Protein AF-0000000072410587 (afdb_homodimer)

Foldseek 3Di:
DAPLLLQLLQQEEEEDEDQALVLLQLLQVLLVLLVHQEYEYEPPYPCRLVNLLCCVPPPVSHQYAYEQDDDLVSLVSNVVSRHQAYEHCADDPVNLLVCLVVVRHYAYEDQDLVRCVSCVVSPDQEHEHPQQVVSPHPVSLVVSCVVVPRHAYAHEHPDALVCSLVQLLDPRHSHYYYNRLPPPVCSVVVVSNSSSVRSNSSLCSNWVKDWWAWEAADAAQVRQVVVLVVLCVVPVFDWDDDDQWIDRHRHYIYGRRGDDFQGTAIEIETSAQSSVQSSVVVVPKHWDPVQWDDDPRGTAKTWIPDADPRHIYMYGYD/DAPLLLQLLQQEEEEDEDQALVLLQLLQVLLVLLVHQEYEYEPPYPCRLVNLLCCVPPPVSHQYAYEQDDDLVSLVSNVVSRHQAYEHCADDPVNLLVCLVVVRHYAYEDQDLVRCVSCVVSPDQEHEHPQQVVSPHPVSLVVSCVVVPRHAYAHEHPDALVCSLVQLLDPRHSHYYYNRLPPPVCSVVVVSNSSSVRSNSSLCSNWVKDWWAWEAADAAQVRQVVVLVVLCVVPVFDWDDDDQWIDRHRHYIYGRRGDDFQGTAIEIETSAQSSVQSSVVVVPKHWDPVQWDDDPRGTAKTWIPDADPRHIYMYGYD

Nearest PDB structures (foldseek):
  1eua-assembly1_B  TM=9.732E-01  e=1.644E-24  Escherichia coli
  1fwr-assembly1_C  TM=9.685E-01  e=2.086E-24  Escherichia coli
  2c0a-assembly1_B  TM=9.627E-01  e=7.281E-24  Escherichia coli
  4e38-assembly1_B  TM=9.678E-01  e=4.892E-23  Vibrionales bacterium SWAT-3
  5im5-assembly1_U  TM=9.678E-01  e=2.167E-22  Vibrionales bacterium SWAT-3

InterPro domains:
  IPR000887 KDPG/KHG aldolase [PF01081] (4-198)
  IPR000887 KDPG/KHG aldolase [PTHR30246] (4-206)
  IPR000887 KDPG/KHG aldolase [TIGR01182] (4-204)
  IPR000887 KDPG/KHG aldolase [cd00452] (19-198)
  IPR013785 Aldolase-type TIM barrel [G3DSA:3.20.20.70] (1-206)
  IPR031337 KDPG/KHG aldolase, active site 1 [PS00159] (35-44)
  IPR031338 KDPG/KHG aldolase, active site 2 [PS00160] (123-136)

Sequence (636 aa):
MNVSERLAASAVVPVVVLDDAKDAVATAKALLAGGVDVMEITFRTAAAADSIKAVAESCPDMLVGAGTVITLEQCKKATECGAKFIVSPGFDEEVVRWCVENGVAVTPGCVTPTEIMAAMKLGLNVVKFFPAGVYGGLSAMKALSGPFGGIKFIPTGGVNGQNIGEFIAAPFIHAVGGSWVCSKADIAAGNFEKITKLCKEARAAALGFEVAHVGVNCEDADAASAVCEKLNKAFDLPVKDGNSSMFASSGIEVMKSMFKGKNGHIAIRTNSVELAVAGLAKKGFAYDESSAKYKNGRMTAAYLKDEFGGFAVHLLQKMNVSERLAASAVVPVVVLDDAKDAVATAKALLAGGVDVMEITFRTAAAADSIKAVAESCPDMLVGAGTVITLEQCKKATECGAKFIVSPGFDEEVVRWCVENGVAVTPGCVTPTEIMAAMKLGLNVVKFFPAGVYGGLSAMKALSGPFGGIKFIPTGGVNGQNIGEFIAAPFIHAVGGSWVCSKADIAAGNFEKITKLCKEARAAALGFEVAHVGVNCEDADAASAVCEKLNKAFDLPVKDGNSSMFASSGIEVMKSMFKGKNGHIAIRTNSVELAVAGLAKKGFAYDESSAKYKNGRMTAAYLKDEFGGFAVHLLQK

Structure (mmCIF, N/CA/C/O backbone):
data_AF-0000000072410587-model_v1
#
loop_
_entity.id
_entity.type
_entity.pdbx_description
1 polymer '2-dehydro-3-deoxy-phosphogluconate aldolase'
#
loop_
_atom_site.group_PDB
_atom_site.id
_atom_site.type_symbol
_atom_site.label_atom_id
_atom_site.label_alt_id
_atom_site.label_comp_id
_atom_site.label_asym_id
_atom_site.label_entity_id
_atom_site.label_seq_id
_atom_site.pdbx_PDB_ins_code
_atom_site.Cartn_x
_atom_site.Cartn_y
_atom_site.Cartn_z
_atom_site.occupancy
_atom_site.B_iso_or_equiv
_atom_site.auth_seq_id
_atom_site.auth_comp_id
_atom_site.auth_asym_id
_atom_site.auth_atom_id
_atom_site.pdbx_PDB_model_num
ATOM 1 N N . MET A 1 1 ? -7.338 -31.753 -15.721 1 72.08 1 MET A N 1
ATOM 2 C CA . MET A 1 1 ? -6.333 -30.762 -16.096 1 72.08 1 MET A CA 1
ATOM 3 C C . MET A 1 1 ? -5.263 -31.382 -16.988 1 72.08 1 MET A C 1
ATOM 5 O O . MET A 1 1 ? -4.775 -32.478 -16.708 1 72.08 1 MET A O 1
ATOM 9 N N . ASN A 1 2 ? -5.03 -30.863 -18.119 1 90.59 2 ASN A N 1
ATOM 10 C CA . ASN A 1 2 ? -3.941 -31.363 -18.951 1 90.59 2 ASN A CA 1
ATOM 11 C C . ASN A 1 2 ? -2.589 -30.829 -18.487 1 90.59 2 ASN A C 1
ATOM 13 O O . ASN A 1 2 ? -2.515 -30.08 -17.511 1 90.59 2 ASN A O 1
ATOM 17 N N . VAL A 1 3 ? -1.534 -31.256 -19.06 1 94.38 3 VAL A N 1
ATOM 18 C CA . VAL A 1 3 ? -0.175 -30.955 -18.622 1 94.38 3 VAL A CA 1
ATOM 19 C C . VAL A 1 3 ? 0.048 -29.445 -18.629 1 94.38 3 VAL A C 1
ATOM 21 O O . VAL A 1 3 ? 0.57 -28.883 -17.663 1 94.38 3 VAL A O 1
ATOM 24 N N . SER A 1 4 ? -0.392 -28.828 -19.646 1 94.36 4 SER A N 1
ATOM 25 C CA . SER A 1 4 ? -0.19 -27.388 -19.771 1 94.36 4 SER A CA 1
ATOM 26 C C . SER A 1 4 ? -0.91 -26.63 -18.66 1 94.36 4 SER A C 1
ATOM 28 O O . SER A 1 4 ? -0.345 -25.714 -18.059 1 94.36 4 SER A O 1
ATOM 30 N N . GLU A 1 5 ? -2.111 -26.983 -18.357 1 91.3 5 GLU A N 1
ATOM 31 C CA . GLU A 1 5 ? -2.898 -26.361 -17.297 1 91.3 5 GLU A CA 1
ATOM 32 C C . GLU A 1 5 ? -2.252 -26.577 -15.931 1 91.3 5 GLU A C 1
ATOM 34 O O . GLU A 1 5 ? -2.272 -25.685 -15.081 1 91.3 5 GLU A O 1
ATOM 39 N N . ARG A 1 6 ? -1.674 -27.715 -15.778 1 93.87 6 ARG A N 1
ATOM 40 C CA . ARG A 1 6 ? -1.013 -28.021 -14.514 1 93.87 6 ARG A CA 1
ATOM 41 C C . ARG A 1 6 ? 0.246 -27.18 -14.335 1 93.87 6 ARG A C 1
ATOM 43 O O . ARG A 1 6 ? 0.552 -26.738 -13.226 1 93.87 6 ARG A O 1
ATOM 50 N N . LEU A 1 7 ? 0.97 -27.018 -15.45 1 95.51 7 LEU A N 1
ATOM 51 C CA . LEU A 1 7 ? 2.145 -26.156 -15.384 1 95.51 7 LEU A CA 1
ATOM 52 C C . LEU A 1 7 ? 1.756 -24.738 -14.981 1 95.51 7 LEU A C 1
ATOM 54 O O . LEU A 1 7 ? 2.388 -24.141 -14.106 1 95.51 7 LEU A O 1
ATOM 58 N N . ALA A 1 8 ? 0.714 -24.267 -15.526 1 93.68 8 ALA A N 1
ATOM 59 C CA . ALA A 1 8 ? 0.238 -22.921 -15.219 1 93.68 8 ALA A CA 1
ATOM 60 C C . ALA A 1 8 ? -0.194 -22.811 -13.76 1 93.68 8 ALA A C 1
ATOM 62 O O . ALA A 1 8 ? 0.142 -21.839 -13.078 1 93.68 8 ALA A O 1
ATOM 63 N N . ALA A 1 9 ? -0.867 -23.788 -13.29 1 91.43 9 ALA A N 1
ATOM 64 C CA . ALA A 1 9 ? -1.418 -23.779 -11.937 1 91.43 9 ALA A CA 1
ATOM 65 C C . ALA A 1 9 ? -0.309 -23.873 -10.893 1 91.43 9 ALA A C 1
ATOM 67 O O . ALA A 1 9 ? -0.502 -23.488 -9.737 1 91.43 9 ALA A O 1
ATOM 68 N N . SER A 1 10 ? 0.859 -24.339 -11.297 1 93.36 10 SER A N 1
ATOM 69 C CA . SER A 1 10 ? 1.977 -24.476 -10.37 1 93.36 10 SER A CA 1
ATOM 70 C C . SER A 1 10 ? 2.711 -23.152 -10.188 1 93.36 10 SER A C 1
ATOM 72 O O . SER A 1 10 ? 3.405 -22.953 -9.189 1 93.36 10 SER A O 1
ATOM 74 N N . ALA A 1 11 ? 2.658 -22.288 -11.101 1 93.8 11 ALA A N 1
ATOM 75 C CA . ALA A 1 11 ? 3.322 -20.988 -11.142 1 93.8 11 ALA A CA 1
ATOM 76 C C . ALA A 1 11 ? 4.821 -21.145 -11.382 1 93.8 11 ALA A C 1
ATOM 78 O O . ALA A 1 11 ? 5.407 -20.415 -12.186 1 93.8 11 ALA A O 1
ATOM 79 N N . VAL A 1 12 ? 5.387 -22.17 -10.745 1 96.6 12 VAL A N 1
ATOM 80 C CA . VAL A 1 12 ? 6.825 -22.406 -10.825 1 96.6 12 VAL A CA 1
ATOM 81 C C . VAL A 1 12 ? 7.089 -23.814 -11.355 1 96.6 12 VAL A C 1
ATOM 83 O O . VAL A 1 12 ? 6.489 -24.783 -10.886 1 96.6 12 VAL A O 1
ATOM 86 N N . VAL A 1 13 ? 7.957 -23.85 -12.355 1 97.72 13 VAL A N 1
ATOM 87 C CA . VAL A 1 13 ? 8.453 -25.12 -12.875 1 97.72 13 VAL A CA 1
ATOM 88 C C . VAL A 1 13 ? 9.929 -25.284 -12.516 1 97.72 13 VAL A C 1
ATOM 90 O O . VAL A 1 13 ? 10.806 -24.784 -13.224 1 97.72 13 VAL A O 1
ATOM 93 N N . PRO A 1 14 ? 10.199 -25.985 -11.458 1 98.21 14 PRO A N 1
ATOM 94 C CA . PRO A 1 14 ? 11.593 -26.151 -11.04 1 98.21 14 PRO A CA 1
ATOM 95 C C . PRO A 1 14 ? 12.434 -26.897 -12.074 1 98.21 14 PRO A C 1
ATOM 97 O O . PRO A 1 14 ? 12.001 -27.924 -12.602 1 98.21 14 PRO A O 1
ATOM 100 N N . VAL A 1 15 ? 13.577 -26.337 -12.394 1 97.51 15 VAL A N 1
ATOM 101 C CA . VAL A 1 15 ? 14.575 -26.994 -13.231 1 97.51 15 VAL A CA 1
ATOM 102 C C . VAL A 1 15 ? 15.571 -27.748 -12.352 1 97.51 15 VAL A C 1
ATOM 104 O O . VAL A 1 15 ? 16.402 -27.135 -11.678 1 97.51 15 VAL A O 1
ATOM 107 N N . VAL A 1 16 ? 15.537 -29.02 -12.42 1 98.22 16 VAL A N 1
ATOM 108 C CA . VAL A 1 16 ? 16.216 -29.845 -11.427 1 98.22 16 VAL A CA 1
ATOM 109 C C . VAL A 1 16 ? 17.391 -30.573 -12.076 1 98.22 16 VAL A C 1
ATOM 111 O O . VAL A 1 16 ? 17.221 -31.268 -13.08 1 98.22 16 VAL A O 1
ATOM 114 N N . VAL A 1 17 ? 18.505 -30.393 -11.504 1 97.2 17 VAL A N 1
ATOM 115 C CA . VAL A 1 17 ? 19.71 -31.099 -11.927 1 97.2 17 VAL A CA 1
ATOM 116 C C . VAL A 1 17 ? 20.081 -32.157 -10.891 1 97.2 17 VAL A C 1
ATOM 118 O O . VAL A 1 17 ? 20.307 -31.837 -9.721 1 97.2 17 VAL A O 1
ATOM 121 N N . LEU A 1 18 ? 20.108 -33.379 -11.338 1 97.29 18 LEU A N 1
ATOM 122 C CA . LEU A 1 18 ? 20.407 -34.484 -10.434 1 97.29 18 LEU A CA 1
ATOM 123 C C . LEU A 1 18 ? 21.669 -35.219 -10.873 1 97.29 18 LEU A C 1
ATOM 125 O O . LEU A 1 18 ? 21.734 -35.738 -11.989 1 97.29 18 LEU A O 1
ATOM 129 N N . ASP A 1 19 ? 22.63 -35.321 -10 1 95.31 19 ASP A N 1
ATOM 130 C CA . ASP A 1 19 ? 23.855 -36.066 -10.274 1 95.31 19 ASP A CA 1
ATOM 131 C C . ASP A 1 19 ? 23.701 -37.536 -9.889 1 95.31 19 ASP A C 1
ATOM 133 O O . ASP A 1 19 ? 24.461 -38.388 -10.355 1 95.31 19 ASP A O 1
ATOM 137 N N . ASP A 1 20 ? 22.763 -37.744 -9.043 1 95.91 20 ASP A N 1
ATOM 138 C CA . ASP A 1 20 ? 22.512 -39.093 -8.546 1 95.91 20 ASP A CA 1
ATOM 139 C C . ASP A 1 20 ? 21.015 -39.36 -8.412 1 95.91 20 ASP A C 1
ATOM 141 O O . ASP A 1 20 ? 20.301 -38.604 -7.75 1 95.91 20 ASP A O 1
ATOM 145 N N . ALA A 1 21 ? 20.572 -40.44 -8.975 1 96.53 21 ALA A N 1
ATOM 146 C CA . ALA A 1 21 ? 19.155 -40.797 -8.98 1 96.53 21 ALA A CA 1
ATOM 147 C C . ALA A 1 21 ? 18.637 -41.004 -7.56 1 96.53 21 ALA A C 1
ATOM 149 O O . ALA A 1 21 ? 17.431 -40.925 -7.315 1 96.53 21 ALA A O 1
ATOM 150 N N . LYS A 1 22 ? 19.481 -41.243 -6.625 1 96.6 22 LYS A N 1
ATOM 151 C CA . LYS A 1 22 ? 19.073 -41.506 -5.248 1 96.6 22 LYS A CA 1
ATOM 152 C C . LYS A 1 22 ? 18.413 -40.279 -4.626 1 96.6 22 LYS A C 1
ATOM 154 O O . LYS A 1 22 ? 17.646 -40.399 -3.669 1 96.6 22 LYS A O 1
ATOM 159 N N . ASP A 1 23 ? 18.728 -39.137 -5.173 1 97.81 23 ASP A N 1
ATOM 160 C CA . ASP A 1 23 ? 18.225 -37.893 -4.599 1 97.81 23 ASP A CA 1
ATOM 161 C C . ASP A 1 23 ? 16.89 -37.498 -5.227 1 97.81 23 ASP A C 1
ATOM 163 O O . ASP A 1 23 ? 16.237 -36.559 -4.769 1 97.81 23 ASP A O 1
ATOM 167 N N . ALA A 1 24 ? 16.49 -38.173 -6.262 1 98.24 24 ALA A N 1
ATOM 168 C CA . ALA A 1 24 ? 15.381 -37.743 -7.109 1 98.24 24 ALA A CA 1
ATOM 169 C C . ALA A 1 24 ? 14.066 -37.749 -6.335 1 98.24 24 ALA A C 1
ATOM 171 O O . ALA A 1 24 ? 13.34 -36.752 -6.325 1 98.24 24 ALA A O 1
ATOM 172 N N . VAL A 1 25 ? 13.783 -38.798 -5.651 1 98.59 25 VAL A N 1
ATOM 173 C CA . VAL A 1 25 ? 12.512 -38.964 -4.955 1 98.59 25 VAL A CA 1
ATOM 174 C C . VAL A 1 25 ? 12.439 -37.998 -3.774 1 98.59 25 VAL A C 1
ATOM 176 O O . VAL A 1 25 ? 11.405 -37.367 -3.543 1 98.59 25 VAL A O 1
ATOM 179 N N . ALA A 1 26 ? 13.547 -37.848 -3.055 1 98.47 26 ALA A N 1
ATOM 180 C CA . ALA A 1 26 ? 13.584 -36.908 -1.937 1 98.47 26 ALA A CA 1
ATOM 181 C C . ALA A 1 26 ? 13.349 -35.478 -2.415 1 98.47 26 ALA A C 1
ATOM 183 O O . ALA A 1 26 ? 12.655 -34.702 -1.755 1 98.47 26 ALA A O 1
ATOM 184 N N . THR A 1 27 ? 13.922 -35.184 -3.519 1 98.61 27 THR A N 1
ATOM 185 C CA . THR A 1 27 ? 13.724 -33.859 -4.096 1 98.61 27 THR A CA 1
ATOM 186 C C . THR A 1 27 ? 12.259 -33.642 -4.464 1 98.61 27 THR A C 1
ATOM 188 O O . THR A 1 27 ? 11.674 -32.612 -4.125 1 98.61 27 THR A O 1
ATOM 191 N N . ALA A 1 28 ? 11.669 -34.603 -5.107 1 98.66 28 ALA A N 1
ATOM 192 C CA . ALA A 1 28 ? 10.265 -34.524 -5.504 1 98.66 28 ALA A CA 1
ATOM 193 C C . ALA A 1 28 ? 9.361 -34.337 -4.289 1 98.66 28 ALA A C 1
ATOM 195 O O . ALA A 1 28 ? 8.455 -33.5 -4.304 1 98.66 28 ALA A O 1
ATOM 196 N N . LYS A 1 29 ? 9.61 -35.025 -3.289 1 98.48 29 LYS A N 1
ATOM 197 C CA . LYS A 1 29 ? 8.809 -34.934 -2.072 1 98.48 29 LYS A CA 1
ATOM 198 C C . LYS A 1 29 ? 8.944 -33.559 -1.426 1 98.48 29 LYS A C 1
ATOM 200 O O . LYS A 1 29 ? 7.969 -33.014 -0.903 1 98.48 29 LYS A O 1
ATOM 205 N N . ALA A 1 30 ? 10.147 -33.035 -1.458 1 98.53 30 ALA A N 1
ATOM 206 C CA . ALA A 1 30 ? 10.375 -31.695 -0.923 1 98.53 30 ALA A CA 1
ATOM 207 C C . ALA A 1 30 ? 9.583 -30.65 -1.704 1 98.53 30 ALA A C 1
ATOM 209 O O . ALA A 1 30 ? 8.993 -29.742 -1.115 1 98.53 30 ALA A O 1
ATOM 210 N N . LEU A 1 31 ? 9.59 -30.761 -3.017 1 98.35 31 LEU A N 1
ATOM 211 C CA . LEU A 1 31 ? 8.819 -29.855 -3.861 1 98.35 31 LEU A CA 1
ATOM 212 C C . LEU A 1 31 ? 7.329 -29.963 -3.556 1 98.35 31 LEU A C 1
ATOM 214 O O . LEU A 1 31 ? 6.655 -28.948 -3.367 1 98.35 31 LEU A O 1
ATOM 218 N N . LEU A 1 32 ? 6.832 -31.157 -3.458 1 97.05 32 LEU A N 1
ATOM 219 C CA . LEU A 1 32 ? 5.425 -31.397 -3.16 1 97.05 32 LEU A CA 1
ATOM 220 C C . LEU A 1 32 ? 5.042 -30.787 -1.815 1 97.05 32 LEU A C 1
ATOM 222 O O . LEU A 1 32 ? 3.998 -30.141 -1.696 1 97.05 32 LEU A O 1
ATOM 226 N N . ALA A 1 33 ? 5.913 -30.95 -0.883 1 96.19 33 ALA A N 1
ATOM 227 C CA . ALA A 1 33 ? 5.665 -30.405 0.45 1 96.19 33 ALA A CA 1
ATOM 228 C C . ALA A 1 33 ? 5.619 -28.88 0.418 1 96.19 33 ALA A C 1
ATOM 230 O O . ALA A 1 33 ? 4.972 -28.255 1.262 1 96.19 33 ALA A O 1
ATOM 231 N N . GLY A 1 34 ? 6.294 -28.36 -0.516 1 95.49 34 GLY A N 1
ATOM 232 C CA . GLY A 1 34 ? 6.294 -26.916 -0.688 1 95.49 34 GLY A CA 1
ATOM 233 C C . GLY A 1 34 ? 5.148 -26.418 -1.549 1 95.49 34 GLY A C 1
ATOM 234 O O . GLY A 1 34 ? 5.013 -25.214 -1.776 1 95.49 34 GLY A O 1
ATOM 235 N N . GLY A 1 35 ? 4.366 -27.341 -2.069 1 93.22 35 GLY A N 1
ATOM 236 C CA . GLY A 1 35 ? 3.187 -26.981 -2.84 1 93.22 35 GLY A CA 1
ATOM 237 C C . GLY A 1 35 ? 3.443 -26.936 -4.335 1 93.22 35 GLY A C 1
ATOM 238 O O . GLY A 1 35 ? 2.614 -26.434 -5.097 1 93.22 35 GLY A O 1
ATOM 239 N N . VAL A 1 36 ? 4.583 -27.418 -4.754 1 96.09 36 VAL A N 1
ATOM 240 C CA . VAL A 1 36 ? 4.935 -27.462 -6.169 1 96.09 36 VAL A CA 1
ATOM 241 C C . VAL A 1 36 ? 4.851 -28.9 -6.678 1 96.09 36 VAL A C 1
ATOM 243 O O . VAL A 1 36 ? 5.628 -29.76 -6.257 1 96.09 36 VAL A O 1
ATOM 246 N N . ASP A 1 37 ? 3.97 -29.12 -7.611 1 96.42 37 ASP A N 1
ATOM 247 C CA . ASP A 1 37 ? 3.702 -30.506 -7.983 1 96.42 37 ASP A CA 1
ATOM 248 C C . ASP A 1 37 ? 4.141 -30.784 -9.419 1 96.42 37 ASP A C 1
ATOM 250 O O . ASP A 1 37 ? 3.593 -31.667 -10.081 1 96.42 37 ASP A O 1
ATOM 254 N N . VAL A 1 38 ? 5.074 -30.021 -9.879 1 97.54 38 VAL A N 1
ATOM 255 C CA . VAL A 1 38 ? 5.699 -30.234 -11.18 1 97.54 38 VAL A CA 1
ATOM 256 C C . VAL A 1 38 ? 7.218 -30.167 -11.041 1 97.54 38 VAL A C 1
ATOM 258 O O . VAL A 1 38 ? 7.737 -29.48 -10.158 1 97.54 38 VAL A O 1
ATOM 261 N N . MET A 1 39 ? 7.963 -30.857 -11.835 1 98.05 39 MET A N 1
ATOM 262 C CA . MET A 1 39 ? 9.415 -30.712 -11.876 1 98.05 39 MET A CA 1
ATOM 263 C C . MET A 1 39 ? 9.964 -31.111 -13.241 1 98.05 39 MET A C 1
ATOM 265 O O . MET A 1 39 ? 9.463 -32.046 -13.868 1 98.05 39 MET A O 1
ATOM 269 N N . GLU A 1 40 ? 10.853 -30.403 -13.662 1 98.04 40 GLU A N 1
ATOM 270 C CA . GLU A 1 40 ? 11.598 -30.63 -14.897 1 98.04 40 GLU A CA 1
ATOM 271 C C . GLU A 1 40 ? 13.007 -31.139 -14.606 1 98.04 40 GLU A C 1
ATOM 273 O O . GLU A 1 40 ? 13.872 -30.375 -14.173 1 98.04 40 GLU A O 1
ATOM 278 N N . ILE A 1 41 ? 13.275 -32.384 -14.879 1 98.59 41 ILE A N 1
ATOM 279 C CA . ILE A 1 41 ? 14.597 -32.957 -14.649 1 98.59 41 ILE A CA 1
ATOM 280 C C . ILE A 1 41 ? 15.445 -32.822 -15.912 1 98.59 41 ILE A C 1
ATOM 282 O O . ILE A 1 41 ? 15.057 -33.299 -16.981 1 98.59 41 ILE A O 1
ATOM 286 N N . THR A 1 42 ? 16.582 -32.221 -15.793 1 97.14 42 THR A N 1
ATOM 287 C CA . THR A 1 42 ? 17.392 -31.92 -16.967 1 97.14 42 THR A CA 1
ATOM 288 C C . THR A 1 42 ? 18.16 -33.156 -17.426 1 97.14 42 THR A C 1
ATOM 290 O O . THR A 1 42 ? 18.642 -33.936 -16.602 1 97.14 42 THR A O 1
ATOM 293 N N . PHE A 1 43 ? 18.235 -33.316 -18.699 1 94.22 43 PHE A N 1
ATOM 294 C CA . PHE A 1 43 ? 19.033 -34.372 -19.313 1 94.22 43 PHE A CA 1
ATOM 295 C C . PHE A 1 43 ? 20.474 -33.917 -19.507 1 94.22 43 PHE A C 1
ATOM 297 O O . PHE A 1 43 ? 21.012 -33.995 -20.613 1 94.22 43 PHE A O 1
ATOM 304 N N . ARG A 1 44 ? 21.093 -33.494 -18.425 1 90.27 44 ARG A N 1
ATOM 305 C CA . ARG A 1 44 ? 22.466 -33.001 -18.459 1 90.27 44 ARG A CA 1
ATOM 306 C C . ARG A 1 44 ? 23.4 -33.928 -17.689 1 90.27 44 ARG A C 1
ATOM 308 O O . ARG A 1 44 ? 24.612 -33.707 -17.653 1 90.27 44 ARG A O 1
ATOM 315 N N . THR A 1 45 ? 22.774 -34.913 -17.103 1 92.63 45 THR A N 1
ATOM 316 C CA . THR A 1 45 ? 23.574 -35.848 -16.32 1 92.63 45 THR A CA 1
ATOM 317 C C . THR A 1 45 ? 23.213 -37.29 -16.665 1 92.63 45 THR A C 1
ATOM 319 O O . THR A 1 45 ? 22.14 -37.552 -17.213 1 92.63 45 THR A O 1
ATOM 322 N N . ALA A 1 46 ? 24.07 -38.139 -16.222 1 94.54 46 ALA A N 1
ATOM 323 C CA . ALA A 1 46 ? 23.848 -39.558 -16.484 1 94.54 46 ALA A CA 1
ATOM 324 C C . ALA A 1 46 ? 22.693 -40.097 -15.644 1 94.54 46 ALA A C 1
ATOM 326 O O . ALA A 1 46 ? 22.139 -41.156 -15.947 1 94.54 46 ALA A O 1
ATOM 327 N N . ALA A 1 47 ? 22.332 -39.416 -14.702 1 96.34 47 ALA A N 1
ATOM 328 C CA . ALA A 1 47 ? 21.327 -39.89 -13.754 1 96.34 47 ALA A CA 1
ATOM 329 C C . ALA A 1 47 ? 19.922 -39.499 -14.204 1 96.34 47 ALA A C 1
ATOM 331 O O . ALA A 1 47 ? 18.932 -39.923 -13.604 1 96.34 47 ALA A O 1
ATOM 332 N N . ALA A 1 48 ? 19.789 -38.742 -15.268 1 97.27 48 ALA A N 1
ATOM 333 C CA . ALA A 1 48 ? 18.531 -38.096 -15.636 1 97.27 48 ALA A CA 1
ATOM 334 C C . ALA A 1 48 ? 17.432 -39.128 -15.869 1 97.27 48 ALA A C 1
ATOM 336 O O . ALA A 1 48 ? 16.361 -39.052 -15.263 1 97.27 48 ALA A O 1
ATOM 337 N N . ALA A 1 49 ? 17.674 -40.075 -16.683 1 97.83 49 ALA A N 1
ATOM 338 C CA . ALA A 1 49 ? 16.673 -41.075 -17.045 1 97.83 49 ALA A CA 1
ATOM 339 C C . ALA A 1 49 ? 16.226 -41.872 -15.822 1 97.83 49 ALA A C 1
ATOM 341 O O . ALA A 1 49 ? 15.027 -42.03 -15.581 1 97.83 49 ALA A O 1
ATOM 342 N N . ASP A 1 50 ? 17.162 -42.326 -15.061 1 98.29 50 ASP A N 1
ATOM 343 C CA . ASP A 1 50 ? 16.858 -43.092 -13.857 1 98.29 50 ASP A CA 1
ATOM 344 C C . ASP A 1 50 ? 16.097 -42.242 -12.842 1 98.29 50 ASP A C 1
ATOM 346 O O . ASP A 1 50 ? 15.231 -42.748 -12.125 1 98.29 50 ASP A O 1
ATOM 350 N N . SER A 1 51 ? 16.475 -41.03 -12.769 1 98.57 51 SER A N 1
ATOM 351 C CA . SER A 1 51 ? 15.794 -40.108 -11.866 1 98.57 51 SER A CA 1
ATOM 352 C C . SER A 1 51 ? 14.329 -39.934 -12.255 1 98.57 51 SER A C 1
ATOM 354 O O . SER A 1 51 ? 13.445 -39.976 -11.398 1 98.57 51 SER A O 1
ATOM 356 N N . ILE A 1 52 ? 14.066 -39.742 -13.548 1 98.63 52 ILE A N 1
ATOM 357 C CA . ILE A 1 52 ? 12.704 -39.576 -14.044 1 98.63 52 ILE A CA 1
ATOM 358 C C . ILE A 1 52 ? 11.884 -40.825 -13.729 1 98.63 52 ILE A C 1
ATOM 360 O O . ILE A 1 52 ? 10.758 -40.728 -13.235 1 98.63 52 ILE A O 1
ATOM 364 N N . LYS A 1 53 ? 12.45 -41.923 -13.975 1 98.38 53 LYS A N 1
ATOM 365 C CA . LYS A 1 53 ? 11.766 -43.186 -13.712 1 98.38 53 LYS A CA 1
ATOM 366 C C . LYS A 1 53 ? 11.427 -43.33 -12.232 1 98.38 53 LYS A C 1
ATOM 368 O O . LYS A 1 53 ? 10.3 -43.684 -11.879 1 98.38 53 LYS A O 1
ATOM 373 N N . ALA A 1 54 ? 12.385 -43.044 -11.381 1 98.51 54 ALA A N 1
ATOM 374 C CA . ALA A 1 54 ? 12.19 -43.157 -9.938 1 98.51 54 ALA A CA 1
ATOM 375 C C . ALA A 1 54 ? 11.05 -42.258 -9.466 1 98.51 54 ALA A C 1
ATOM 377 O O . ALA A 1 54 ? 10.196 -42.687 -8.687 1 98.51 54 ALA A O 1
ATOM 378 N N . VAL A 1 55 ? 11.001 -41.047 -9.939 1 98.6 55 VAL A N 1
ATOM 379 C CA . VAL A 1 55 ? 9.978 -40.092 -9.526 1 98.6 55 VAL A CA 1
ATOM 380 C C . VAL A 1 55 ? 8.616 -40.531 -10.06 1 98.6 55 VAL A C 1
ATOM 382 O O . VAL A 1 55 ? 7.625 -40.53 -9.326 1 98.6 55 VAL A O 1
ATOM 385 N N . ALA A 1 56 ? 8.556 -40.902 -11.335 1 97.89 56 ALA A N 1
ATOM 386 C CA . ALA A 1 56 ? 7.306 -41.325 -11.961 1 97.89 56 ALA A CA 1
ATOM 387 C C . ALA A 1 56 ? 6.682 -42.494 -11.204 1 97.89 56 ALA A C 1
ATOM 389 O O . ALA A 1 56 ? 5.459 -42.573 -11.069 1 97.89 56 ALA A O 1
ATOM 390 N N . GLU A 1 57 ? 7.488 -43.328 -10.668 1 97.62 57 GLU A N 1
ATOM 391 C CA . GLU A 1 57 ? 7.014 -44.53 -9.99 1 97.62 57 GLU A CA 1
ATOM 392 C C . GLU A 1 57 ? 6.684 -44.245 -8.528 1 97.62 57 GLU A C 1
ATOM 394 O O . GLU A 1 57 ? 5.691 -44.751 -8 1 97.62 57 GLU A O 1
ATOM 399 N N . SER A 1 58 ? 7.419 -43.433 -7.893 1 97.96 58 SER A N 1
ATOM 400 C CA . SER A 1 58 ? 7.343 -43.308 -6.441 1 97.96 58 SER A CA 1
ATOM 401 C C . SER A 1 58 ? 6.509 -42.098 -6.033 1 97.96 58 SER A C 1
ATOM 403 O O . SER A 1 58 ? 6.076 -41.995 -4.884 1 97.96 58 SER A O 1
ATOM 405 N N . CYS A 1 59 ? 6.357 -41.169 -6.9 1 97.48 59 CYS A N 1
ATOM 406 C CA . CYS A 1 59 ? 5.63 -39.942 -6.595 1 97.48 59 CYS A CA 1
ATOM 407 C C . CYS A 1 59 ? 4.553 -39.672 -7.639 1 97.48 59 CYS A C 1
ATOM 409 O O . CYS A 1 59 ? 4.654 -38.715 -8.408 1 97.48 59 CYS A O 1
ATOM 411 N N . PRO A 1 60 ? 3.489 -40.356 -7.629 1 94.98 60 PRO A N 1
ATOM 412 C CA . PRO A 1 60 ? 2.455 -40.229 -8.658 1 94.98 60 PRO A CA 1
ATOM 413 C C . PRO A 1 60 ? 1.823 -38.839 -8.69 1 94.98 60 PRO A C 1
ATOM 415 O O . PRO A 1 60 ? 1.266 -38.433 -9.714 1 94.98 60 PRO A O 1
ATOM 418 N N . ASP A 1 61 ? 1.895 -38.114 -7.618 1 95.29 61 ASP A N 1
ATOM 419 C CA . ASP A 1 61 ? 1.299 -36.783 -7.553 1 95.29 61 ASP A CA 1
ATOM 420 C C . ASP A 1 61 ? 2.201 -35.745 -8.217 1 95.29 61 ASP A C 1
ATOM 422 O O . ASP A 1 61 ? 1.791 -34.602 -8.428 1 95.29 61 ASP A O 1
ATOM 426 N N . MET A 1 62 ? 3.414 -36.106 -8.541 1 97.58 62 MET A N 1
ATOM 427 C CA . MET A 1 62 ? 4.357 -35.209 -9.202 1 97.58 62 MET A CA 1
ATOM 428 C C . MET A 1 62 ? 4.25 -35.33 -10.719 1 97.58 62 MET A C 1
ATOM 430 O O . MET A 1 62 ? 4.294 -36.435 -11.262 1 97.58 62 MET A O 1
ATOM 434 N N . LEU A 1 63 ? 3.985 -34.275 -11.311 1 98.08 63 LEU A N 1
ATOM 435 C CA . LEU A 1 63 ? 4.124 -34.233 -12.762 1 98.08 63 LEU A CA 1
ATOM 436 C C . LEU A 1 63 ? 5.584 -34.059 -13.163 1 98.08 63 LEU A C 1
ATOM 438 O O . LEU A 1 63 ? 6.139 -32.964 -13.044 1 98.08 63 LEU A O 1
ATOM 442 N N . VAL A 1 64 ? 6.19 -35.077 -13.62 1 98.64 64 VAL A N 1
ATOM 443 C CA . VAL A 1 64 ? 7.62 -35.038 -13.906 1 98.64 64 VAL A CA 1
ATOM 444 C C . VAL A 1 64 ? 7.844 -34.928 -15.412 1 98.64 64 VAL A C 1
ATOM 446 O O . VAL A 1 64 ? 7.183 -35.614 -16.196 1 98.64 64 VAL A O 1
ATOM 449 N N . GLY A 1 65 ? 8.656 -34.043 -15.798 1 98.56 65 GLY A N 1
ATOM 450 C CA . GLY A 1 65 ? 9.079 -33.867 -17.178 1 98.56 65 GLY A CA 1
ATOM 451 C C . GLY A 1 65 ? 10.586 -33.902 -17.35 1 98.56 65 GLY A C 1
ATOM 452 O O . GLY A 1 65 ? 11.323 -34.068 -16.376 1 98.56 65 GLY A O 1
ATOM 453 N N . ALA A 1 66 ? 11.011 -33.839 -18.613 1 98.52 66 ALA A N 1
ATOM 454 C CA . ALA A 1 66 ? 12.429 -33.826 -18.961 1 98.52 66 ALA A CA 1
ATOM 455 C C . ALA A 1 66 ? 12.822 -32.505 -19.616 1 98.52 66 ALA A C 1
ATOM 457 O O . ALA A 1 66 ? 12.17 -32.057 -20.562 1 98.52 66 ALA A O 1
ATOM 458 N N . GLY A 1 67 ? 13.832 -31.938 -19.046 1 97.43 67 GLY A N 1
ATOM 459 C CA . GLY A 1 67 ? 14.372 -30.705 -19.595 1 97.43 67 GLY A CA 1
ATOM 460 C C . GLY A 1 67 ? 15.712 -30.893 -20.281 1 97.43 67 GLY A C 1
ATOM 461 O O . GLY A 1 67 ? 16.368 -31.92 -20.101 1 97.43 67 GLY A O 1
ATOM 462 N N . THR A 1 68 ? 16.078 -29.892 -21.038 1 95.71 68 THR A N 1
ATOM 463 C CA . THR A 1 68 ? 17.315 -29.882 -21.811 1 95.71 68 THR A CA 1
ATOM 464 C C . THR A 1 68 ? 17.369 -31.074 -22.762 1 95.71 68 THR A C 1
ATOM 466 O O . THR A 1 68 ? 18.399 -31.744 -22.869 1 95.71 68 THR A O 1
ATOM 469 N N . VAL A 1 69 ? 16.267 -31.342 -23.286 1 96.74 69 VAL A N 1
ATOM 470 C CA . VAL A 1 69 ? 16.202 -32.372 -24.318 1 96.74 69 VAL A CA 1
ATOM 471 C C . VAL A 1 69 ? 16.573 -31.772 -25.672 1 96.74 69 VAL A C 1
ATOM 473 O O . VAL A 1 69 ? 15.873 -30.893 -26.181 1 96.74 69 VAL A O 1
ATOM 476 N N . ILE A 1 70 ? 17.598 -32.263 -26.29 1 94.76 70 ILE A N 1
ATOM 477 C CA . ILE A 1 70 ? 18.09 -31.587 -27.485 1 94.76 70 ILE A CA 1
ATOM 478 C C . ILE A 1 70 ? 18.073 -32.553 -28.668 1 94.76 70 ILE A C 1
ATOM 480 O O . ILE A 1 70 ? 18.365 -32.162 -29.801 1 94.76 70 ILE A O 1
ATOM 484 N N . THR A 1 71 ? 17.747 -33.872 -28.391 1 95.89 71 THR A N 1
ATOM 485 C CA . THR A 1 71 ? 17.686 -34.835 -29.485 1 95.89 71 THR A CA 1
ATOM 486 C C . THR A 1 71 ? 16.43 -35.695 -29.381 1 95.89 71 THR A C 1
ATOM 488 O O . THR A 1 71 ? 15.844 -35.819 -28.303 1 95.89 71 THR A O 1
ATOM 491 N N . LEU A 1 72 ? 16.123 -36.272 -30.52 1 97.32 72 LEU A N 1
ATOM 492 C CA . LEU A 1 72 ? 14.977 -37.175 -30.562 1 97.32 72 LEU A CA 1
ATOM 493 C C . LEU A 1 72 ? 15.219 -38.401 -29.687 1 97.32 72 LEU A C 1
ATOM 495 O O . LEU A 1 72 ? 14.302 -38.883 -29.02 1 97.32 72 LEU A O 1
ATOM 499 N N . GLU A 1 73 ? 16.405 -38.875 -29.69 1 97.04 73 GLU A N 1
ATOM 500 C CA . GLU A 1 73 ? 16.756 -40.026 -28.864 1 97.04 73 GLU A CA 1
ATOM 501 C C . GLU A 1 73 ? 16.527 -39.733 -27.384 1 97.04 73 GLU A C 1
ATOM 503 O O . GLU A 1 73 ? 15.947 -40.551 -26.666 1 97.04 73 GLU A O 1
ATOM 508 N N . GLN A 1 74 ? 16.978 -38.639 -26.969 1 96.6 74 GLN A N 1
ATOM 509 C CA . GLN A 1 74 ? 16.756 -38.221 -25.589 1 96.6 74 GLN A CA 1
ATOM 510 C C . GLN A 1 74 ? 15.266 -38.101 -25.283 1 96.6 74 GLN A C 1
ATOM 512 O O . GLN A 1 74 ? 14.813 -38.501 -24.209 1 96.6 74 GLN A O 1
ATOM 517 N N . CYS A 1 75 ? 14.588 -37.578 -26.228 1 97.4 75 CYS A N 1
ATOM 518 C CA . CYS A 1 75 ? 13.146 -37.395 -26.103 1 97.4 75 CYS A CA 1
ATOM 519 C C . CYS A 1 75 ? 12.444 -38.73 -25.886 1 97.4 75 CYS A C 1
ATOM 521 O O . CYS A 1 75 ? 11.672 -38.884 -24.938 1 97.4 75 CYS A O 1
ATOM 523 N N . LYS A 1 76 ? 12.715 -39.635 -26.703 1 97.94 76 LYS A N 1
ATOM 524 C CA . LYS A 1 76 ? 12.113 -40.961 -26.61 1 97.94 76 LYS A CA 1
ATOM 525 C C . LYS A 1 76 ? 12.483 -41.642 -25.295 1 97.94 76 LYS A C 1
ATOM 527 O O . LYS A 1 76 ? 11.623 -42.213 -24.622 1 97.94 76 LYS A O 1
ATOM 532 N N . LYS A 1 77 ? 13.74 -41.536 -24.958 1 97.86 77 LYS A N 1
ATOM 533 C CA . LYS A 1 77 ? 14.217 -42.144 -23.719 1 97.86 77 LYS A CA 1
ATOM 534 C C . LYS A 1 77 ? 13.504 -41.554 -22.506 1 97.86 77 LYS A C 1
ATOM 536 O O . LYS A 1 77 ? 13.065 -42.289 -21.619 1 97.86 77 LYS A O 1
ATOM 541 N N . ALA A 1 78 ? 13.403 -40.271 -22.477 1 97.89 78 ALA A N 1
ATOM 542 C CA . ALA A 1 78 ? 12.746 -39.588 -21.366 1 97.89 78 ALA A CA 1
ATOM 543 C C . ALA A 1 78 ? 11.294 -40.038 -21.229 1 97.89 78 ALA A C 1
ATOM 545 O O . ALA A 1 78 ? 10.828 -40.323 -20.123 1 97.89 78 ALA A O 1
ATOM 546 N N . THR A 1 79 ? 10.576 -40.09 -22.336 1 98.08 79 THR A N 1
ATOM 547 C CA . THR A 1 79 ? 9.17 -40.478 -22.343 1 98.08 79 THR A CA 1
ATOM 548 C C . THR A 1 79 ? 9.007 -41.927 -21.892 1 98.08 79 THR A C 1
ATOM 550 O O . THR A 1 79 ? 8.093 -42.247 -21.129 1 98.08 79 THR A O 1
ATOM 553 N N . GLU A 1 80 ? 9.88 -42.721 -22.313 1 97.79 80 GLU A N 1
ATOM 554 C CA . GLU A 1 80 ? 9.867 -44.126 -21.916 1 97.79 80 GLU A CA 1
ATOM 555 C C . GLU A 1 80 ? 10.066 -44.276 -20.41 1 97.79 80 GLU A C 1
ATOM 557 O O . GLU A 1 80 ? 9.544 -45.212 -19.8 1 97.79 80 GLU A O 1
ATOM 562 N N . CYS A 1 81 ? 10.788 -43.395 -19.851 1 97.92 81 CYS A N 1
ATOM 563 C CA . CYS A 1 81 ? 11.119 -43.464 -18.432 1 97.92 81 CYS A CA 1
ATOM 564 C C . CYS A 1 81 ? 10.022 -42.83 -17.585 1 97.92 81 CYS A C 1
ATOM 566 O O . CYS A 1 81 ? 10.092 -42.849 -16.355 1 97.92 81 CYS A O 1
ATOM 568 N N . GLY A 1 82 ? 9.042 -42.23 -18.276 1 97.82 82 GLY A N 1
ATOM 569 C CA . GLY A 1 82 ? 7.889 -41.784 -17.51 1 97.82 82 GLY A CA 1
ATOM 570 C C . GLY A 1 82 ? 7.687 -40.281 -17.556 1 97.82 82 GLY A C 1
ATOM 571 O O . GLY A 1 82 ? 6.769 -39.753 -16.924 1 97.82 82 GLY A O 1
ATOM 572 N N . ALA A 1 83 ? 8.516 -39.535 -18.287 1 98.2 83 ALA A N 1
ATOM 573 C CA . ALA A 1 83 ? 8.319 -38.095 -18.431 1 98.2 83 ALA A CA 1
ATOM 574 C C . ALA A 1 83 ? 6.986 -37.788 -19.106 1 98.2 83 ALA A C 1
ATOM 576 O O . ALA A 1 83 ? 6.645 -38.394 -20.125 1 98.2 83 ALA A O 1
ATOM 577 N N . LYS A 1 84 ? 6.283 -36.833 -18.552 1 97.81 84 LYS A N 1
ATOM 578 C CA . LYS A 1 84 ? 4.963 -36.492 -19.072 1 97.81 84 LYS A CA 1
ATOM 579 C C . LYS A 1 84 ? 5.023 -35.245 -19.951 1 97.81 84 LYS A C 1
ATOM 581 O O . LYS A 1 84 ? 4.071 -34.942 -20.673 1 97.81 84 LYS A O 1
ATOM 586 N N . PHE A 1 85 ? 6.068 -34.551 -19.865 1 98.38 85 PHE A N 1
ATOM 587 C CA . PHE A 1 85 ? 6.282 -33.412 -20.75 1 98.38 85 PHE A CA 1
ATOM 588 C C . PHE A 1 85 ? 7.765 -33.227 -21.046 1 98.38 85 PHE A C 1
ATOM 590 O O . PHE A 1 85 ? 8.618 -33.705 -20.295 1 98.38 85 PHE A O 1
ATOM 597 N N . ILE A 1 86 ? 8.05 -32.548 -22.203 1 98.52 86 ILE A N 1
ATOM 598 C CA . ILE A 1 86 ? 9.401 -32.328 -22.708 1 98.52 86 ILE A CA 1
ATOM 599 C C . ILE A 1 86 ? 9.665 -30.83 -22.84 1 98.52 86 ILE A C 1
ATOM 601 O O . ILE A 1 86 ? 8.803 -30.08 -23.305 1 98.52 86 ILE A O 1
ATOM 605 N N . VAL A 1 87 ? 10.801 -30.401 -22.344 1 98.22 87 VAL A N 1
ATOM 606 C CA . VAL A 1 87 ? 11.25 -29.025 -22.525 1 98.22 87 VAL A CA 1
ATOM 607 C C . VAL A 1 87 ? 12.608 -29.012 -23.224 1 98.22 87 VAL A C 1
ATOM 609 O O . VAL A 1 87 ? 13.529 -29.723 -22.817 1 98.22 87 VAL A O 1
ATOM 612 N N . SER A 1 88 ? 12.717 -28.294 -24.272 1 97.45 88 SER A N 1
ATOM 613 C CA . SER A 1 88 ? 13.983 -28.117 -24.976 1 97.45 88 SER A CA 1
ATOM 614 C C . SER A 1 88 ? 14.474 -26.677 -24.875 1 97.45 88 SER A C 1
ATOM 616 O O . SER A 1 88 ? 13.671 -25.744 -24.813 1 97.45 88 SER A O 1
ATOM 618 N N . PRO A 1 89 ? 15.825 -26.47 -24.815 1 94.4 89 PRO A N 1
ATOM 619 C CA . PRO A 1 89 ? 16.332 -25.098 -24.729 1 94.4 89 PRO A CA 1
ATOM 620 C C . PRO A 1 89 ? 16.142 -24.316 -26.027 1 94.4 89 PRO A C 1
ATOM 622 O O . PRO A 1 89 ? 16.151 -23.083 -26.016 1 94.4 89 PRO A O 1
ATOM 625 N N . GLY A 1 90 ? 15.954 -25.035 -27.064 1 95.1 90 GLY A N 1
ATOM 626 C CA . GLY A 1 90 ? 15.701 -24.452 -28.372 1 95.1 90 GLY A CA 1
ATOM 627 C C . GLY A 1 90 ? 14.66 -25.211 -29.173 1 95.1 90 GLY A C 1
ATOM 628 O O . GLY A 1 90 ? 14.117 -26.214 -28.703 1 95.1 90 GLY A O 1
ATOM 629 N N . PHE A 1 91 ? 14.452 -24.71 -30.327 1 96.39 91 PHE A N 1
ATOM 630 C CA . PHE A 1 91 ? 13.461 -25.344 -31.188 1 96.39 91 PHE A CA 1
ATOM 631 C C . PHE A 1 91 ? 14.121 -26.352 -32.121 1 96.39 91 PHE A C 1
ATOM 633 O O . PHE A 1 91 ? 14.972 -25.988 -32.934 1 96.39 91 PHE A O 1
ATOM 640 N N . ASP A 1 92 ? 13.796 -27.549 -31.917 1 95.91 92 ASP A N 1
ATOM 641 C CA . ASP A 1 92 ? 14.154 -28.628 -32.832 1 95.91 92 ASP A CA 1
ATOM 642 C C . ASP A 1 92 ? 12.907 -29.289 -33.416 1 95.91 92 ASP A C 1
ATOM 644 O O . ASP A 1 92 ? 12.133 -29.917 -32.691 1 95.91 92 ASP A O 1
ATOM 648 N N . GLU A 1 93 ? 12.79 -29.156 -34.673 1 95.73 93 GLU A N 1
ATOM 649 C CA . GLU A 1 93 ? 11.558 -29.584 -35.33 1 95.73 93 GLU A CA 1
ATOM 650 C C . GLU A 1 93 ? 11.327 -31.081 -35.15 1 95.73 93 GLU A C 1
ATOM 652 O O . GLU A 1 93 ? 10.189 -31.524 -34.982 1 95.73 93 GLU A O 1
ATOM 657 N N . GLU A 1 94 ? 12.325 -31.871 -35.257 1 96.84 94 GLU A N 1
ATOM 658 C CA . GLU A 1 94 ? 12.194 -33.318 -35.111 1 96.84 94 GLU A CA 1
ATOM 659 C C . GLU A 1 94 ? 11.679 -33.688 -33.723 1 96.84 94 GLU A C 1
ATOM 661 O O . GLU A 1 94 ? 10.772 -34.513 -33.591 1 96.84 94 GLU A O 1
ATOM 666 N N . VAL A 1 95 ? 12.23 -33.083 -32.77 1 96.53 95 VAL A N 1
ATOM 667 C CA . VAL A 1 95 ? 11.835 -33.339 -31.389 1 96.53 95 VAL A CA 1
ATOM 668 C C . VAL A 1 95 ? 10.387 -32.902 -31.175 1 96.53 95 VAL A C 1
ATOM 670 O O . VAL A 1 95 ? 9.569 -33.671 -30.667 1 96.53 95 VAL A O 1
ATOM 673 N N . VAL A 1 96 ? 10.027 -31.728 -31.655 1 97.96 96 VAL A N 1
ATOM 674 C CA . VAL A 1 96 ? 8.704 -31.155 -31.426 1 97.96 96 VAL A CA 1
ATOM 675 C C . VAL A 1 96 ? 7.654 -31.956 -32.191 1 97.96 96 VAL A C 1
ATOM 677 O O . VAL A 1 96 ? 6.61 -32.31 -31.639 1 97.96 96 VAL A O 1
ATOM 680 N N . ARG A 1 97 ? 7.965 -32.278 -33.394 1 97.3 97 ARG A N 1
ATOM 681 C CA . ARG A 1 97 ? 7.026 -33.034 -34.216 1 97.3 97 ARG A CA 1
ATOM 682 C C . ARG A 1 97 ? 6.741 -34.402 -33.605 1 97.3 97 ARG A C 1
ATOM 684 O O . ARG A 1 97 ? 5.587 -34.83 -33.538 1 97.3 97 ARG A O 1
ATOM 691 N N . TRP A 1 98 ? 7.76 -35.045 -33.19 1 97.87 98 TRP A N 1
ATOM 692 C CA . TRP A 1 98 ? 7.564 -36.348 -32.562 1 97.87 98 TRP A CA 1
ATOM 693 C C . TRP A 1 98 ? 6.648 -36.234 -31.347 1 97.87 98 TRP A C 1
ATOM 695 O O . TRP A 1 98 ? 5.742 -37.05 -31.167 1 97.87 98 TRP A O 1
ATOM 705 N N . CYS A 1 99 ? 6.878 -35.255 -30.506 1 97.91 99 CYS A N 1
ATOM 706 C CA . CYS A 1 99 ? 6.071 -35.053 -29.309 1 97.91 99 CYS A CA 1
ATOM 707 C C . CYS A 1 99 ? 4.606 -34.832 -29.669 1 97.91 99 CYS A C 1
ATOM 709 O O . CYS A 1 99 ? 3.72 -35.478 -29.107 1 97.91 99 CYS A O 1
ATOM 711 N N . VAL A 1 100 ? 4.381 -33.947 -30.628 1 96.87 100 VAL A N 1
ATOM 712 C CA . VAL A 1 100 ? 3.023 -33.607 -31.039 1 96.87 100 VAL A CA 1
ATOM 713 C C . VAL A 1 100 ? 2.325 -34.846 -31.596 1 96.87 100 VAL A C 1
ATOM 715 O O . VAL A 1 100 ? 1.192 -35.151 -31.218 1 96.87 100 VAL A O 1
ATOM 718 N N . GLU A 1 101 ? 3.011 -35.589 -32.376 1 96.97 101 GLU A N 1
ATOM 719 C CA . GLU A 1 101 ? 2.442 -36.765 -33.028 1 96.97 101 GLU A CA 1
ATOM 720 C C . GLU A 1 101 ? 2.171 -37.878 -32.02 1 96.97 101 GLU A C 1
ATOM 722 O O . GLU A 1 101 ? 1.318 -38.738 -32.251 1 96.97 101 GLU A O 1
ATOM 727 N N . ASN A 1 102 ? 2.861 -37.86 -30.959 1 96.84 102 ASN A N 1
ATOM 728 C CA . ASN A 1 102 ? 2.721 -38.931 -29.979 1 96.84 102 ASN A CA 1
ATOM 729 C C . ASN A 1 102 ? 1.971 -38.46 -28.737 1 96.84 102 ASN A C 1
ATOM 731 O O . ASN A 1 102 ? 1.964 -39.146 -27.713 1 96.84 102 ASN A O 1
ATOM 735 N N . GLY 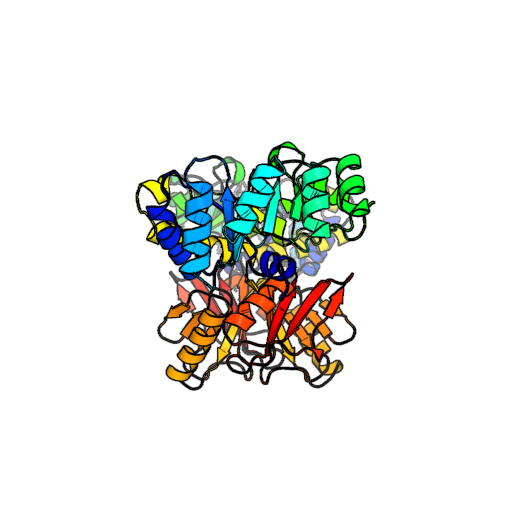A 1 103 ? 1.444 -37.262 -28.804 1 95.77 103 GLY A N 1
ATOM 736 C CA . GLY A 1 103 ? 0.612 -36.756 -27.724 1 95.77 103 GLY A CA 1
ATOM 737 C C . GLY A 1 103 ? 1.401 -36.398 -26.479 1 95.77 103 GLY A C 1
ATOM 738 O O . GLY A 1 103 ? 0.883 -36.479 -25.364 1 95.77 103 GLY A O 1
ATOM 739 N N . VAL A 1 104 ? 2.683 -36.141 -26.585 1 96.36 104 VAL A N 1
ATOM 740 C CA . VAL A 1 104 ? 3.533 -35.72 -25.476 1 96.36 104 VAL A CA 1
ATOM 741 C C . VAL A 1 104 ? 3.599 -34.195 -25.426 1 96.36 104 VAL A C 1
ATOM 743 O O . VAL A 1 104 ? 3.878 -33.545 -26.436 1 96.36 104 VAL A O 1
ATOM 746 N N . ALA A 1 105 ? 3.24 -33.617 -24.272 1 97.68 105 ALA A N 1
ATOM 747 C CA . ALA A 1 105 ? 3.337 -32.168 -24.12 1 97.68 105 ALA A CA 1
ATOM 748 C C . ALA A 1 105 ? 4.776 -31.692 -24.303 1 97.68 105 ALA A C 1
ATOM 750 O O . ALA A 1 105 ? 5.714 -32.337 -23.829 1 97.68 105 ALA A O 1
ATOM 751 N N . VAL A 1 106 ? 4.934 -30.613 -25.069 1 98.19 106 VAL A N 1
ATOM 752 C CA . VAL A 1 106 ? 6.281 -30.126 -25.349 1 98.19 106 VAL A CA 1
ATOM 753 C C . VAL A 1 106 ? 6.297 -28.6 -25.31 1 98.19 106 VAL A C 1
ATOM 755 O O . VAL A 1 106 ? 5.369 -27.951 -25.799 1 98.19 106 VAL A O 1
ATOM 758 N N . THR A 1 107 ? 7.298 -28.042 -24.678 1 98.15 107 THR A N 1
ATOM 759 C CA . THR A 1 107 ? 7.56 -26.608 -24.635 1 98.15 107 THR A CA 1
ATOM 760 C C . THR A 1 107 ? 8.971 -26.3 -25.128 1 98.15 107 THR A C 1
ATOM 762 O O . THR A 1 107 ? 9.921 -26.292 -24.342 1 98.15 107 THR A O 1
ATOM 765 N N . PRO A 1 108 ? 9.107 -25.999 -26.404 1 98.27 108 PRO A N 1
ATOM 766 C CA . PRO A 1 108 ? 10.426 -25.705 -26.967 1 98.27 108 PRO A CA 1
ATOM 767 C C . PRO A 1 108 ? 10.867 -24.264 -26.716 1 98.27 108 PRO A C 1
ATOM 769 O O . PRO A 1 108 ? 10.026 -23.373 -26.577 1 98.27 108 PRO A O 1
ATOM 772 N N . GLY A 1 109 ? 12.157 -24.068 -26.666 1 97.74 109 GLY A N 1
ATOM 773 C CA . GLY A 1 109 ? 12.691 -22.718 -26.582 1 97.74 109 GLY A CA 1
ATOM 774 C C . GLY A 1 109 ? 12.489 -21.916 -27.853 1 97.74 109 GLY A C 1
ATOM 775 O O . GLY A 1 109 ? 12.855 -22.365 -28.941 1 97.74 109 GLY A O 1
ATOM 776 N N . CYS A 1 110 ? 11.88 -20.807 -27.707 1 96.86 110 CYS A N 1
ATOM 777 C CA . CYS A 1 110 ? 11.635 -19.885 -28.811 1 96.86 110 CYS A CA 1
ATOM 778 C C . CYS A 1 110 ? 11.768 -18.438 -28.352 1 96.86 110 CYS A C 1
ATOM 780 O O . CYS A 1 110 ? 10.945 -17.951 -27.575 1 96.86 110 CYS A O 1
ATOM 782 N N . VAL A 1 111 ? 12.772 -17.664 -28.882 1 94.65 111 VAL A N 1
ATOM 783 C CA . VAL A 1 111 ? 12.964 -16.295 -28.415 1 94.65 111 VAL A CA 1
ATOM 784 C C . VAL A 1 111 ? 12.84 -15.326 -29.589 1 94.65 111 VAL A C 1
ATOM 786 O O . VAL A 1 111 ? 12.843 -14.108 -29.399 1 94.65 111 VAL A O 1
ATOM 789 N N . THR A 1 112 ? 12.692 -15.896 -30.832 1 93.1 112 THR A N 1
ATOM 790 C CA . THR A 1 112 ? 12.536 -15.054 -32.014 1 93.1 112 THR A CA 1
ATOM 791 C C . THR A 1 112 ? 11.178 -15.287 -32.669 1 93.1 112 THR A C 1
ATOM 793 O O . THR A 1 112 ? 10.56 -16.336 -32.473 1 93.1 112 THR A O 1
ATOM 796 N N . PRO A 1 113 ? 10.74 -14.286 -33.479 1 92.06 113 PRO A N 1
ATOM 797 C CA . PRO A 1 113 ? 9.486 -14.48 -34.211 1 92.06 113 PRO A CA 1
ATOM 798 C C . PRO A 1 113 ? 9.504 -15.728 -35.09 1 92.06 113 PRO A C 1
ATOM 800 O O . PRO A 1 113 ? 8.497 -16.434 -35.188 1 92.06 113 PRO A O 1
ATOM 803 N N . THR A 1 114 ? 10.639 -16.067 -35.637 1 94 114 THR A N 1
ATOM 804 C CA . THR A 1 114 ? 10.776 -17.226 -36.512 1 94 114 THR A CA 1
ATOM 805 C C . THR A 1 114 ? 10.529 -18.519 -35.739 1 94 114 THR A C 1
ATOM 807 O O . THR A 1 114 ? 9.779 -19.385 -36.193 1 94 114 THR A O 1
ATOM 810 N N . GLU A 1 115 ? 11.127 -18.604 -34.633 1 96.42 115 GLU A N 1
ATOM 811 C CA . GLU A 1 115 ? 10.98 -19.798 -33.806 1 96.42 115 GLU A CA 1
ATOM 812 C C . GLU A 1 115 ? 9.548 -19.948 -33.301 1 96.42 115 GLU A C 1
ATOM 814 O O . GLU A 1 115 ? 9.013 -21.057 -33.256 1 96.42 115 GLU A O 1
ATOM 819 N N . ILE A 1 116 ? 8.927 -18.856 -32.969 1 96.39 116 ILE A N 1
ATOM 820 C CA . ILE A 1 116 ? 7.553 -18.865 -32.478 1 96.39 116 ILE A CA 1
ATOM 821 C C . ILE A 1 116 ? 6.611 -19.319 -33.591 1 96.39 116 ILE A C 1
ATOM 823 O O . ILE A 1 116 ? 5.729 -20.15 -33.365 1 96.39 116 ILE A O 1
ATOM 827 N N . MET A 1 117 ? 6.842 -18.819 -34.76 1 94.93 117 MET A N 1
ATOM 828 C CA . MET A 1 117 ? 6.03 -19.228 -35.902 1 94.93 117 MET A CA 1
ATOM 829 C C . MET A 1 117 ? 6.165 -20.725 -36.159 1 94.93 117 MET A C 1
ATOM 831 O O . MET A 1 117 ? 5.178 -21.4 -36.455 1 94.93 117 MET A O 1
ATOM 835 N N . ALA A 1 118 ? 7.363 -21.233 -36.11 1 96.08 118 ALA A N 1
ATOM 836 C CA . ALA A 1 118 ? 7.598 -22.661 -36.305 1 96.08 118 ALA A CA 1
ATOM 837 C C . ALA A 1 118 ? 6.845 -23.488 -35.267 1 96.08 118 ALA A C 1
ATOM 839 O O . ALA A 1 118 ? 6.242 -24.512 -35.599 1 96.08 118 ALA A O 1
ATOM 840 N N . ALA A 1 119 ? 6.855 -23.042 -34.034 1 96.75 119 ALA A N 1
ATOM 841 C CA . ALA A 1 119 ? 6.138 -23.729 -32.963 1 96.75 119 ALA A CA 1
ATOM 842 C C . ALA A 1 119 ? 4.631 -23.693 -33.202 1 96.75 119 ALA A C 1
ATOM 844 O O . ALA A 1 119 ? 3.951 -24.714 -33.074 1 96.75 119 ALA A O 1
ATOM 845 N N . MET A 1 120 ? 4.141 -22.548 -33.612 1 95.11 120 MET A N 1
ATOM 846 C CA . MET A 1 120 ? 2.709 -22.373 -33.839 1 95.11 120 MET A CA 1
ATOM 847 C C . MET A 1 120 ? 2.23 -23.246 -34.993 1 95.11 120 MET A C 1
ATOM 849 O O . MET A 1 120 ? 1.117 -23.774 -34.957 1 95.11 120 MET A O 1
ATOM 853 N N . LYS A 1 121 ? 3.064 -23.355 -36.006 1 94.88 121 LYS A N 1
ATOM 854 C CA . LYS A 1 121 ? 2.738 -24.204 -37.148 1 94.88 121 LYS A CA 1
ATOM 855 C C . LYS A 1 121 ? 2.492 -25.645 -36.71 1 94.88 121 LYS A C 1
ATOM 857 O O . LYS A 1 121 ? 1.712 -26.365 -37.336 1 94.88 121 LYS A O 1
ATOM 862 N N . LEU A 1 122 ? 3.119 -26.014 -35.643 1 96.16 122 LEU A N 1
ATOM 863 C CA . LEU A 1 122 ? 2.97 -27.374 -35.137 1 96.16 122 LEU A CA 1
ATOM 864 C C . LEU A 1 122 ? 1.904 -27.436 -34.048 1 96.16 122 LEU A C 1
ATOM 866 O O . LEU A 1 122 ? 1.789 -28.44 -33.342 1 96.16 122 LEU A O 1
ATOM 870 N N . GLY A 1 123 ? 1.233 -26.31 -33.843 1 95.28 123 GLY A N 1
ATOM 871 C CA . GLY A 1 123 ? 0.064 -26.294 -32.978 1 95.28 123 GLY A CA 1
ATOM 872 C C . GLY A 1 123 ? 0.386 -25.914 -31.545 1 95.28 123 GLY A C 1
ATOM 873 O O . GLY A 1 123 ? -0.44 -26.096 -30.648 1 95.28 123 GLY A O 1
ATOM 874 N N . LEU A 1 124 ? 1.539 -25.423 -31.311 1 96.37 124 LEU A N 1
ATOM 875 C CA . LEU A 1 124 ? 1.925 -25.05 -29.954 1 96.37 124 LEU A CA 1
ATOM 876 C C . LEU A 1 124 ? 1.602 -23.585 -29.681 1 96.37 124 LEU A C 1
ATOM 878 O O . LEU A 1 124 ? 1.781 -22.732 -30.553 1 96.37 124 LEU A O 1
ATOM 882 N N . ASN A 1 125 ? 1.151 -23.328 -28.485 1 95.29 125 ASN A N 1
ATOM 883 C CA . ASN A 1 125 ? 0.869 -21.952 -28.092 1 95.29 125 ASN A CA 1
ATOM 884 C C . ASN A 1 125 ? 1.572 -21.586 -26.788 1 95.29 125 ASN A C 1
ATOM 886 O O . ASN A 1 125 ? 1.386 -20.485 -26.266 1 95.29 125 ASN A O 1
ATOM 890 N N . VAL A 1 126 ? 2.289 -22.492 -26.194 1 97.68 126 VAL A N 1
ATOM 891 C CA . VAL A 1 126 ? 3.133 -22.236 -25.031 1 97.68 126 VAL A CA 1
ATOM 892 C C . VAL A 1 126 ? 4.579 -22.61 -25.349 1 97.68 126 VAL A C 1
ATOM 894 O O . VAL A 1 126 ? 4.856 -23.731 -25.781 1 97.68 126 VAL A O 1
ATOM 897 N N . VAL A 1 127 ? 5.513 -21.663 -25.18 1 98.37 127 VAL A N 1
ATOM 898 C CA . VAL A 1 127 ? 6.914 -21.918 -25.497 1 98.37 127 VAL A CA 1
ATOM 899 C C . VAL A 1 127 ? 7.798 -21.458 -24.341 1 98.37 127 VAL A C 1
ATOM 901 O O . VAL A 1 127 ? 7.382 -20.633 -23.523 1 98.37 127 VAL A O 1
ATOM 904 N N . LYS A 1 128 ? 8.984 -21.995 -24.273 1 97.92 128 LYS A N 1
ATOM 905 C CA . LYS A 1 128 ? 10.012 -21.543 -23.34 1 97.92 128 LYS A CA 1
ATOM 906 C C . LYS A 1 128 ? 10.751 -20.325 -23.886 1 97.92 128 LYS A C 1
ATOM 908 O O . LYS A 1 128 ? 11.067 -20.265 -25.076 1 97.92 128 LYS A O 1
ATOM 913 N N . PHE A 1 129 ? 10.97 -19.388 -23.053 1 97.75 129 PHE A N 1
ATOM 914 C CA . PHE A 1 129 ? 11.777 -18.222 -23.392 1 97.75 129 PHE A CA 1
ATOM 915 C C . PHE A 1 129 ? 13.079 -18.216 -22.598 1 97.75 129 PHE A C 1
ATOM 917 O O . PHE A 1 129 ? 13.09 -17.86 -21.418 1 97.75 129 PHE A O 1
ATOM 924 N N . PHE A 1 130 ? 14.121 -18.589 -23.366 1 95.1 130 PHE A N 1
ATOM 925 C CA . PHE A 1 130 ? 15.377 -18.874 -22.682 1 95.1 130 PHE A CA 1
ATOM 926 C C . PHE A 1 130 ? 16.566 -18.434 -23.528 1 95.1 130 PHE A C 1
ATOM 928 O O . PHE A 1 130 ? 16.611 -18.7 -24.731 1 95.1 130 PHE A O 1
ATOM 935 N N . PRO A 1 131 ? 17.488 -17.733 -22.774 1 94.44 131 PRO A N 1
ATOM 936 C CA . PRO A 1 131 ? 17.488 -17.188 -21.415 1 94.44 131 PRO A CA 1
ATOM 937 C C . PRO A 1 131 ? 16.752 -15.854 -21.314 1 94.44 131 PRO A C 1
ATOM 939 O O . PRO A 1 131 ? 17.136 -14.881 -21.969 1 94.44 131 PRO A O 1
ATOM 942 N N . ALA A 1 132 ? 15.809 -15.789 -20.448 1 94.37 132 ALA A N 1
ATOM 943 C CA . ALA A 1 132 ? 14.858 -14.68 -20.431 1 94.37 132 ALA A CA 1
ATOM 944 C C . ALA A 1 132 ? 15.558 -13.361 -20.117 1 94.37 132 ALA A C 1
ATOM 946 O O . ALA A 1 132 ? 15.326 -12.353 -20.788 1 94.37 132 ALA A O 1
ATOM 947 N N . GLY A 1 133 ? 16.419 -13.335 -19.087 1 90.24 133 GLY A N 1
ATOM 948 C CA . GLY A 1 133 ? 17.087 -12.119 -18.652 1 90.24 133 GLY A CA 1
ATOM 949 C C . GLY A 1 133 ? 17.958 -11.499 -19.728 1 90.24 133 GLY A C 1
ATOM 950 O O . GLY A 1 133 ? 18.11 -10.277 -19.784 1 90.24 133 GLY A O 1
ATOM 951 N N . VAL A 1 134 ? 18.487 -12.344 -20.574 1 89.42 134 VAL A N 1
ATOM 952 C CA . VAL A 1 134 ? 19.428 -11.91 -21.601 1 89.42 134 VAL A CA 1
ATOM 953 C C . VAL A 1 134 ? 18.664 -11.441 -22.837 1 89.42 134 VAL A C 1
ATOM 955 O O . VAL A 1 134 ? 19.088 -10.504 -23.518 1 89.42 134 VAL A O 1
ATOM 958 N N . TYR A 1 135 ? 17.54 -12.073 -23.128 1 92.19 135 TYR A N 1
ATOM 959 C CA . TYR A 1 135 ? 16.807 -11.801 -24.359 1 92.19 135 TYR A CA 1
ATOM 960 C C . TYR A 1 135 ? 15.667 -10.82 -24.109 1 92.19 135 TYR A C 1
ATOM 962 O O . TYR A 1 135 ? 14.572 -10.98 -24.654 1 92.19 135 TYR A O 1
ATOM 970 N N . GLY A 1 136 ? 15.814 -9.85 -23.172 1 89.83 136 GLY A N 1
ATOM 971 C CA . GLY A 1 136 ? 14.922 -8.708 -23.046 1 89.83 136 GLY A CA 1
ATOM 972 C C . GLY A 1 136 ? 13.807 -8.929 -22.041 1 89.83 136 GLY A C 1
ATOM 973 O O . GLY A 1 136 ? 13.009 -8.026 -21.783 1 89.83 136 GLY A O 1
ATOM 974 N N . GLY A 1 137 ? 13.777 -10.075 -21.528 1 93.65 137 GLY A N 1
ATOM 975 C CA . GLY A 1 137 ? 12.876 -10.326 -20.414 1 93.65 137 GLY A CA 1
ATOM 976 C C . GLY A 1 137 ? 11.424 -10.037 -20.744 1 93.65 137 GLY A C 1
ATOM 977 O O . GLY A 1 137 ? 10.961 -10.337 -21.846 1 93.65 137 GLY A O 1
ATOM 978 N N . LEU A 1 138 ? 10.705 -9.523 -19.837 1 94.02 138 LEU A N 1
ATOM 979 C CA . LEU A 1 138 ? 9.274 -9.261 -19.934 1 94.02 138 LEU A CA 1
ATOM 980 C C . LEU A 1 138 ? 8.969 -8.336 -21.108 1 94.02 138 LEU A C 1
ATOM 982 O O . LEU A 1 138 ? 7.976 -8.528 -21.813 1 94.02 138 LEU A O 1
ATOM 986 N N . SER A 1 139 ? 9.8 -7.355 -21.313 1 92.5 139 SER A N 1
ATOM 987 C CA . SER A 1 139 ? 9.576 -6.399 -22.392 1 92.5 139 SER A CA 1
ATOM 988 C C . SER A 1 139 ? 9.578 -7.089 -23.752 1 92.5 139 SER A C 1
ATOM 990 O O . SER A 1 139 ? 8.725 -6.809 -24.597 1 92.5 139 SER A O 1
ATOM 992 N N . ALA A 1 140 ? 10.482 -8.01 -23.927 1 92.61 140 ALA A N 1
ATOM 993 C CA . ALA A 1 140 ? 10.566 -8.746 -25.185 1 92.61 140 ALA A CA 1
ATOM 994 C C . ALA A 1 140 ? 9.348 -9.646 -25.376 1 92.61 140 ALA A C 1
ATOM 996 O O . ALA A 1 140 ? 8.756 -9.679 -26.457 1 92.61 140 ALA A O 1
ATOM 997 N N . MET A 1 141 ? 8.978 -10.324 -24.357 1 96.01 141 MET A N 1
ATOM 998 C CA . MET A 1 141 ? 7.846 -11.241 -24.449 1 96.01 141 MET A CA 1
ATOM 999 C C . MET A 1 141 ? 6.549 -10.482 -24.705 1 96.01 141 MET A C 1
ATOM 1001 O O . MET A 1 141 ? 5.681 -10.956 -25.44 1 96.01 141 MET A O 1
ATOM 1005 N N . LYS A 1 142 ? 6.425 -9.261 -24.088 1 92.39 142 LYS A N 1
ATOM 1006 C CA . LYS A 1 142 ? 5.268 -8.409 -24.351 1 92.39 142 LYS A CA 1
ATOM 1007 C C . LYS A 1 142 ? 5.197 -8.017 -25.824 1 92.39 142 LYS A C 1
ATOM 1009 O O . LYS A 1 142 ? 4.135 -8.104 -26.444 1 92.39 142 LYS A O 1
ATOM 1014 N N . ALA A 1 143 ? 6.314 -7.654 -26.326 1 90.41 143 ALA A N 1
ATOM 1015 C CA . ALA A 1 143 ? 6.374 -7.254 -27.729 1 90.41 143 ALA A CA 1
ATOM 1016 C C . ALA A 1 143 ? 6.015 -8.419 -28.647 1 90.41 143 ALA A C 1
ATOM 1018 O O . ALA A 1 143 ? 5.331 -8.234 -29.656 1 90.41 143 ALA A O 1
ATOM 1019 N N . LEU A 1 144 ? 6.456 -9.603 -28.301 1 92.32 144 LEU A N 1
ATOM 1020 C CA . LEU A 1 144 ? 6.226 -10.788 -29.12 1 92.32 144 LEU A CA 1
ATOM 1021 C C . LEU A 1 144 ? 4.779 -11.258 -29.002 1 92.32 144 LEU A C 1
ATOM 1023 O O . LEU A 1 144 ? 4.227 -11.821 -29.95 1 92.32 144 LEU A O 1
ATOM 1027 N N . SER A 1 145 ? 4.21 -11.073 -27.857 1 92.1 145 SER A N 1
ATOM 1028 C CA . SER A 1 145 ? 2.846 -11.546 -27.644 1 92.1 145 SER A CA 1
ATOM 1029 C C . SER A 1 145 ? 1.852 -10.768 -28.5 1 92.1 145 SER A C 1
ATOM 1031 O O . SER A 1 145 ? 0.761 -11.261 -28.797 1 92.1 145 SER A O 1
ATOM 1033 N N . GLY A 1 146 ? 2.177 -9.568 -28.925 1 86.47 146 GLY A N 1
ATOM 1034 C CA . GLY A 1 146 ? 1.31 -8.741 -29.749 1 86.47 146 GLY A CA 1
ATOM 1035 C C . GLY A 1 146 ? 0.954 -9.387 -31.075 1 86.47 146 GLY A C 1
ATOM 1036 O O . GLY A 1 146 ? -0.198 -9.769 -31.296 1 86.47 146 GLY A O 1
ATOM 1037 N N . PRO A 1 147 ? 1.958 -9.62 -31.858 1 87.97 147 PRO A N 1
ATOM 1038 C CA . PRO A 1 147 ? 1.692 -10.165 -33.191 1 87.97 147 PRO A CA 1
ATOM 1039 C C . PRO A 1 147 ? 1.243 -11.624 -33.154 1 87.97 147 PRO A C 1
ATOM 1041 O O . PRO A 1 147 ? 0.59 -12.097 -34.088 1 87.97 147 PRO A O 1
ATOM 1044 N N . PHE A 1 148 ? 1.572 -12.335 -32.197 1 87.74 148 PHE A N 1
ATOM 1045 C CA . PHE A 1 148 ? 1.234 -13.751 -32.104 1 87.74 148 PHE A CA 1
ATOM 1046 C C . PHE A 1 148 ? 0.135 -13.979 -31.074 1 87.74 148 PHE A C 1
ATOM 1048 O O . PHE A 1 148 ? 0.325 -14.724 -30.111 1 87.74 148 PHE A O 1
ATOM 1055 N N . GLY A 1 149 ? -0.879 -13.323 -31.12 1 80.23 149 GLY A N 1
ATOM 1056 C CA . GLY A 1 149 ? -1.982 -13.442 -30.18 1 80.23 149 GLY A CA 1
ATOM 1057 C C . GLY A 1 149 ? -2.183 -14.857 -29.671 1 80.23 149 GLY A C 1
ATOM 1058 O O . GLY A 1 149 ? -2.065 -15.819 -30.433 1 80.23 149 GLY A O 1
ATOM 1059 N N . GLY A 1 150 ? -2.174 -15.037 -28.361 1 85.99 150 GLY A N 1
ATOM 1060 C CA . GLY A 1 150 ? -2.489 -16.322 -27.757 1 85.99 150 GLY A CA 1
ATOM 1061 C C . GLY A 1 150 ? -1.26 -17.081 -27.294 1 85.99 150 GLY A C 1
ATOM 1062 O O . GLY A 1 150 ? -1.369 -18.046 -26.535 1 85.99 150 GLY A O 1
ATOM 1063 N N . ILE A 1 151 ? -0.103 -16.633 -27.827 1 93.22 151 ILE A N 1
ATOM 1064 C CA . ILE A 1 151 ? 1.106 -17.324 -27.391 1 93.22 151 ILE A CA 1
ATOM 1065 C C . ILE A 1 151 ? 1.39 -16.995 -25.928 1 93.22 151 ILE A C 1
ATOM 1067 O O . ILE A 1 151 ? 1.213 -15.853 -25.496 1 93.22 151 ILE A O 1
ATOM 1071 N N . LYS A 1 152 ? 1.834 -17.97 -25.203 1 96.74 152 LYS A N 1
ATOM 1072 C CA . LYS A 1 152 ? 2.258 -17.804 -23.816 1 96.74 152 LYS A CA 1
ATOM 1073 C C . LYS A 1 152 ? 3.693 -18.284 -23.619 1 96.74 152 LYS A C 1
ATOM 1075 O O . LYS A 1 152 ? 4.192 -19.103 -24.394 1 96.74 152 LYS A O 1
ATOM 1080 N N . PHE A 1 153 ? 4.295 -17.738 -22.625 1 97.99 153 PHE A N 1
ATOM 1081 C CA . PHE A 1 153 ? 5.713 -18.012 -22.424 1 97.99 153 PHE A CA 1
ATOM 1082 C C . PHE A 1 153 ? 5.959 -18.603 -21.041 1 97.99 153 PHE A C 1
ATOM 1084 O O . PHE A 1 153 ? 5.258 -18.27 -20.084 1 97.99 153 PHE A O 1
ATOM 1091 N N . ILE A 1 154 ? 6.946 -19.404 -20.974 1 98.3 154 ILE A N 1
ATOM 1092 C CA . ILE A 1 154 ? 7.577 -19.81 -19.723 1 98.3 154 ILE A CA 1
ATOM 1093 C C . ILE A 1 154 ? 9.021 -19.313 -19.688 1 98.3 154 ILE A C 1
ATOM 1095 O O . ILE A 1 154 ? 9.92 -19.96 -20.23 1 98.3 154 ILE A O 1
ATOM 1099 N N . PRO A 1 155 ? 9.183 -18.186 -19.084 1 98.15 155 PRO A N 1
ATOM 1100 C CA . PRO A 1 155 ? 10.545 -17.656 -18.984 1 98.15 155 PRO A CA 1
ATOM 1101 C C . PRO A 1 155 ? 11.423 -18.462 -18.03 1 98.15 155 PRO A C 1
ATOM 1103 O O . PRO A 1 155 ? 10.973 -18.851 -16.95 1 98.15 155 PRO A O 1
ATOM 1106 N N . THR A 1 156 ? 12.583 -18.727 -18.52 1 95.56 156 THR A N 1
ATOM 1107 C CA . THR A 1 156 ? 13.619 -19.4 -17.743 1 95.56 156 THR A CA 1
ATOM 1108 C C . THR A 1 156 ? 14.96 -18.691 -17.902 1 95.56 156 THR A C 1
ATOM 1110 O O . THR A 1 156 ? 15.32 -18.272 -19.004 1 95.56 156 THR A O 1
ATOM 1113 N N . GLY A 1 157 ? 15.664 -18.566 -16.804 1 92.82 157 GLY A N 1
ATOM 1114 C CA . GLY A 1 157 ? 16.921 -17.835 -16.837 1 92.82 157 GLY A CA 1
ATOM 1115 C C . GLY A 1 157 ? 16.769 -16.369 -16.48 1 92.82 157 GLY A C 1
ATOM 1116 O O . GLY A 1 157 ? 16.461 -15.544 -17.343 1 92.82 157 GLY A O 1
ATOM 1117 N N . GLY A 1 158 ? 16.941 -16.015 -15.253 1 90.95 158 GLY A N 1
ATOM 1118 C CA . GLY A 1 158 ? 16.807 -14.637 -14.809 1 90.95 158 GLY A CA 1
ATOM 1119 C C . GLY A 1 158 ? 15.571 -14.399 -13.963 1 90.95 158 GLY A C 1
ATOM 1120 O O . GLY A 1 158 ? 15.308 -13.271 -13.542 1 90.95 158 GLY A O 1
ATOM 1121 N N . VAL A 1 159 ? 14.838 -15.404 -13.752 1 93.95 159 VAL A N 1
ATOM 1122 C CA . VAL A 1 159 ? 13.672 -15.311 -12.879 1 93.95 159 VAL A CA 1
ATOM 1123 C C . VAL A 1 159 ? 14.022 -15.843 -11.491 1 93.95 159 VAL A C 1
ATOM 1125 O O . VAL A 1 159 ? 14.761 -16.822 -11.363 1 93.95 159 VAL A O 1
ATOM 1128 N N . ASN A 1 160 ? 13.577 -15.179 -10.482 1 94.34 160 ASN A N 1
ATOM 1129 C CA . ASN A 1 160 ? 13.832 -15.584 -9.103 1 94.34 160 ASN A CA 1
ATOM 1130 C C . ASN A 1 160 ? 12.733 -15.097 -8.163 1 94.34 160 ASN A C 1
ATOM 1132 O O . ASN A 1 160 ? 11.701 -14.598 -8.615 1 94.34 160 ASN A O 1
ATOM 1136 N N . GLY A 1 161 ? 12.986 -15.352 -6.935 1 93.36 161 GLY A N 1
ATOM 1137 C CA . GLY A 1 161 ? 11.98 -15.028 -5.937 1 93.36 161 GLY A CA 1
ATOM 1138 C C . GLY A 1 161 ? 11.677 -13.543 -5.855 1 93.36 161 GLY A C 1
ATOM 1139 O O . GLY A 1 161 ? 10.59 -13.149 -5.428 1 93.36 161 GLY A O 1
ATOM 1140 N N . GLN A 1 162 ? 12.538 -12.656 -6.271 1 92.61 162 GLN A N 1
ATOM 1141 C CA . GLN A 1 162 ? 12.394 -11.21 -6.144 1 92.61 162 GLN A CA 1
ATOM 1142 C C . GLN A 1 162 ? 11.551 -10.639 -7.281 1 92.61 162 GLN A C 1
ATOM 1144 O O . GLN A 1 162 ? 10.915 -9.595 -7.125 1 92.61 162 GLN A O 1
ATOM 1149 N N . ASN A 1 163 ? 11.553 -11.351 -8.478 1 94.39 163 ASN A N 1
ATOM 1150 C CA . ASN A 1 163 ? 10.879 -10.748 -9.623 1 94.39 163 ASN A CA 1
ATOM 1151 C C . ASN A 1 163 ? 9.752 -11.637 -10.142 1 94.39 163 ASN A C 1
ATOM 1153 O O . ASN A 1 163 ? 9.045 -11.265 -11.08 1 94.39 163 ASN A O 1
ATOM 1157 N N . ILE A 1 164 ? 9.502 -12.803 -9.542 1 96.57 164 ILE A N 1
ATOM 1158 C CA . ILE A 1 164 ? 8.513 -13.768 -10.01 1 96.57 164 ILE A CA 1
ATOM 1159 C C . ILE A 1 164 ? 7.135 -13.112 -10.058 1 96.57 164 ILE A C 1
ATOM 1161 O O . ILE A 1 164 ? 6.342 -13.385 -10.962 1 96.57 164 ILE A O 1
ATOM 1165 N N . GLY A 1 165 ? 6.794 -12.303 -9.186 1 95.53 165 GLY A N 1
ATOM 1166 C CA . GLY A 1 165 ? 5.502 -11.636 -9.16 1 95.53 165 GLY A CA 1
ATOM 1167 C C . GLY A 1 165 ? 5.216 -10.84 -10.42 1 95.53 165 GLY A C 1
ATOM 1168 O O . GLY A 1 165 ? 4.105 -10.886 -10.951 1 95.53 165 GLY A O 1
ATOM 1169 N N . GLU A 1 166 ? 6.181 -10.08 -10.864 1 94.51 166 GLU A N 1
ATOM 1170 C CA . GLU A 1 166 ? 6.032 -9.285 -12.08 1 94.51 166 GLU A CA 1
ATOM 1171 C C . GLU A 1 166 ? 5.752 -10.173 -13.289 1 94.51 166 GLU A C 1
ATOM 1173 O O . GLU A 1 166 ? 4.941 -9.823 -14.148 1 94.51 166 GLU A O 1
ATOM 1178 N N . PHE A 1 167 ? 6.393 -11.27 -13.303 1 96.42 167 PHE A N 1
ATOM 1179 C CA . PHE A 1 167 ? 6.189 -12.193 -14.413 1 96.42 167 PHE A CA 1
ATOM 1180 C C . PHE A 1 167 ? 4.791 -12.797 -14.365 1 96.42 167 PHE A C 1
ATOM 1182 O O . PHE A 1 167 ? 4.063 -12.772 -15.359 1 96.42 167 PHE A O 1
ATOM 1189 N N . ILE A 1 168 ? 4.422 -13.251 -13.194 1 96.08 168 ILE A N 1
ATOM 1190 C CA . ILE A 1 168 ? 3.151 -13.952 -13.048 1 96.08 168 ILE A CA 1
ATOM 1191 C C . ILE A 1 168 ? 1.997 -12.991 -13.324 1 96.08 168 ILE A C 1
ATOM 1193 O O . ILE A 1 168 ? 0.953 -13.396 -13.838 1 96.08 168 ILE A O 1
ATOM 1197 N N . ALA A 1 169 ? 2.187 -11.745 -13.101 1 94.45 169 ALA A N 1
ATOM 1198 C CA . ALA A 1 169 ? 1.149 -10.739 -13.306 1 94.45 169 ALA A CA 1
ATOM 1199 C C . ALA A 1 169 ? 0.912 -10.49 -14.793 1 94.45 169 ALA A C 1
ATOM 1201 O O . ALA A 1 169 ? -0.15 -10.001 -15.185 1 94.45 169 ALA A O 1
ATOM 1202 N N . ALA A 1 170 ? 1.888 -10.777 -15.668 1 93.79 170 ALA A N 1
ATOM 1203 C CA . ALA A 1 170 ? 1.766 -10.535 -17.103 1 93.79 170 ALA A CA 1
ATOM 1204 C C . ALA A 1 170 ? 0.861 -11.573 -17.761 1 93.79 170 ALA A C 1
ATOM 1206 O O . ALA A 1 170 ? 1.027 -12.776 -17.544 1 93.79 170 ALA A O 1
ATOM 1207 N N . PRO A 1 171 ? -0.079 -11.155 -18.59 1 92.63 171 PRO A N 1
ATOM 1208 C CA . PRO A 1 171 ? -1.081 -12.07 -19.142 1 92.63 171 PRO A CA 1
ATOM 1209 C C . PRO A 1 171 ? -0.486 -13.067 -20.134 1 92.63 171 PRO A C 1
ATOM 1211 O O . PRO A 1 171 ? -1.121 -14.075 -20.458 1 92.63 171 PRO A O 1
ATOM 1214 N N . PHE A 1 172 ? 0.727 -12.834 -20.57 1 94.72 172 PHE A N 1
ATOM 1215 C CA . PHE A 1 172 ? 1.343 -13.697 -21.571 1 94.72 172 PHE A CA 1
ATOM 1216 C C . PHE A 1 172 ? 2.34 -14.651 -20.923 1 94.72 172 PHE A C 1
ATOM 1218 O O . PHE A 1 172 ? 3.064 -15.366 -21.618 1 94.72 172 PHE A O 1
ATOM 1225 N N . ILE A 1 173 ? 2.356 -14.69 -19.656 1 96.53 173 ILE A N 1
ATOM 1226 C CA . ILE A 1 173 ? 3.198 -15.638 -18.934 1 96.53 173 ILE A CA 1
ATOM 1227 C C . ILE A 1 173 ? 2.356 -16.824 -18.467 1 96.53 173 ILE A C 1
ATOM 1229 O O . ILE A 1 173 ? 1.305 -16.641 -17.847 1 96.53 173 ILE A O 1
ATOM 1233 N N . HIS A 1 174 ? 2.795 -17.941 -18.762 1 96.24 174 HIS A N 1
ATOM 1234 C CA . HIS A 1 174 ? 2.089 -19.177 -18.442 1 96.24 174 HIS A CA 1
ATOM 1235 C C . HIS A 1 174 ? 2.538 -19.735 -17.096 1 96.24 174 HIS A C 1
ATOM 1237 O O . HIS A 1 174 ? 1.721 -20.247 -16.328 1 96.24 174 HIS A O 1
ATOM 1243 N N . ALA A 1 175 ? 3.785 -19.679 -16.807 1 96.86 175 ALA A N 1
ATOM 1244 C CA . ALA A 1 175 ? 4.533 -20.074 -15.616 1 96.86 175 ALA A CA 1
ATOM 1245 C C . ALA A 1 175 ? 5.979 -19.592 -15.692 1 96.86 175 ALA A C 1
ATOM 1247 O O . ALA A 1 175 ? 6.386 -18.984 -16.684 1 96.86 175 ALA A O 1
ATOM 1248 N N . VAL A 1 176 ? 6.695 -19.807 -14.611 1 97.83 176 VAL A N 1
ATOM 1249 C CA . VAL A 1 176 ? 8.105 -19.433 -14.659 1 97.83 176 VAL A CA 1
ATOM 1250 C C . VAL A 1 176 ? 8.972 -20.642 -14.313 1 97.83 176 VAL A C 1
ATOM 1252 O O . VAL A 1 176 ? 8.595 -21.466 -13.477 1 97.83 176 VAL A O 1
ATOM 1255 N N . GLY A 1 177 ? 10.117 -20.671 -15.015 1 96.65 177 GLY A N 1
ATOM 1256 C CA . GLY A 1 177 ? 11.063 -21.741 -14.737 1 96.65 177 GLY A CA 1
ATOM 1257 C C . GLY A 1 177 ? 12.316 -21.26 -14.031 1 96.65 177 GLY A C 1
ATOM 1258 O O . GLY A 1 177 ? 12.784 -20.146 -14.275 1 96.65 177 GLY A O 1
ATOM 1259 N N . GLY A 1 178 ? 12.818 -22.149 -13.206 1 94.05 178 GLY A N 1
ATOM 1260 C CA . GLY A 1 178 ? 14.094 -21.806 -12.598 1 94.05 178 GLY A CA 1
ATOM 1261 C C . GLY A 1 178 ? 14.574 -22.84 -11.596 1 94.05 178 GLY A C 1
ATOM 1262 O O . GLY A 1 178 ? 13.816 -23.728 -11.201 1 94.05 178 GLY A O 1
ATOM 1263 N N . SER A 1 179 ? 15.83 -22.702 -11.215 1 94.02 179 SER A N 1
ATOM 1264 C CA . SER A 1 179 ? 16.441 -23.686 -10.328 1 94.02 179 SER A CA 1
ATOM 1265 C C . SER A 1 179 ? 16.641 -23.118 -8.927 1 94.02 179 SER A C 1
ATOM 1267 O O . SER A 1 179 ? 17.131 -23.813 -8.034 1 94.02 179 SER A O 1
ATOM 1269 N N . TRP A 1 180 ? 16.193 -21.888 -8.694 1 94.81 180 TRP A N 1
ATOM 1270 C CA . TRP A 1 180 ? 16.547 -21.215 -7.448 1 94.81 180 TRP A CA 1
ATOM 1271 C C . TRP A 1 180 ? 15.833 -21.855 -6.262 1 94.81 180 TRP A C 1
ATOM 1273 O O . TRP A 1 180 ? 16.277 -21.725 -5.119 1 94.81 180 TRP A O 1
ATOM 1283 N N . VAL A 1 181 ? 14.742 -22.584 -6.524 1 97.11 181 VAL A N 1
ATOM 1284 C CA . VAL A 1 181 ? 13.992 -23.184 -5.425 1 97.11 181 VAL A CA 1
ATOM 1285 C C . VAL A 1 181 ? 14.58 -24.551 -5.084 1 97.11 181 VAL A C 1
ATOM 1287 O O . VAL A 1 181 ? 14.246 -25.138 -4.052 1 97.11 181 VAL A O 1
ATOM 1290 N N . CYS A 1 182 ? 15.453 -25.111 -5.942 1 97.07 182 CYS A N 1
ATOM 1291 C CA . CYS A 1 182 ? 16.039 -26.433 -5.75 1 97.07 182 CYS A CA 1
ATOM 1292 C C . CYS A 1 182 ? 17.403 -26.527 -6.425 1 97.07 182 CYS A C 1
ATOM 1294 O O . CYS A 1 182 ? 17.591 -27.324 -7.346 1 97.07 182 CYS A O 1
ATOM 1296 N N . SER A 1 183 ? 18.326 -25.863 -5.879 1 96.24 183 SER A N 1
ATOM 1297 C CA . SER A 1 183 ? 19.644 -25.799 -6.502 1 96.24 183 SER A CA 1
ATOM 1298 C C . SER A 1 183 ? 20.352 -27.148 -6.436 1 96.24 183 SER A C 1
ATOM 1300 O O . SER A 1 183 ? 20.099 -27.944 -5.53 1 96.24 183 SER A O 1
ATOM 1302 N N . LYS A 1 184 ? 21.258 -27.28 -7.354 1 95.09 184 LYS A N 1
ATOM 1303 C CA . LYS A 1 184 ? 22.082 -28.485 -7.372 1 95.09 184 LYS A CA 1
ATOM 1304 C C . LYS A 1 184 ? 22.834 -28.658 -6.056 1 95.09 184 LYS A C 1
ATOM 1306 O O . LYS A 1 184 ? 22.91 -29.764 -5.518 1 95.09 184 LYS A O 1
ATOM 1311 N N . ALA A 1 185 ? 23.289 -27.566 -5.585 1 96.04 185 ALA A N 1
ATOM 1312 C CA . ALA A 1 185 ? 24.051 -27.582 -4.339 1 96.04 185 ALA A CA 1
ATOM 1313 C C . ALA A 1 185 ? 23.177 -28.02 -3.168 1 96.04 185 ALA A C 1
ATOM 1315 O O . ALA A 1 185 ? 23.598 -28.834 -2.342 1 96.04 185 ALA A O 1
ATOM 1316 N N . ASP A 1 186 ? 21.987 -27.529 -3.066 1 97.67 186 ASP A N 1
ATOM 1317 C CA . ASP A 1 186 ? 21.081 -27.897 -1.983 1 97.67 186 ASP A CA 1
ATOM 1318 C C . ASP A 1 186 ? 20.698 -29.373 -2.064 1 97.67 186 ASP A C 1
ATOM 1320 O O . ASP A 1 186 ? 20.63 -30.06 -1.042 1 97.67 186 ASP A O 1
ATOM 1324 N N . ILE A 1 187 ? 20.506 -29.919 -3.232 1 97.45 187 ILE A N 1
ATOM 1325 C CA . ILE A 1 187 ? 20.148 -31.32 -3.42 1 97.45 187 ILE A CA 1
ATOM 1326 C C . ILE A 1 187 ? 21.31 -32.212 -2.992 1 97.45 187 ILE A C 1
ATOM 1328 O O . ILE A 1 187 ? 21.126 -33.153 -2.216 1 97.45 187 ILE A O 1
ATOM 1332 N N . ALA A 1 188 ? 22.446 -31.861 -3.419 1 95.84 188 ALA A N 1
ATOM 1333 C CA . ALA A 1 188 ? 23.63 -32.657 -3.106 1 95.84 188 ALA A CA 1
ATOM 1334 C C . ALA A 1 188 ? 23.887 -32.689 -1.602 1 95.84 188 ALA A C 1
ATOM 1336 O O . ALA A 1 188 ? 24.357 -33.696 -1.067 1 95.84 188 ALA A O 1
ATOM 1337 N N . ALA A 1 189 ? 23.547 -31.592 -0.976 1 97.36 189 ALA A N 1
ATOM 1338 C CA . ALA A 1 189 ? 23.794 -31.459 0.458 1 97.36 189 ALA A CA 1
ATOM 1339 C C . ALA A 1 189 ? 22.639 -32.039 1.269 1 97.36 189 ALA A C 1
ATOM 1341 O O . ALA A 1 189 ? 22.688 -32.063 2.501 1 97.36 189 ALA A O 1
ATOM 1342 N N . GLY A 1 190 ? 21.553 -32.484 0.561 1 97.32 190 GLY A N 1
ATOM 1343 C CA . GLY A 1 190 ? 20.397 -33.034 1.252 1 97.32 190 GLY A CA 1
ATOM 1344 C C . GLY A 1 190 ? 19.583 -31.984 1.984 1 97.32 190 GLY A C 1
ATOM 1345 O O . GLY A 1 190 ? 18.976 -32.272 3.017 1 97.32 190 GLY A O 1
ATOM 1346 N N . ASN A 1 191 ? 19.659 -30.761 1.548 1 98.13 191 ASN A N 1
ATOM 1347 C CA . ASN A 1 191 ? 18.924 -29.67 2.181 1 98.13 191 ASN A CA 1
ATOM 1348 C C . ASN A 1 191 ? 17.471 -29.631 1.719 1 98.13 191 ASN A C 1
ATOM 1350 O O . ASN A 1 191 ? 16.983 -28.589 1.277 1 98.13 191 ASN A O 1
ATOM 1354 N N . PHE A 1 192 ? 16.731 -30.693 1.939 1 98.37 192 PHE A N 1
ATOM 1355 C CA . PHE A 1 192 ? 15.386 -30.845 1.396 1 98.37 192 PHE A CA 1
ATOM 1356 C C . PHE A 1 192 ? 14.396 -29.962 2.146 1 98.37 192 PHE A C 1
ATOM 1358 O O . PHE A 1 192 ? 13.429 -29.469 1.562 1 98.37 192 PHE A O 1
ATOM 1365 N N . GLU A 1 193 ? 14.648 -29.683 3.39 1 98.27 193 GLU A N 1
ATOM 1366 C CA . GLU A 1 193 ? 13.806 -28.749 4.133 1 98.27 193 GLU A CA 1
ATOM 1367 C C . GLU A 1 193 ? 13.917 -27.336 3.567 1 98.27 193 GLU A C 1
ATOM 1369 O O . GLU A 1 193 ? 12.919 -26.618 3.478 1 98.27 193 GLU A O 1
ATOM 1374 N N . LYS A 1 194 ? 15.13 -26.943 3.305 1 98.08 194 LYS A N 1
ATOM 1375 C CA . LYS A 1 194 ? 15.354 -25.641 2.684 1 98.08 194 LYS A CA 1
ATOM 1376 C C . LYS A 1 194 ? 14.612 -25.53 1.356 1 98.08 194 LYS A C 1
ATOM 1378 O O . LYS A 1 194 ? 14.005 -24.498 1.062 1 98.08 194 LYS A O 1
ATOM 1383 N N . ILE A 1 195 ? 14.62 -26.595 0.558 1 98.46 195 ILE A N 1
ATOM 1384 C CA . ILE A 1 195 ? 13.927 -26.631 -0.726 1 98.46 195 ILE A CA 1
ATOM 1385 C C . ILE A 1 195 ? 12.427 -26.443 -0.508 1 98.46 195 ILE A C 1
ATOM 1387 O O . ILE A 1 195 ? 11.785 -25.66 -1.211 1 98.46 195 ILE A O 1
ATOM 1391 N N . THR A 1 196 ? 11.852 -27.109 0.433 1 98.15 196 THR A N 1
ATOM 1392 C CA . THR A 1 196 ? 10.442 -26.957 0.771 1 98.15 196 THR A CA 1
ATOM 1393 C C . THR A 1 196 ? 10.119 -25.505 1.109 1 98.15 196 THR A C 1
ATOM 1395 O O . THR A 1 196 ? 9.149 -24.943 0.596 1 98.15 196 THR A O 1
ATOM 1398 N N . LYS A 1 197 ? 10.985 -24.888 1.907 1 97.46 197 LYS A N 1
ATOM 1399 C CA . LYS A 1 197 ? 10.794 -23.501 2.321 1 97.46 197 LYS A CA 1
ATOM 1400 C C . LYS A 1 197 ? 10.849 -22.558 1.123 1 97.46 197 LYS A C 1
ATOM 1402 O O . LYS A 1 197 ? 10.004 -21.67 0.986 1 97.46 197 LYS A O 1
ATOM 1407 N N . LEU A 1 198 ? 11.785 -22.723 0.279 1 97.43 198 LEU A N 1
ATOM 1408 C CA . LEU A 1 198 ? 11.955 -21.866 -0.889 1 97.43 198 LEU A CA 1
ATOM 1409 C C . LEU A 1 198 ? 10.76 -21.983 -1.829 1 97.43 198 LEU A C 1
ATOM 1411 O O . LEU A 1 198 ? 10.339 -20.994 -2.433 1 97.43 198 LEU A O 1
ATOM 1415 N N . CYS A 1 199 ? 10.208 -23.15 -1.951 1 96.96 199 CYS A N 1
ATOM 1416 C CA . CYS A 1 199 ? 9.031 -23.353 -2.788 1 96.96 199 CYS A CA 1
ATOM 1417 C C . CYS A 1 199 ? 7.827 -22.605 -2.226 1 96.96 199 CYS A C 1
ATOM 1419 O O . CYS A 1 199 ? 7.09 -21.957 -2.971 1 96.96 199 CYS A O 1
ATOM 1421 N N . LYS A 1 200 ? 7.671 -22.696 -0.941 1 94.46 200 LYS A N 1
ATOM 1422 C CA . LYS A 1 200 ? 6.581 -21.966 -0.3 1 94.46 200 LYS A CA 1
ATOM 1423 C C . LYS A 1 200 ? 6.716 -20.463 -0.53 1 94.46 200 LYS A C 1
ATOM 1425 O O . LYS A 1 200 ? 5.738 -19.79 -0.862 1 94.46 200 LYS A O 1
ATOM 1430 N N . GLU A 1 201 ? 7.907 -19.977 -0.385 1 95.76 201 GLU A N 1
ATOM 1431 C CA . GLU A 1 201 ? 8.187 -18.559 -0.591 1 95.76 201 GLU A CA 1
ATOM 1432 C C . GLU A 1 201 ? 7.933 -18.151 -2.04 1 95.76 201 GLU A C 1
ATOM 1434 O O . GLU A 1 201 ? 7.381 -17.08 -2.301 1 95.76 201 GLU A O 1
ATOM 1439 N N . ALA A 1 202 ? 8.327 -18.973 -2.904 1 96.17 202 ALA A N 1
ATOM 1440 C CA . ALA A 1 202 ? 8.145 -18.686 -4.325 1 96.17 202 ALA A CA 1
ATOM 1441 C C . ALA A 1 202 ? 6.664 -18.62 -4.686 1 96.17 202 ALA A C 1
ATOM 1443 O O . ALA A 1 202 ? 6.237 -17.726 -5.42 1 96.17 202 ALA A O 1
ATOM 1444 N N . ARG A 1 203 ? 5.921 -19.53 -4.217 1 94.28 203 ARG A N 1
ATOM 1445 C CA . ARG A 1 203 ? 4.488 -19.542 -4.493 1 94.28 203 ARG A CA 1
ATOM 1446 C C . ARG A 1 203 ? 3.808 -18.308 -3.909 1 94.28 203 ARG A C 1
ATOM 1448 O O . ARG A 1 203 ? 2.969 -17.685 -4.564 1 94.28 203 ARG A O 1
ATOM 1455 N N . ALA A 1 204 ? 4.193 -17.986 -2.739 1 93.61 204 ALA A N 1
ATOM 1456 C CA . ALA A 1 204 ? 3.648 -16.79 -2.103 1 93.61 204 ALA A CA 1
ATOM 1457 C C . ALA A 1 204 ? 3.99 -15.537 -2.905 1 93.61 204 ALA A C 1
ATOM 1459 O O . ALA A 1 204 ? 3.131 -14.681 -3.127 1 93.61 204 ALA A O 1
ATOM 1460 N N . ALA A 1 205 ? 5.186 -15.47 -3.308 1 95.03 205 ALA A N 1
ATOM 1461 C CA . ALA A 1 205 ? 5.639 -14.321 -4.088 1 95.03 205 ALA A CA 1
ATOM 1462 C C . ALA A 1 205 ? 4.939 -14.269 -5.444 1 95.03 205 ALA A C 1
ATOM 1464 O O . ALA A 1 205 ? 4.614 -13.188 -5.94 1 95.03 205 ALA A O 1
ATOM 1465 N N . ALA A 1 206 ? 4.718 -15.394 -5.988 1 95.51 206 ALA A N 1
ATOM 1466 C CA . ALA A 1 206 ? 4.028 -15.478 -7.272 1 95.51 206 ALA A CA 1
ATOM 1467 C C . ALA A 1 206 ? 2.597 -14.959 -7.162 1 95.51 206 ALA A C 1
ATOM 1469 O O . ALA A 1 206 ? 2.125 -14.23 -8.037 1 95.51 206 ALA A O 1
ATOM 1470 N N . LEU A 1 207 ? 1.947 -15.32 -6.157 1 95.39 207 LEU A N 1
ATOM 1471 C CA . LEU A 1 207 ? 0.561 -14.904 -5.967 1 95.39 207 LEU A CA 1
ATOM 1472 C C . LEU A 1 207 ? 0.488 -13.454 -5.5 1 95.39 207 LEU A C 1
ATOM 1474 O O . LEU A 1 207 ? -0.301 -12.667 -6.028 1 95.39 207 LEU A O 1
ATOM 1478 N N . GLY A 1 208 ? 1.318 -13.137 -4.438 1 95.36 208 GLY A N 1
ATOM 1479 C CA . GLY A 1 208 ? 1.42 -11.767 -3.959 1 95.36 208 GLY A CA 1
ATOM 1480 C C . GLY A 1 208 ? 0.135 -11.256 -3.335 1 95.36 208 GLY A C 1
ATOM 1481 O O . GLY A 1 208 ? -0.291 -10.133 -3.611 1 95.36 208 GLY A O 1
ATOM 1482 N N . PHE A 1 209 ? -0.491 -11.981 -2.504 1 95.67 209 PHE A N 1
ATOM 1483 C CA . PHE A 1 209 ? -1.757 -11.606 -1.883 1 95.67 209 PHE A CA 1
ATOM 1484 C C . PHE A 1 209 ? -1.593 -10.35 -1.036 1 95.67 209 PHE A C 1
ATOM 1486 O O . PHE A 1 209 ? -0.636 -10.233 -0.267 1 95.67 209 PHE A O 1
ATOM 1493 N N . GLU A 1 210 ? -2.52 -9.403 -1.163 1 94.52 210 GLU A N 1
ATOM 1494 C CA . GLU A 1 210 ? -2.603 -8.196 -0.346 1 94.52 210 GLU A CA 1
ATOM 1495 C C . GLU A 1 210 ? -4.046 -7.719 -0.211 1 94.52 210 GLU A C 1
ATOM 1497 O O . GLU A 1 210 ? -4.816 -7.774 -1.172 1 94.52 210 GLU A O 1
ATOM 1502 N N . VAL A 1 211 ? -4.407 -7.21 0.864 1 95.1 211 VAL A N 1
ATOM 1503 C CA . VAL A 1 211 ? -5.736 -6.628 1.02 1 95.1 211 VAL A CA 1
ATOM 1504 C C . VAL A 1 211 ? -5.831 -5.335 0.213 1 95.1 211 VAL A C 1
ATOM 1506 O O . VAL A 1 211 ? -4.996 -4.439 0.362 1 95.1 211 VAL A O 1
ATOM 1509 N N . ALA A 1 212 ? -6.836 -5.242 -0.589 1 95.65 212 ALA A N 1
ATOM 1510 C CA . ALA A 1 212 ? -6.95 -4.119 -1.517 1 95.65 212 ALA A CA 1
ATOM 1511 C C . ALA A 1 212 ? -7.967 -3.097 -1.017 1 95.65 212 ALA A C 1
ATOM 1513 O O . ALA A 1 212 ? -7.694 -1.894 -1.008 1 95.65 212 ALA A O 1
ATOM 1514 N N . HIS A 1 213 ? -9.15 -3.588 -0.714 1 96.81 213 HIS A N 1
ATOM 1515 C CA . HIS A 1 213 ? -10.185 -2.665 -0.263 1 96.81 213 HIS A CA 1
ATOM 1516 C C . HIS A 1 213 ? -11.265 -3.393 0.53 1 96.81 213 HIS A C 1
ATOM 1518 O O . HIS A 1 213 ? -11.299 -4.625 0.554 1 96.81 213 HIS A O 1
ATOM 1524 N N . VAL A 1 214 ? -12.069 -2.64 1.179 1 97.24 214 VAL A N 1
ATOM 1525 C CA . VAL A 1 214 ? -13.256 -3.124 1.876 1 97.24 214 VAL A CA 1
ATOM 1526 C C . VAL A 1 214 ? -14.512 -2.618 1.172 1 97.24 214 VAL A C 1
ATOM 1528 O O . VAL A 1 214 ? -14.546 -1.483 0.69 1 97.24 214 VAL A O 1
ATOM 1531 N N . GLY A 1 215 ? -15.439 -3.453 1.111 1 97.36 215 GLY A N 1
ATOM 1532 C CA . GLY A 1 215 ? -16.721 -3.099 0.521 1 97.36 215 GLY A CA 1
ATOM 1533 C C . GLY A 1 215 ? -17.787 -2.788 1.554 1 97.36 215 GLY A C 1
ATOM 1534 O O . GLY A 1 215 ? -17.965 -3.538 2.516 1 97.36 215 GLY A O 1
ATOM 1535 N N . VAL A 1 216 ? -18.487 -1.705 1.35 1 97.41 216 VAL A N 1
ATOM 1536 C CA . VAL A 1 216 ? -19.587 -1.259 2.199 1 97.41 216 VAL A CA 1
ATOM 1537 C C . VAL A 1 216 ? -20.914 -1.45 1.468 1 97.41 216 VAL A C 1
ATOM 1539 O O . VAL A 1 216 ? -21.121 -0.892 0.388 1 97.41 216 VAL A O 1
ATOM 1542 N N . ASN A 1 217 ? -21.748 -2.207 2.061 1 96.67 217 ASN A N 1
ATOM 1543 C CA . ASN A 1 217 ? -23.069 -2.415 1.478 1 96.67 217 ASN A CA 1
ATOM 1544 C C . ASN A 1 217 ? -24.043 -1.315 1.888 1 96.67 217 ASN A C 1
ATOM 1546 O O . ASN A 1 217 ? -24.176 -1.007 3.074 1 96.67 217 ASN A O 1
ATOM 1550 N N . CYS A 1 218 ? -24.682 -0.764 0.902 1 96.28 218 CYS A N 1
ATOM 1551 C CA . CYS A 1 218 ? -25.741 0.199 1.18 1 96.28 218 CYS A CA 1
ATOM 1552 C C . CYS A 1 218 ? -27.064 -0.255 0.575 1 96.28 218 CYS A C 1
ATOM 1554 O O . CYS A 1 218 ? -27.082 -1.077 -0.343 1 96.28 218 CYS A O 1
ATOM 1556 N N . GLU A 1 219 ? -28.158 0.3 1.043 1 95.24 219 GLU A N 1
ATOM 1557 C CA . GLU A 1 219 ? -29.496 -0.117 0.633 1 95.24 219 GLU A CA 1
ATOM 1558 C C . GLU A 1 219 ? -29.782 0.287 -0.811 1 95.24 219 GLU A C 1
ATOM 1560 O O . GLU A 1 219 ? -30.459 -0.439 -1.542 1 95.24 219 GLU A O 1
ATOM 1565 N N . ASP A 1 220 ? -29.317 1.508 -1.139 1 95.72 220 ASP A N 1
ATOM 1566 C CA . ASP A 1 220 ? -29.557 2.035 -2.479 1 95.72 220 ASP A CA 1
ATOM 1567 C C . ASP A 1 220 ? -28.505 3.075 -2.857 1 95.72 220 ASP A C 1
ATOM 1569 O O . ASP A 1 220 ? -27.571 3.326 -2.093 1 95.72 220 ASP A O 1
ATOM 1573 N N . ALA A 1 221 ? -28.633 3.583 -3.971 1 96.21 221 ALA A N 1
ATOM 1574 C CA . ALA A 1 221 ? -27.653 4.507 -4.536 1 96.21 221 ALA A CA 1
ATOM 1575 C C . ALA A 1 221 ? -27.564 5.786 -3.709 1 96.21 221 ALA A C 1
ATOM 1577 O O . ALA A 1 221 ? -26.486 6.367 -3.566 1 96.21 221 ALA A O 1
ATOM 1578 N N . ASP A 1 222 ? -28.654 6.243 -3.178 1 96.98 222 ASP A N 1
ATOM 1579 C CA . ASP A 1 222 ? -28.659 7.455 -2.364 1 96.98 222 ASP A CA 1
ATOM 1580 C C . ASP A 1 222 ? -27.871 7.253 -1.072 1 96.98 222 ASP A C 1
ATOM 1582 O O . ASP A 1 222 ? -27.094 8.122 -0.671 1 96.98 222 ASP A O 1
ATOM 1586 N N . ALA A 1 223 ? -28.114 6.114 -0.508 1 96.8 223 ALA A N 1
ATOM 1587 C CA . ALA A 1 223 ? -27.367 5.787 0.704 1 96.8 223 ALA A CA 1
ATOM 1588 C C . ALA A 1 223 ? -25.871 5.695 0.417 1 96.8 223 ALA A C 1
ATOM 1590 O O . ALA A 1 223 ? -25.05 6.157 1.214 1 96.8 223 ALA A O 1
ATOM 1591 N N . ALA A 1 224 ? -25.553 5.084 -0.662 1 97.16 224 ALA A N 1
ATOM 1592 C CA . ALA A 1 224 ? -24.154 4.962 -1.063 1 97.16 224 ALA A CA 1
ATOM 1593 C C . ALA A 1 224 ? -23.521 6.335 -1.271 1 97.16 224 ALA A C 1
ATOM 1595 O O . ALA A 1 224 ? -22.402 6.586 -0.817 1 97.16 224 ALA A O 1
ATOM 1596 N N . SER A 1 225 ? -24.218 7.154 -1.895 1 96.92 225 SER A N 1
ATOM 1597 C CA . SER A 1 225 ? -23.738 8.511 -2.135 1 96.92 225 SER A CA 1
ATOM 1598 C C . SER A 1 225 ? -23.501 9.254 -0.825 1 96.92 225 SER A C 1
ATOM 1600 O O . SER A 1 225 ? -22.511 9.975 -0.684 1 96.92 225 SER A O 1
ATOM 1602 N N . ALA A 1 226 ? -24.428 9.066 0.086 1 97.4 226 ALA A N 1
ATOM 1603 C CA . ALA A 1 226 ? -24.298 9.723 1.384 1 97.4 226 ALA A CA 1
ATOM 1604 C C . ALA A 1 226 ? -23.03 9.27 2.103 1 97.4 226 ALA A C 1
ATOM 1606 O O . ALA A 1 226 ? -22.329 10.083 2.71 1 97.4 226 ALA A O 1
ATOM 1607 N N . VAL A 1 227 ? -22.751 8.006 2.003 1 97.15 227 VAL A N 1
ATOM 1608 C CA . VAL A 1 227 ? -21.552 7.465 2.634 1 97.15 227 VAL A CA 1
ATOM 1609 C C . VAL A 1 227 ? -20.308 8.047 1.966 1 97.15 227 VAL A C 1
ATOM 1611 O O . VAL A 1 227 ? -19.381 8.492 2.646 1 97.15 227 VAL A O 1
ATOM 1614 N N . CYS A 1 228 ? -20.269 8.049 0.697 1 97.2 228 CYS A N 1
ATOM 1615 C CA . CYS A 1 228 ? -19.131 8.569 -0.053 1 97.2 228 CYS A CA 1
ATOM 1616 C C . CYS A 1 228 ? -18.925 10.052 0.228 1 97.2 228 CYS A C 1
ATOM 1618 O O . CYS A 1 228 ? -17.79 10.509 0.373 1 97.2 228 CYS A O 1
ATOM 1620 N N . GLU A 1 229 ? -19.99 10.782 0.291 1 96.21 229 GLU A N 1
ATOM 1621 C CA . GLU A 1 229 ? -19.903 12.206 0.601 1 96.21 229 GLU A CA 1
ATOM 1622 C C . GLU A 1 229 ? -19.325 12.434 1.995 1 96.21 229 GLU A C 1
ATOM 1624 O O . GLU A 1 229 ? -18.519 13.344 2.197 1 96.21 229 GLU A O 1
ATOM 1629 N N . LYS A 1 230 ? -19.829 11.652 2.89 1 96.63 230 LYS A N 1
ATOM 1630 C CA . LYS A 1 230 ? -19.323 11.747 4.257 1 96.63 230 LYS A CA 1
ATOM 1631 C C . LYS A 1 230 ? -17.828 11.446 4.311 1 96.63 230 LYS A C 1
ATOM 1633 O O . LYS A 1 230 ? -17.07 12.157 4.974 1 96.63 230 LYS A O 1
ATOM 1638 N N . LEU A 1 231 ? -17.368 10.421 3.581 1 96.35 231 LEU A N 1
ATOM 1639 C CA . LEU A 1 231 ? -15.96 10.044 3.512 1 96.35 231 LEU A CA 1
ATOM 1640 C C . LEU A 1 231 ? -15.137 11.138 2.838 1 96.35 231 LEU A C 1
ATOM 1642 O O . LEU A 1 231 ? -14.032 11.453 3.285 1 96.35 231 LEU A O 1
ATOM 1646 N N . ASN A 1 232 ? -15.642 11.63 1.795 1 95.08 232 ASN A N 1
ATOM 1647 C CA . ASN A 1 232 ? -14.972 12.726 1.103 1 95.08 232 ASN A CA 1
ATOM 1648 C C . ASN A 1 232 ? -14.844 13.957 1.995 1 95.08 232 ASN A C 1
ATOM 1650 O O . ASN A 1 232 ? -13.776 14.568 2.068 1 95.08 232 ASN A O 1
ATOM 1654 N N . LYS A 1 233 ? -15.917 14.335 2.656 1 94.31 233 LYS A N 1
ATOM 1655 C CA . LYS A 1 233 ? -15.918 15.498 3.539 1 94.31 233 LYS A CA 1
ATOM 1656 C C . LYS A 1 233 ? -14.905 15.331 4.668 1 94.31 233 LYS A C 1
ATOM 1658 O O . LYS A 1 233 ? -14.169 16.265 4.992 1 94.31 233 LYS A O 1
ATOM 1663 N N . ALA A 1 234 ? -14.849 14.144 5.207 1 94.44 234 ALA A N 1
ATOM 1664 C CA . ALA A 1 234 ? -14.001 13.894 6.37 1 94.44 234 ALA A CA 1
ATOM 1665 C C . ALA A 1 234 ? -12.534 13.775 5.964 1 94.44 234 ALA A C 1
ATOM 1667 O O . ALA A 1 234 ? -11.665 14.415 6.559 1 94.44 234 ALA A O 1
ATOM 1668 N N . PHE A 1 235 ? -12.258 13.03 4.882 1 94.83 235 PHE A N 1
ATOM 1669 C CA . PHE A 1 235 ? -10.882 12.616 4.632 1 94.83 235 PHE A CA 1
ATOM 1670 C C . PHE A 1 235 ? -10.418 13.083 3.258 1 94.83 235 PHE A C 1
ATOM 1672 O O . PHE A 1 235 ? -9.314 12.748 2.823 1 94.83 235 PHE A O 1
ATOM 1679 N N . ASP A 1 236 ? -11.257 13.774 2.569 1 91.08 236 ASP A N 1
ATOM 1680 C CA . ASP A 1 236 ? -10.935 14.274 1.236 1 91.08 236 ASP A CA 1
ATOM 1681 C C . ASP A 1 236 ? -10.587 13.128 0.289 1 91.08 236 ASP A C 1
ATOM 1683 O O . ASP A 1 236 ? -9.68 13.252 -0.536 1 91.08 236 ASP A O 1
ATOM 1687 N N . LEU A 1 237 ? -11.236 12.005 0.528 1 91.11 237 LEU A N 1
ATOM 1688 C CA . LEU A 1 237 ? -11.058 10.879 -0.383 1 91.11 237 LEU A CA 1
ATOM 1689 C C . LEU A 1 237 ? -11.81 11.113 -1.689 1 91.11 237 LEU A C 1
ATOM 1691 O O . LEU A 1 237 ? -13.02 11.349 -1.68 1 91.11 237 LEU A O 1
ATOM 1695 N N . PRO A 1 238 ? -11.048 11.073 -2.716 1 91.88 238 PRO A N 1
ATOM 1696 C CA . PRO A 1 238 ? -11.739 11.242 -3.997 1 91.88 238 PRO A CA 1
ATOM 1697 C C . PRO A 1 238 ? -12.773 10.149 -4.258 1 91.88 238 PRO A C 1
ATOM 1699 O O . PRO A 1 238 ? -12.549 8.987 -3.909 1 91.88 238 PRO A O 1
ATOM 1702 N N . VAL A 1 239 ? -13.899 10.54 -4.854 1 95.51 239 VAL A N 1
ATOM 1703 C CA . VAL A 1 239 ? -14.984 9.6 -5.118 1 95.51 239 VAL A CA 1
ATOM 1704 C C . VAL A 1 239 ? -15.106 9.359 -6.621 1 95.51 239 VAL A C 1
ATOM 1706 O O . VAL A 1 239 ? -15.115 10.308 -7.409 1 95.51 239 VAL A O 1
ATOM 1709 N N . LYS A 1 240 ? -15.065 8.251 -7.004 1 96.15 240 LYS A N 1
ATOM 1710 C CA . LYS A 1 240 ? -15.354 7.823 -8.37 1 96.15 240 LYS A CA 1
ATOM 1711 C C . LYS A 1 240 ? -16.68 7.073 -8.442 1 96.15 240 LYS A C 1
ATOM 1713 O O . LYS A 1 240 ? -16.852 6.041 -7.789 1 96.15 240 LYS A O 1
ATOM 1718 N N . ASP A 1 241 ? -17.552 7.539 -9.198 1 95.28 241 ASP A N 1
ATOM 1719 C CA . ASP A 1 241 ? -18.889 6.966 -9.325 1 95.28 241 ASP A CA 1
ATOM 1720 C C . ASP A 1 241 ? -18.931 5.91 -10.427 1 95.28 241 ASP A C 1
ATOM 1722 O O . ASP A 1 241 ? -18.554 6.181 -11.569 1 95.28 241 ASP A O 1
ATOM 1726 N N . GLY A 1 242 ? -19.313 4.718 -10.077 1 93 242 GLY A N 1
ATOM 1727 C CA . GLY A 1 242 ? -19.473 3.649 -11.05 1 93 242 GLY A CA 1
ATOM 1728 C C . GLY A 1 242 ? -20.913 3.2 -11.212 1 93 242 GLY A C 1
ATOM 1729 O O . GLY A 1 242 ? -21.833 3.864 -10.73 1 93 242 GLY A O 1
ATOM 1730 N N . ASN A 1 243 ? -21.147 2.121 -11.899 1 91.35 243 ASN A N 1
ATOM 1731 C CA . ASN A 1 243 ? -22.488 1.635 -12.207 1 91.35 243 ASN A CA 1
ATOM 1732 C C . ASN A 1 243 ? -23.137 0.974 -10.994 1 91.35 243 ASN A C 1
ATOM 1734 O O . ASN A 1 243 ? -24.231 1.363 -10.581 1 91.35 243 ASN A O 1
ATOM 1738 N N . SER A 1 244 ? -22.422 0.058 -10.37 1 93.89 244 SER A N 1
ATOM 1739 C CA . SER A 1 244 ? -23.003 -0.731 -9.288 1 93.89 244 SER A CA 1
ATOM 1740 C C . SER A 1 244 ? -22.471 -0.283 -7.93 1 93.89 244 SER A C 1
ATOM 1742 O O . SER A 1 244 ? -23.016 -0.657 -6.89 1 93.89 244 SER A O 1
ATOM 1744 N N . SER A 1 245 ? -21.365 0.519 -8.08 1 95.86 245 SER A N 1
ATOM 1745 C CA . SER A 1 245 ? -20.717 0.944 -6.844 1 95.86 245 SER A CA 1
ATOM 1746 C C . SER A 1 245 ? -19.987 2.27 -7.031 1 95.86 245 SER A C 1
ATOM 1748 O O . SER A 1 245 ? -19.896 2.783 -8.148 1 95.86 245 SER A O 1
ATOM 1750 N N . MET A 1 246 ? -19.588 2.814 -5.873 1 96.76 246 MET A N 1
ATOM 1751 C CA . MET A 1 246 ? -18.721 3.986 -5.809 1 96.76 246 MET A CA 1
ATOM 1752 C C . MET A 1 246 ? -17.449 3.68 -5.026 1 96.76 246 MET A C 1
ATOM 1754 O O . MET A 1 246 ? -17.476 2.908 -4.065 1 96.76 246 MET A O 1
ATOM 1758 N N . PHE A 1 247 ? -16.434 4.283 -5.478 1 95.32 247 PHE A N 1
ATOM 1759 C CA . PHE A 1 247 ? -15.187 4.112 -4.742 1 95.32 247 PHE A CA 1
ATOM 1760 C C . PHE A 1 247 ? -14.796 5.403 -4.032 1 95.32 247 PHE A C 1
ATOM 1762 O O . PHE A 1 247 ? -14.75 6.468 -4.651 1 95.32 247 PHE A O 1
ATOM 1769 N N . ALA A 1 248 ? -14.651 5.328 -2.769 1 93.66 248 ALA A N 1
ATOM 1770 C CA . ALA A 1 248 ? -13.946 6.362 -2.015 1 93.66 248 ALA A CA 1
ATOM 1771 C C . ALA A 1 248 ? -12.462 6.031 -1.887 1 93.66 248 ALA A C 1
ATOM 1773 O O . ALA A 1 248 ? -12.061 5.285 -0.991 1 93.66 248 ALA A O 1
ATOM 1774 N N . SER A 1 249 ? -11.714 6.633 -2.681 1 90.22 249 SER A N 1
ATOM 1775 C CA . SER A 1 249 ? -10.342 6.195 -2.917 1 90.22 249 SER A CA 1
ATOM 1776 C C . SER A 1 249 ? -10.295 4.733 -3.348 1 90.22 249 SER A C 1
ATOM 1778 O O . SER A 1 249 ? -11.329 4.14 -3.662 1 90.22 249 SER A O 1
ATOM 1780 N N . SER A 1 250 ? -9.146 4.209 -3.401 1 90.08 250 SER A N 1
ATOM 1781 C CA . SER A 1 250 ? -9.009 2.822 -3.833 1 90.08 250 SER A CA 1
ATOM 1782 C C . SER A 1 250 ? -9.288 1.856 -2.686 1 90.08 250 SER A C 1
ATOM 1784 O O . SER A 1 250 ? -9.46 0.655 -2.907 1 90.08 250 SER A O 1
ATOM 1786 N N . GLY A 1 251 ? -9.488 2.328 -1.558 1 94.79 251 GLY A N 1
ATOM 1787 C CA . GLY A 1 251 ? -9.503 1.441 -0.406 1 94.79 251 GLY A CA 1
ATOM 1788 C C . GLY A 1 251 ? -10.904 1.111 0.074 1 94.79 251 GLY A C 1
ATOM 1789 O O . GLY A 1 251 ? -11.092 0.188 0.87 1 94.79 251 GLY A O 1
ATOM 1790 N N . ILE A 1 252 ? -11.923 1.904 -0.41 1 97.21 252 ILE A N 1
ATOM 1791 C CA . ILE A 1 252 ? -13.288 1.665 0.047 1 97.21 252 ILE A CA 1
ATOM 1792 C C . ILE A 1 252 ? -14.234 1.629 -1.151 1 97.21 252 ILE A C 1
ATOM 1794 O O . ILE A 1 252 ? -14.365 2.618 -1.876 1 97.21 252 ILE A O 1
ATOM 1798 N N . GLU A 1 253 ? -14.862 0.587 -1.352 1 97.07 253 GLU A N 1
ATOM 1799 C CA . GLU A 1 253 ? -15.905 0.431 -2.362 1 97.07 253 GLU A CA 1
ATOM 1800 C C . GLU A 1 253 ? -17.293 0.447 -1.728 1 97.07 253 GLU A C 1
ATOM 1802 O O . GLU A 1 253 ? -17.601 -0.387 -0.874 1 97.07 253 GLU A O 1
ATOM 1807 N N . VAL A 1 254 ? -18.121 1.339 -2.126 1 97.84 254 VAL A N 1
ATOM 1808 C CA . VAL A 1 254 ? -19.459 1.491 -1.563 1 97.84 254 VAL A CA 1
ATOM 1809 C C . VAL A 1 254 ? -20.501 1.011 -2.571 1 97.84 254 VAL A C 1
ATOM 1811 O O . VAL A 1 254 ? -20.674 1.618 -3.63 1 97.84 254 VAL A O 1
ATOM 1814 N N . MET A 1 255 ? -21.201 0.01 -2.208 1 96.97 255 MET A N 1
ATOM 1815 C CA . MET A 1 255 ? -22.16 -0.623 -3.109 1 96.97 255 MET A CA 1
ATOM 1816 C C . MET A 1 255 ? -23.489 0.126 -3.102 1 96.97 255 MET A C 1
ATOM 1818 O O . MET A 1 255 ? -23.958 0.557 -2.048 1 96.97 255 MET A O 1
ATOM 1822 N N . LYS A 1 256 ? -24.146 0.237 -4.254 1 96.01 256 LYS A N 1
ATOM 1823 C CA . LYS A 1 256 ? -25.396 0.973 -4.423 1 96.01 256 LYS A CA 1
ATOM 1824 C C . LYS A 1 256 ? -26.601 0.09 -4.108 1 96.01 256 LYS A C 1
ATOM 1826 O O . LYS A 1 256 ? -27.744 0.482 -4.351 1 96.01 256 LYS A O 1
ATOM 1831 N N . SER A 1 257 ? -26.317 -1.099 -3.694 1 94.63 257 SER A N 1
ATOM 1832 C CA . SER A 1 257 ? -27.304 -2.069 -3.233 1 94.63 257 SER A CA 1
ATOM 1833 C C . SER A 1 257 ? -26.678 -3.088 -2.286 1 94.63 257 SER A C 1
ATOM 1835 O O . SER A 1 257 ? -25.454 -3.225 -2.235 1 94.63 257 SER A O 1
ATOM 1837 N N . MET A 1 258 ? -27.564 -3.667 -1.545 1 92.21 258 MET A N 1
ATOM 1838 C CA . MET A 1 258 ? -27.044 -4.777 -0.752 1 92.21 258 MET A CA 1
ATOM 1839 C C . MET A 1 258 ? -26.418 -5.84 -1.649 1 92.21 258 MET A C 1
ATOM 1841 O O . MET A 1 258 ? -27.01 -6.238 -2.654 1 92.21 258 MET A O 1
ATOM 1845 N N . PHE A 1 259 ? -25.253 -6.203 -1.277 1 91.62 259 PHE A N 1
ATOM 1846 C CA . PHE A 1 259 ? -24.467 -7.106 -2.109 1 91.62 259 PHE A CA 1
ATOM 1847 C C . PHE A 1 259 ? -23.945 -8.281 -1.291 1 91.62 259 PHE A C 1
ATOM 1849 O O . PHE A 1 259 ? -24.589 -8.71 -0.331 1 91.62 259 PHE A O 1
ATOM 1856 N N . LYS A 1 260 ? -22.875 -8.884 -1.621 1 91.9 260 LYS A N 1
ATOM 1857 C CA . LYS A 1 260 ? -22.341 -10.085 -0.983 1 91.9 260 LYS A CA 1
ATOM 1858 C C . LYS A 1 260 ? -21.738 -9.76 0.38 1 91.9 260 LYS A C 1
ATOM 1860 O O . LYS A 1 260 ? -21.195 -8.672 0.582 1 91.9 260 LYS A O 1
ATOM 1865 N N . GLY A 1 261 ? -21.871 -10.759 1.34 1 93.94 261 GLY A N 1
ATOM 1866 C CA . GLY A 1 261 ? -21.343 -10.616 2.688 1 93.94 261 GLY A CA 1
ATOM 1867 C C . GLY A 1 261 ? -22.307 -9.93 3.637 1 93.94 261 GLY A C 1
ATOM 1868 O O . GLY A 1 261 ? -22.871 -8.884 3.308 1 93.94 261 GLY A O 1
ATOM 1869 N N . LYS A 1 262 ? -22.52 -10.465 4.689 1 93.21 262 LYS A N 1
ATOM 1870 C CA . LYS A 1 262 ? -23.379 -9.883 5.716 1 93.21 262 LYS A CA 1
ATOM 1871 C C . LYS A 1 262 ? -22.88 -8.503 6.133 1 93.21 262 LYS A C 1
ATOM 1873 O O . LYS A 1 262 ? -23.667 -7.562 6.253 1 93.21 262 LYS A O 1
ATOM 1878 N N . ASN A 1 263 ? -21.595 -8.378 6.288 1 95.63 263 ASN A N 1
ATOM 1879 C CA . ASN A 1 263 ? -20.993 -7.152 6.801 1 95.63 263 ASN A CA 1
ATOM 1880 C C . ASN A 1 263 ? -20.309 -6.357 5.693 1 95.63 263 ASN A C 1
ATOM 1882 O O . ASN A 1 263 ? -19.772 -5.276 5.94 1 95.63 263 ASN A O 1
ATOM 1886 N N . GLY A 1 264 ? -20.307 -6.888 4.474 1 96.7 264 GLY A N 1
ATOM 1887 C CA . GLY A 1 264 ? -19.577 -6.319 3.353 1 96.7 264 GLY A CA 1
ATOM 1888 C C . GLY A 1 264 ? -18.573 -7.28 2.745 1 96.7 264 GLY A C 1
ATOM 1889 O O . GLY A 1 264 ? -18.695 -8.496 2.904 1 96.7 264 GLY A O 1
ATOM 1890 N N . HIS A 1 265 ? -17.659 -6.714 1.985 1 97.82 265 HIS A N 1
ATOM 1891 C CA . HIS A 1 265 ? -16.697 -7.625 1.376 1 97.82 265 HIS A CA 1
ATOM 1892 C C . HIS A 1 265 ? -15.274 -7.097 1.514 1 97.82 265 HIS A C 1
ATOM 1894 O O . HIS A 1 265 ? -15.071 -5.923 1.83 1 97.82 265 HIS A O 1
ATOM 1900 N N . ILE A 1 266 ? -14.322 -7.988 1.436 1 97.83 266 ILE A N 1
ATOM 1901 C CA . ILE A 1 266 ? -12.892 -7.699 1.429 1 97.83 266 ILE A CA 1
ATOM 1902 C C . ILE A 1 266 ? -12.279 -8.162 0.109 1 97.83 266 ILE A C 1
ATOM 1904 O O . ILE A 1 266 ? -12.496 -9.298 -0.319 1 97.83 266 ILE A O 1
ATOM 1908 N N . ALA A 1 267 ? -11.59 -7.264 -0.488 1 97.69 267 ALA A N 1
ATOM 1909 C CA . ALA A 1 267 ? -10.888 -7.611 -1.72 1 97.69 267 ALA A CA 1
ATOM 1910 C C . ALA A 1 267 ? -9.427 -7.955 -1.441 1 97.69 267 ALA A C 1
ATOM 1912 O O . ALA A 1 267 ? -8.718 -7.19 -0.784 1 97.69 267 ALA A O 1
ATOM 1913 N N . ILE A 1 268 ? -9.03 -9.07 -1.925 1 97.44 268 ILE A N 1
ATOM 1914 C CA . ILE A 1 268 ? -7.63 -9.478 -1.891 1 97.44 268 ILE A CA 1
ATOM 1915 C C . ILE A 1 268 ? -7.037 -9.405 -3.296 1 97.44 268 ILE A C 1
ATOM 1917 O O . ILE A 1 268 ? -7.488 -10.108 -4.204 1 97.44 268 ILE A O 1
ATOM 1921 N N . ARG A 1 269 ? -6.081 -8.559 -3.448 1 97.17 269 ARG A N 1
ATOM 1922 C CA . ARG A 1 269 ? -5.444 -8.464 -4.758 1 97.17 269 ARG A CA 1
ATOM 1923 C C . ARG A 1 269 ? -4.34 -9.506 -4.906 1 97.17 269 ARG A C 1
ATOM 1925 O O . ARG A 1 269 ? -3.74 -9.928 -3.915 1 97.17 269 ARG A O 1
ATOM 1932 N N . THR A 1 270 ? -4.147 -9.93 -6.115 1 96.85 270 THR A N 1
ATOM 1933 C CA . THR A 1 270 ? -3.175 -10.964 -6.451 1 96.85 270 THR A CA 1
ATOM 1934 C C . THR A 1 270 ? -2.601 -10.734 -7.847 1 96.85 270 THR A C 1
ATOM 1936 O O . THR A 1 270 ? -3.234 -10.089 -8.685 1 96.85 270 THR A O 1
ATOM 1939 N N . ASN A 1 271 ? -1.44 -11.293 -8.055 1 95.93 271 ASN A N 1
ATOM 1940 C CA . ASN A 1 271 ? -0.785 -11.161 -9.352 1 95.93 271 ASN A CA 1
ATOM 1941 C C . ASN A 1 271 ? -1.511 -11.96 -10.43 1 95.93 271 ASN A C 1
ATOM 1943 O O . ASN A 1 271 ? -1.365 -11.679 -11.621 1 95.93 271 ASN A O 1
ATOM 1947 N N . SER A 1 272 ? -2.296 -12.963 -10.029 1 94.62 272 SER A N 1
ATOM 1948 C CA . SER A 1 272 ? -3.082 -13.776 -10.952 1 94.62 272 SER A CA 1
ATOM 1949 C C . SER A 1 272 ? -4.3 -14.377 -10.259 1 94.62 272 SER A C 1
ATOM 1951 O O . SER A 1 272 ? -4.164 -15.253 -9.401 1 94.62 272 SER A O 1
ATOM 1953 N N . VAL A 1 273 ? -5.415 -13.997 -10.676 1 95.99 273 VAL A N 1
ATOM 1954 C CA . VAL A 1 273 ? -6.647 -14.52 -10.095 1 95.99 273 VAL A CA 1
ATOM 1955 C C . VAL A 1 273 ? -6.807 -15.994 -10.461 1 95.99 273 VAL A C 1
ATOM 1957 O O . VAL A 1 273 ? -7.214 -16.806 -9.627 1 95.99 273 VAL A O 1
ATOM 1960 N N . GLU A 1 274 ? -6.39 -16.334 -11.643 1 92.27 274 GLU A N 1
ATOM 1961 C CA . GLU A 1 274 ? -6.499 -17.717 -12.096 1 92.27 274 GLU A CA 1
ATOM 1962 C C . GLU A 1 274 ? -5.629 -18.645 -11.252 1 92.27 274 GLU A C 1
ATOM 1964 O O . GLU A 1 274 ? -6.084 -19.706 -10.818 1 92.27 274 GLU A O 1
ATOM 1969 N N . LEU A 1 275 ? -4.454 -18.214 -11.063 1 93.24 275 LEU A N 1
ATOM 1970 C CA . LEU A 1 275 ? -3.547 -19.001 -10.235 1 93.24 275 LEU A CA 1
ATOM 1971 C C . LEU A 1 275 ? -4.069 -19.107 -8.806 1 93.24 275 LEU A C 1
ATOM 1973 O O . LEU A 1 275 ? -3.983 -20.169 -8.187 1 93.24 275 LEU A O 1
ATOM 1977 N N . ALA A 1 276 ? -4.607 -18.013 -8.358 1 95.73 276 ALA A N 1
ATOM 1978 C CA . ALA A 1 276 ? -5.136 -17.991 -6.997 1 95.73 276 ALA A CA 1
ATOM 1979 C C . ALA A 1 276 ? -6.308 -18.958 -6.849 1 95.73 276 ALA A C 1
ATOM 1981 O O . ALA A 1 276 ? -6.367 -19.729 -5.889 1 95.73 276 ALA A O 1
ATOM 1982 N N . VAL A 1 277 ? -7.172 -18.906 -7.78 1 94.67 277 VAL A N 1
ATOM 1983 C CA . VAL A 1 277 ? -8.345 -19.773 -7.748 1 94.67 277 VAL A CA 1
ATOM 1984 C C . VAL A 1 277 ? -7.907 -21.236 -7.767 1 94.67 277 VAL A C 1
ATOM 1986 O O . VAL A 1 277 ? -8.414 -22.053 -6.995 1 94.67 277 VAL A O 1
ATOM 1989 N N . ALA A 1 278 ? -6.959 -21.55 -8.59 1 89.45 278 ALA A N 1
ATOM 1990 C CA . ALA A 1 278 ? -6.453 -22.917 -8.68 1 89.45 278 ALA A CA 1
ATOM 1991 C C . ALA A 1 278 ? -5.823 -23.357 -7.361 1 89.45 278 ALA A C 1
ATOM 1993 O O . ALA A 1 278 ? -6.064 -24.471 -6.892 1 89.45 278 ALA A O 1
ATOM 1994 N N . GLY A 1 279 ? -5.065 -22.519 -6.843 1 90.91 279 GLY A N 1
ATOM 1995 C CA . GLY A 1 279 ? -4.432 -22.827 -5.57 1 90.91 279 GLY A CA 1
ATOM 1996 C C . GLY A 1 279 ? -5.424 -22.976 -4.432 1 90.91 279 GLY A C 1
ATOM 1997 O O . GLY A 1 279 ? -5.284 -23.868 -3.592 1 90.91 279 GLY A O 1
ATOM 1998 N N . LEU A 1 280 ? -6.382 -22.135 -4.379 1 94.32 280 LEU A N 1
ATOM 1999 C CA . LEU A 1 280 ? -7.391 -22.152 -3.325 1 94.32 280 LEU A CA 1
ATOM 2000 C C . LEU A 1 280 ? -8.245 -23.413 -3.412 1 94.32 280 LEU A C 1
ATOM 2002 O O . LEU A 1 280 ? -8.64 -23.972 -2.386 1 94.32 280 LEU A O 1
ATOM 2006 N N . ALA A 1 281 ? -8.454 -23.813 -4.616 1 91.18 281 ALA A N 1
ATOM 2007 C CA . ALA A 1 281 ? -9.217 -25.044 -4.801 1 91.18 281 ALA A CA 1
ATOM 2008 C C . ALA A 1 281 ? -8.518 -26.228 -4.138 1 91.18 281 ALA A C 1
ATOM 2010 O O . ALA A 1 281 ? -9.166 -27.067 -3.509 1 91.18 281 ALA A O 1
ATOM 2011 N N . LYS A 1 282 ? -7.265 -26.287 -4.245 1 87.06 282 LYS A N 1
ATOM 2012 C CA . LYS A 1 282 ? -6.481 -27.363 -3.645 1 87.06 282 LYS A CA 1
ATOM 2013 C C . LYS A 1 282 ? -6.561 -27.318 -2.122 1 87.06 282 LYS A C 1
ATOM 2015 O O . LYS A 1 282 ? -6.306 -28.321 -1.452 1 87.06 282 LYS A O 1
ATOM 2020 N N . LYS A 1 283 ? -6.899 -26.201 -1.645 1 91.65 283 LYS A N 1
ATOM 2021 C CA . LYS A 1 283 ? -6.98 -26.014 -0.2 1 91.65 283 LYS A CA 1
ATOM 2022 C C . LYS A 1 283 ? -8.419 -26.138 0.291 1 91.65 283 LYS A C 1
ATOM 2024 O O . LYS A 1 283 ? -8.705 -25.888 1.464 1 91.65 283 LYS A O 1
ATOM 2029 N N . GLY A 1 284 ? -9.345 -26.306 -0.647 1 93.28 284 GLY A N 1
ATOM 2030 C CA . GLY A 1 284 ? -10.726 -26.551 -0.263 1 93.28 284 GLY A CA 1
ATOM 2031 C C . GLY A 1 284 ? -11.61 -25.326 -0.402 1 93.28 284 GLY A C 1
ATOM 2032 O O . GLY A 1 284 ? -12.736 -25.306 0.1 1 93.28 284 GLY A O 1
ATOM 2033 N N . PHE A 1 285 ? -11.104 -24.3 -1.022 1 96.01 285 PHE A N 1
ATOM 2034 C CA . PHE A 1 285 ? -11.894 -23.092 -1.233 1 96.01 285 PHE A CA 1
ATOM 2035 C C . PHE A 1 285 ? -12.337 -22.982 -2.687 1 96.01 285 PHE A C 1
ATOM 2037 O O . PHE A 1 285 ? -11.509 -23.029 -3.599 1 96.01 285 PHE A O 1
ATOM 2044 N N . ALA A 1 286 ? -13.596 -22.781 -2.873 1 96.42 286 ALA A N 1
ATOM 2045 C CA . ALA A 1 286 ? -14.144 -22.637 -4.219 1 96.42 286 ALA A CA 1
ATOM 2046 C C . ALA A 1 286 ? -14.6 -21.203 -4.476 1 96.42 286 ALA A C 1
ATOM 2048 O O . ALA A 1 286 ? -14.966 -20.485 -3.542 1 96.42 286 ALA A O 1
ATOM 2049 N N . TYR A 1 287 ? -14.566 -20.845 -5.677 1 96 287 TYR A N 1
ATOM 2050 C CA . TYR A 1 287 ? -15.114 -19.535 -6.012 1 96 287 TYR A CA 1
ATOM 2051 C C . TYR A 1 287 ? -16.504 -19.665 -6.624 1 96 287 TYR A C 1
ATOM 2053 O O . TYR A 1 287 ? -16.886 -20.742 -7.089 1 96 287 TYR A O 1
ATOM 2061 N N . ASP A 1 288 ? -17.246 -18.656 -6.546 1 96.5 288 ASP A N 1
ATOM 2062 C CA . ASP A 1 288 ? -18.555 -18.547 -7.183 1 96.5 288 ASP A CA 1
ATOM 2063 C C . ASP A 1 288 ? -18.418 -18.23 -8.67 1 96.5 288 ASP A C 1
ATOM 2065 O O . ASP A 1 288 ? -18.117 -17.094 -9.043 1 96.5 288 ASP A O 1
ATOM 2069 N N . GLU A 1 289 ? -18.681 -19.141 -9.506 1 95.14 289 GLU A N 1
ATOM 2070 C CA . GLU A 1 289 ? -18.483 -19.017 -10.947 1 95.14 289 GLU A CA 1
ATOM 2071 C C . GLU A 1 289 ? -19.281 -17.847 -11.516 1 95.14 289 GLU A C 1
ATOM 2073 O O . GLU A 1 289 ? -18.845 -17.195 -12.466 1 95.14 289 GLU A O 1
ATOM 2078 N N . SER A 1 290 ? -20.39 -17.596 -10.951 1 95.39 290 SER A N 1
ATOM 2079 C CA . SER A 1 290 ? -21.248 -16.529 -11.454 1 95.39 290 SER A CA 1
ATOM 2080 C C . SER A 1 290 ? -20.657 -15.156 -11.151 1 95.39 290 SER A C 1
ATOM 2082 O O . SER A 1 290 ? -21.079 -14.152 -11.73 1 95.39 290 SER A O 1
ATOM 2084 N N . SER A 1 291 ? -19.69 -15.088 -10.278 1 95.75 291 SER A N 1
ATOM 2085 C CA . SER A 1 291 ? -19.104 -13.812 -9.878 1 95.75 291 SER A CA 1
ATOM 2086 C C . SER A 1 291 ? -17.872 -13.484 -10.714 1 95.75 291 SER A C 1
ATOM 2088 O O . SER A 1 291 ? -17.342 -12.373 -10.638 1 95.75 291 SER A O 1
ATOM 2090 N N . ALA A 1 292 ? -17.385 -14.458 -11.456 1 96.81 292 ALA A N 1
ATOM 2091 C CA . ALA A 1 292 ? -16.126 -14.307 -12.182 1 96.81 292 ALA A CA 1
ATOM 2092 C C . ALA A 1 292 ? -16.238 -13.227 -13.255 1 96.81 292 ALA A C 1
ATOM 2094 O O . ALA A 1 292 ? -17.219 -13.183 -14.001 1 96.81 292 ALA A O 1
ATOM 2095 N N . LYS A 1 293 ? -15.352 -12.394 -13.275 1 95.77 293 LYS A N 1
ATOM 2096 C CA . LYS A 1 293 ? -15.21 -11.373 -14.31 1 95.77 293 LYS A CA 1
ATOM 2097 C C . LYS A 1 293 ? -13.968 -11.622 -15.161 1 95.77 293 LYS A C 1
ATOM 2099 O O . LYS A 1 293 ? -12.933 -12.053 -14.647 1 95.77 293 LYS A O 1
ATOM 2104 N N . TYR A 1 294 ? -14.102 -11.333 -16.403 1 94.58 294 TYR A N 1
ATOM 2105 C CA . TYR A 1 294 ? -13.022 -11.587 -17.349 1 94.58 294 TYR A CA 1
ATOM 2106 C C . TYR A 1 294 ? -12.705 -10.339 -18.163 1 94.58 294 TYR A C 1
ATOM 2108 O O . TYR A 1 294 ? -13.602 -9.553 -18.48 1 94.58 294 TYR A O 1
ATOM 2116 N N . LYS A 1 295 ? -11.546 -10.189 -18.462 1 92.4 295 LYS A N 1
ATOM 2117 C CA . LYS A 1 295 ? -11.042 -9.179 -19.389 1 92.4 295 LYS A CA 1
ATOM 2118 C C . LYS A 1 295 ? -10.031 -9.78 -20.361 1 92.4 295 LYS A C 1
ATOM 2120 O O . LYS A 1 295 ? -9.02 -10.347 -19.942 1 92.4 295 LYS A O 1
ATOM 2125 N N . ASN A 1 296 ? -10.314 -9.724 -21.574 1 84.87 296 ASN A N 1
ATOM 2126 C CA . ASN A 1 296 ? -9.459 -10.27 -22.622 1 84.87 296 ASN A CA 1
ATOM 2127 C C . ASN A 1 296 ? -9.137 -11.741 -22.374 1 84.87 296 ASN A C 1
ATOM 2129 O O . ASN A 1 296 ? -7.977 -12.15 -22.454 1 84.87 296 ASN A O 1
ATOM 2133 N N . GLY A 1 297 ? -10.182 -12.477 -21.841 1 84.87 297 GLY A N 1
ATOM 2134 C CA . GLY A 1 297 ? -10.055 -13.916 -21.672 1 84.87 297 GLY A CA 1
ATOM 2135 C C . GLY A 1 297 ? -9.41 -14.307 -20.355 1 84.87 297 GLY A C 1
ATOM 2136 O O . GLY A 1 297 ? -9.259 -15.495 -20.061 1 84.87 297 GLY A O 1
ATOM 2137 N N . ARG A 1 298 ? -9.064 -13.345 -19.563 1 89.89 298 ARG A N 1
ATOM 2138 C CA . ARG A 1 298 ? -8.411 -13.62 -18.287 1 89.89 298 ARG A CA 1
ATOM 2139 C C . ARG A 1 298 ? -9.316 -13.247 -17.118 1 89.89 298 ARG A C 1
ATOM 2141 O O . ARG A 1 298 ? -9.941 -12.184 -17.124 1 89.89 298 ARG A O 1
ATOM 2148 N N . MET A 1 299 ? -9.355 -14.112 -16.24 1 93.55 299 MET A N 1
ATOM 2149 C CA . MET A 1 299 ? -10.125 -13.829 -15.032 1 93.55 299 MET A CA 1
ATOM 2150 C C . MET A 1 299 ? -9.493 -12.69 -14.239 1 93.55 299 MET A C 1
ATOM 2152 O O . MET A 1 299 ? -8.301 -12.73 -13.928 1 93.55 299 MET A O 1
ATOM 2156 N N . THR A 1 300 ? -10.273 -11.645 -13.898 1 96.25 300 THR A N 1
ATOM 2157 C CA . THR A 1 300 ? -9.711 -10.482 -13.22 1 96.25 300 THR A CA 1
ATOM 2158 C C . THR A 1 300 ? -10.312 -10.325 -11.826 1 96.25 300 THR A C 1
ATOM 2160 O O . THR A 1 300 ? -9.791 -9.571 -11.001 1 96.25 300 THR A O 1
ATOM 2163 N N . ALA A 1 301 ? -11.417 -11.032 -11.571 1 97.5 301 ALA A N 1
ATOM 2164 C CA . ALA A 1 301 ? -12.034 -11.012 -10.247 1 97.5 301 ALA A CA 1
ATOM 2165 C C . ALA A 1 301 ? -12.914 -12.24 -10.033 1 97.5 301 ALA A C 1
ATOM 2167 O O . ALA A 1 301 ? -13.456 -12.798 -10.99 1 97.5 301 ALA A O 1
ATOM 2168 N N . ALA A 1 302 ? -13.015 -12.639 -8.803 1 97.82 302 ALA A N 1
ATOM 2169 C CA . ALA A 1 302 ? -13.913 -13.73 -8.437 1 97.82 302 ALA A CA 1
ATOM 2170 C C . ALA A 1 302 ? -14.15 -13.764 -6.929 1 97.82 302 ALA A C 1
ATOM 2172 O O . ALA A 1 302 ? -13.203 -13.673 -6.144 1 97.82 302 ALA A O 1
ATOM 2173 N N . TYR A 1 303 ? -15.381 -13.907 -6.529 1 98.13 303 TYR A N 1
ATOM 2174 C CA . TYR A 1 303 ? -15.704 -14.073 -5.116 1 98.13 303 TYR A CA 1
ATOM 2175 C C . TYR A 1 303 ? -15.579 -15.532 -4.695 1 98.13 303 TYR A C 1
ATOM 2177 O O . TYR A 1 303 ? -15.951 -16.436 -5.448 1 98.13 303 TYR A O 1
ATOM 2185 N N . LEU A 1 304 ? -15.127 -15.692 -3.571 1 97.82 304 LEU A N 1
ATOM 2186 C CA . LEU A 1 304 ? -15.182 -17.022 -2.974 1 97.82 304 LEU A CA 1
ATOM 2187 C C . LEU A 1 304 ? -16.59 -17.339 -2.482 1 97.82 304 LEU A C 1
ATOM 2189 O O . LEU A 1 304 ? -17.369 -16.43 -2.188 1 97.82 304 LEU A O 1
ATOM 2193 N N . LYS A 1 305 ? -16.888 -18.578 -2.378 1 96.83 305 LYS A N 1
ATOM 2194 C CA . LYS A 1 305 ? -18.2 -19 -1.896 1 96.83 305 LYS A CA 1
ATOM 2195 C C . LYS A 1 305 ? -18.331 -18.778 -0.392 1 96.83 305 LYS A C 1
ATOM 2197 O O . LYS A 1 305 ? -19.399 -18.401 0.095 1 96.83 305 LYS A O 1
ATOM 2202 N N . ASP A 1 306 ? -17.221 -18.963 0.239 1 94.25 306 ASP A N 1
ATOM 2203 C CA . ASP A 1 306 ? -17.213 -18.849 1.694 1 94.25 306 ASP A CA 1
ATOM 2204 C C . ASP A 1 306 ? -17.162 -17.386 2.13 1 94.25 306 ASP A C 1
ATOM 2206 O O . ASP A 1 306 ? -16.582 -16.547 1.438 1 94.25 306 ASP A O 1
ATOM 2210 N N . GLU A 1 307 ? -17.72 -17.148 3.289 1 96.05 307 GLU A N 1
ATOM 2211 C CA . GLU A 1 307 ? -17.502 -15.881 3.981 1 96.05 307 GLU A CA 1
ATOM 2212 C C . GLU A 1 307 ? -16.449 -16.024 5.076 1 96.05 307 GLU A C 1
ATOM 2214 O O . GLU A 1 307 ? -16.223 -17.122 5.587 1 96.05 307 GLU A O 1
ATOM 2219 N N . PHE A 1 308 ? -15.87 -15.031 5.407 1 96.04 308 PHE A N 1
ATOM 2220 C CA . PHE A 1 308 ? -14.867 -14.926 6.461 1 96.04 308 PHE A CA 1
ATOM 2221 C C . PHE A 1 308 ? -15.29 -13.906 7.511 1 96.04 308 PHE A C 1
ATOM 2223 O O . PHE A 1 308 ? -15.143 -12.699 7.306 1 96.04 308 PHE A O 1
ATOM 2230 N N . GLY A 1 309 ? -15.836 -14.363 8.632 1 94.96 309 GLY A N 1
ATOM 2231 C CA . GLY A 1 309 ? -16.317 -13.459 9.664 1 94.96 309 GLY A CA 1
ATOM 2232 C C . GLY A 1 309 ? -17.433 -12.548 9.187 1 94.96 309 GLY A C 1
ATOM 2233 O O . GLY A 1 309 ? -17.475 -11.369 9.545 1 94.96 309 GLY A O 1
ATOM 2234 N N . GLY A 1 310 ? -18.201 -12.999 8.302 1 96 310 GLY A N 1
ATOM 2235 C CA . GLY A 1 310 ? -19.328 -12.232 7.797 1 96 310 GLY A CA 1
ATOM 2236 C C . GLY A 1 310 ? -19.002 -11.446 6.541 1 96 310 GLY A C 1
ATOM 2237 O O . GLY A 1 310 ? -19.877 -10.8 5.962 1 96 310 GLY A O 1
ATOM 2238 N N . PHE A 1 311 ? -17.772 -11.504 6.122 1 97.76 311 PHE A N 1
ATOM 2239 C CA . PHE A 1 311 ? -17.363 -10.788 4.92 1 97.76 311 PHE A CA 1
ATOM 2240 C C . PHE A 1 311 ? -17.221 -11.744 3.742 1 97.76 311 PHE A C 1
ATOM 2242 O O . PHE A 1 311 ? -16.637 -12.821 3.877 1 97.76 311 PHE A O 1
ATOM 2249 N N . ALA A 1 312 ? -17.806 -11.319 2.634 1 98.08 312 ALA A N 1
ATOM 2250 C CA . ALA A 1 312 ? -17.421 -11.985 1.393 1 98.08 312 ALA A CA 1
ATOM 2251 C C . ALA A 1 312 ? -15.999 -11.609 0.986 1 98.08 312 ALA A C 1
ATOM 2253 O O . ALA A 1 312 ? -15.569 -10.471 1.191 1 98.08 312 ALA A O 1
ATOM 2254 N N . VAL A 1 313 ? -15.302 -12.51 0.469 1 98.09 313 VAL A N 1
ATOM 2255 C CA . VAL A 1 313 ? -13.94 -12.235 0.024 1 98.09 313 VAL A CA 1
ATOM 2256 C C . VAL A 1 313 ? -13.832 -12.465 -1.482 1 98.09 313 VAL A C 1
ATOM 2258 O O . VAL A 1 313 ? -14.337 -13.462 -2.002 1 98.09 313 VAL A O 1
ATOM 2261 N N . HIS A 1 314 ? -13.25 -11.512 -2.148 1 97.53 314 HIS A N 1
ATOM 2262 C CA . HIS A 1 314 ? -13.021 -11.757 -3.567 1 97.53 314 HIS A CA 1
ATOM 2263 C C . HIS A 1 314 ? -11.579 -11.445 -3.955 1 97.53 314 HIS A C 1
ATOM 2265 O O . HIS A 1 314 ? -10.902 -10.672 -3.273 1 97.53 314 HIS A O 1
ATOM 2271 N N . LEU A 1 315 ? -11.165 -12.136 -4.956 1 97.94 315 LEU A N 1
ATOM 2272 C CA . LEU A 1 315 ? -9.867 -11.936 -5.592 1 97.94 315 LEU A CA 1
ATOM 2273 C C . LEU A 1 315 ? -9.94 -10.831 -6.64 1 97.94 315 LEU A C 1
ATOM 2275 O O . LEU A 1 315 ? -10.936 -10.714 -7.357 1 97.94 315 LEU A O 1
ATOM 2279 N N . LEU A 1 316 ? -8.886 -10.056 -6.629 1 97.24 316 LEU A N 1
ATOM 2280 C CA . LEU A 1 316 ? -8.79 -8.942 -7.567 1 97.24 316 LEU A CA 1
ATOM 2281 C C . LEU A 1 316 ? -7.413 -8.9 -8.221 1 97.24 316 LEU A C 1
ATOM 2283 O O . LEU A 1 316 ? -6.392 -8.942 -7.531 1 97.24 316 LEU A O 1
ATOM 2287 N N . GLN A 1 317 ? -7.442 -8.859 -9.523 1 96.15 317 GLN A N 1
ATOM 2288 C CA . GLN A 1 317 ? -6.186 -8.795 -10.264 1 96.15 317 GLN A CA 1
ATOM 2289 C C . GLN A 1 317 ? -5.45 -7.488 -9.987 1 96.15 317 GLN A C 1
ATOM 2291 O O . GLN A 1 317 ? -6.056 -6.414 -9.996 1 96.15 317 GLN A O 1
ATOM 2296 N N . LYS A 1 318 ? -4.174 -7.565 -9.694 1 93.43 318 LYS A N 1
ATOM 2297 C CA . LYS A 1 318 ? -3.349 -6.37 -9.542 1 93.43 318 LYS A CA 1
ATOM 2298 C C . LYS A 1 318 ? -3.239 -5.607 -10.859 1 93.43 318 LYS A C 1
ATOM 2300 O O . LYS A 1 318 ? -3.302 -6.203 -11.935 1 93.43 318 LYS A O 1
ATOM 2305 N N . MET B 1 1 ? -8.047 27.494 22.101 1 72.41 1 MET B N 1
ATOM 2306 C CA . MET B 1 1 ? -6.75 27.118 21.548 1 72.41 1 MET B CA 1
ATOM 2307 C C . MET B 1 1 ? -5.774 28.288 21.603 1 72.41 1 MET B C 1
ATOM 2309 O O . MET B 1 1 ? -6.131 29.416 21.261 1 72.41 1 MET B O 1
ATOM 2313 N N . ASN B 1 2 ? -4.674 28.128 22.194 1 90.57 2 ASN B N 1
ATOM 2314 C CA . ASN B 1 2 ? -3.676 29.193 22.176 1 90.57 2 ASN B CA 1
ATOM 2315 C C . ASN B 1 2 ? -2.918 29.228 20.852 1 90.57 2 ASN B C 1
ATOM 2317 O O . ASN B 1 2 ? -3.187 28.425 19.957 1 90.57 2 ASN B O 1
ATOM 2321 N N . VAL B 1 3 ? -2.088 30.165 20.652 1 94.4 3 VAL B N 1
ATOM 2322 C CA . VAL B 1 3 ? -1.411 30.415 19.384 1 94.4 3 VAL B CA 1
ATOM 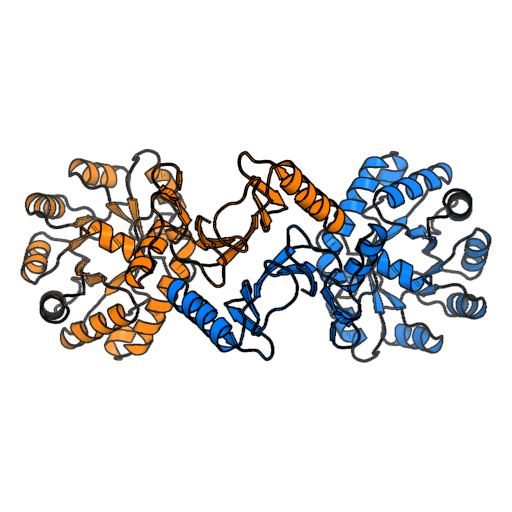2323 C C . VAL B 1 3 ? -0.606 29.183 18.977 1 94.4 3 VAL B C 1
ATOM 2325 O O . VAL B 1 3 ? -0.676 28.738 17.829 1 94.4 3 VAL B O 1
ATOM 2328 N N . SER B 1 4 ? 0.062 28.631 19.907 1 94.31 4 SER B N 1
ATOM 2329 C CA . SER B 1 4 ? 0.901 27.474 19.613 1 94.31 4 SER B CA 1
ATOM 2330 C C . SER B 1 4 ? 0.064 26.29 19.139 1 94.31 4 SER B C 1
ATOM 2332 O O . SER B 1 4 ? 0.42 25.621 18.167 1 94.31 4 SER B O 1
ATOM 2334 N N . GLU B 1 5 ? -1.023 26.027 19.767 1 91.25 5 GLU B N 1
ATOM 2335 C CA . GLU B 1 5 ? -1.927 24.942 19.4 1 91.25 5 GLU B CA 1
ATOM 2336 C C . GLU B 1 5 ? -2.523 25.166 18.012 1 91.25 5 GLU B C 1
ATOM 2338 O O . GLU B 1 5 ? -2.701 24.216 17.247 1 91.25 5 GLU B O 1
ATOM 2343 N N . ARG B 1 6 ? -2.77 26.391 17.721 1 93.84 6 ARG B N 1
ATOM 2344 C CA . ARG B 1 6 ? -3.33 26.72 16.415 1 93.84 6 ARG B CA 1
ATOM 2345 C C . ARG B 1 6 ? -2.305 26.496 15.308 1 93.84 6 ARG B C 1
ATOM 2347 O O . ARG B 1 6 ? -2.652 26.036 14.218 1 93.84 6 ARG B O 1
ATOM 2354 N N . LEU B 1 7 ? -1.062 26.872 15.611 1 95.49 7 LEU B N 1
ATOM 2355 C CA . LEU B 1 7 ? -0.007 26.614 14.637 1 95.49 7 LEU B CA 1
ATOM 2356 C C . LEU B 1 7 ? 0.114 25.121 14.35 1 95.49 7 LEU B C 1
ATOM 2358 O O . LEU B 1 7 ? 0.189 24.711 13.189 1 95.49 7 LEU B O 1
ATOM 2362 N N . ALA B 1 8 ? 0.041 24.349 15.357 1 93.64 8 ALA B N 1
ATOM 2363 C CA . ALA B 1 8 ? 0.14 22.899 15.211 1 93.64 8 ALA B CA 1
ATOM 2364 C C . ALA B 1 8 ? -1.033 22.347 14.406 1 93.64 8 ALA B C 1
ATOM 2366 O O . ALA B 1 8 ? -0.847 21.512 13.517 1 93.64 8 ALA B O 1
ATOM 2367 N N . ALA B 1 9 ? -2.182 22.836 14.679 1 91.34 9 ALA B N 1
ATOM 2368 C CA . ALA B 1 9 ? -3.402 22.341 14.047 1 91.34 9 ALA B CA 1
ATOM 2369 C C . ALA B 1 9 ? -3.447 22.72 12.569 1 91.34 9 ALA B C 1
ATOM 2371 O O . ALA B 1 9 ? -4.153 22.087 11.781 1 91.34 9 ALA B O 1
ATOM 2372 N N . SER B 1 10 ? -2.677 23.719 12.178 1 93.31 10 SER B N 1
ATOM 2373 C CA . SER B 1 10 ? -2.66 24.163 10.788 1 93.31 10 SER B CA 1
ATOM 2374 C C . SER B 1 10 ? -1.745 23.286 9.939 1 93.31 10 SER B C 1
ATOM 2376 O O . SER B 1 10 ? -1.888 23.233 8.715 1 93.31 10 SER B O 1
ATOM 2378 N N . ALA B 1 11 ? -0.8 22.661 10.485 1 93.75 11 ALA B N 1
ATOM 2379 C CA . ALA B 1 11 ? 0.207 21.816 9.848 1 93.75 11 ALA B CA 1
ATOM 2380 C C . ALA B 1 11 ? 1.213 22.656 9.066 1 93.75 11 ALA B C 1
ATOM 2382 O O . ALA B 1 11 ? 2.421 22.418 9.14 1 93.75 11 ALA B O 1
ATOM 2383 N N . VAL B 1 12 ? 0.688 23.697 8.406 1 96.58 12 VAL B N 1
ATOM 2384 C CA . VAL B 1 12 ? 1.516 24.551 7.561 1 96.58 12 VAL B CA 1
ATOM 2385 C C . VAL B 1 12 ? 1.407 26.001 8.027 1 96.58 12 VAL B C 1
ATOM 2387 O O . VAL B 1 12 ? 0.304 26.506 8.251 1 96.58 12 VAL B O 1
ATOM 2390 N N . VAL B 1 13 ? 2.577 26.587 8.198 1 97.74 13 VAL B N 1
ATOM 2391 C CA . VAL B 1 13 ? 2.663 28.017 8.479 1 97.74 13 VAL B CA 1
ATOM 2392 C C . VAL B 1 13 ? 3.259 28.745 7.276 1 97.74 13 VAL B C 1
ATOM 2394 O O . VAL B 1 13 ? 4.481 28.826 7.135 1 97.7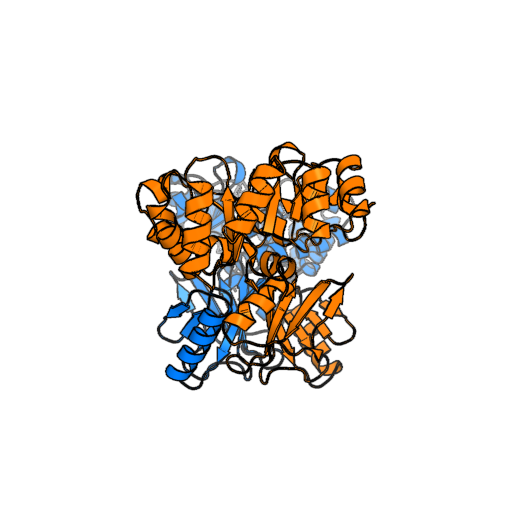4 13 VAL B O 1
ATOM 2397 N N . PRO B 1 14 ? 2.418 29.287 6.45 1 98.24 14 PRO B N 1
ATOM 2398 C CA . PRO B 1 14 ? 2.926 29.97 5.258 1 98.24 14 PRO B CA 1
ATOM 2399 C C . PRO B 1 14 ? 3.79 31.183 5.596 1 98.24 14 PRO B C 1
ATOM 2401 O O . PRO B 1 14 ? 3.417 31.993 6.449 1 98.24 14 PRO B O 1
ATOM 2404 N N . VAL B 1 15 ? 4.946 31.244 4.985 1 97.57 15 VAL B N 1
ATOM 2405 C CA . VAL B 1 15 ? 5.817 32.412 5.058 1 97.57 15 VAL B CA 1
ATOM 2406 C C . VAL B 1 15 ? 5.52 33.352 3.891 1 97.57 15 VAL B C 1
ATOM 2408 O O . VAL B 1 15 ? 5.862 33.054 2.744 1 97.57 15 VAL B O 1
ATOM 2411 N N . VAL B 1 16 ? 4.98 34.481 4.184 1 98.24 16 VAL B N 1
ATOM 2412 C CA . VAL B 1 16 ? 4.383 35.322 3.152 1 98.24 16 VAL B CA 1
ATOM 2413 C C . VAL B 1 16 ? 5.209 36.595 2.98 1 98.24 16 VAL B C 1
ATOM 2415 O O . VAL B 1 16 ? 5.465 37.312 3.95 1 98.24 16 VAL B O 1
ATOM 2418 N N . VAL B 1 17 ? 5.595 36.823 1.8 1 97.24 17 VAL B N 1
ATOM 2419 C CA . VAL B 1 17 ? 6.301 38.048 1.44 1 97.24 17 VAL B CA 1
ATOM 2420 C C . VAL B 1 17 ? 5.381 38.954 0.624 1 97.24 17 VAL B C 1
ATOM 2422 O O . VAL B 1 17 ? 4.893 38.558 -0.438 1 97.24 17 VAL B O 1
ATOM 2425 N N . LEU B 1 18 ? 5.153 40.121 1.154 1 97.27 18 LEU B N 1
ATOM 2426 C CA . LEU B 1 18 ? 4.256 41.061 0.49 1 97.27 18 LEU B CA 1
ATOM 2427 C C . LEU B 1 18 ? 4.993 42.341 0.112 1 97.27 18 LEU B C 1
ATOM 2429 O O . LEU B 1 18 ? 5.532 43.032 0.979 1 97.27 18 LEU B O 1
ATOM 2433 N N . ASP B 1 19 ? 4.974 42.691 -1.156 1 95.28 19 ASP B N 1
ATOM 2434 C CA . ASP B 1 19 ? 5.578 43.933 -1.629 1 95.28 19 ASP B CA 1
ATOM 2435 C C . ASP B 1 19 ? 4.586 45.091 -1.55 1 95.28 19 ASP B C 1
ATOM 2437 O O . ASP B 1 19 ? 4.984 46.257 -1.548 1 95.28 19 ASP B O 1
ATOM 2441 N N . ASP B 1 20 ? 3.359 44.712 -1.516 1 95.92 20 ASP B N 1
ATOM 2442 C CA . ASP B 1 20 ? 2.286 45.701 -1.476 1 95.92 20 ASP B CA 1
ATOM 2443 C C . ASP B 1 20 ? 1.164 45.257 -0.541 1 95.92 20 ASP B C 1
ATOM 2445 O O . ASP B 1 20 ? 0.622 44.16 -0.691 1 95.92 20 ASP B O 1
ATOM 2449 N N . ALA B 1 21 ? 0.777 46.12 0.356 1 96.54 21 ALA B N 1
ATOM 2450 C CA . ALA B 1 21 ? -0.242 45.813 1.356 1 96.54 21 ALA B CA 1
ATOM 2451 C C . ALA B 1 21 ? -1.585 45.513 0.695 1 96.54 21 ALA B C 1
ATOM 2453 O O . ALA B 1 21 ? -2.449 44.869 1.296 1 96.54 21 ALA B O 1
ATOM 2454 N N . LYS B 1 22 ? -1.782 45.924 -0.511 1 96.59 22 LYS B N 1
ATOM 2455 C CA . LYS B 1 22 ? -3.052 45.728 -1.203 1 96.59 22 LYS B CA 1
ATOM 2456 C C . LYS B 1 22 ? -3.325 44.245 -1.441 1 96.59 22 LYS B C 1
ATOM 2458 O O . LYS B 1 22 ? -4.478 43.84 -1.608 1 96.59 22 LYS B O 1
ATOM 2463 N N . ASP B 1 23 ? -2.27 43.474 -1.446 1 97.82 23 ASP B N 1
ATOM 2464 C CA . ASP B 1 23 ? -2.407 42.054 -1.756 1 97.82 23 ASP B CA 1
ATOM 2465 C C . ASP B 1 23 ? -2.639 41.235 -0.489 1 97.82 23 ASP B C 1
ATOM 2467 O O . ASP B 1 23 ? -2.929 40.039 -0.56 1 97.82 23 ASP B O 1
ATOM 2471 N N . ALA B 1 24 ? -2.499 41.843 0.657 1 98.25 24 ALA B N 1
ATOM 2472 C CA . ALA B 1 24 ? -2.433 41.13 1.93 1 98.25 24 ALA B CA 1
ATOM 2473 C C . ALA B 1 24 ? -3.749 40.418 2.229 1 98.25 24 ALA B C 1
ATOM 2475 O O . ALA B 1 24 ? -3.762 39.22 2.519 1 98.25 24 ALA B O 1
ATOM 2476 N N . VAL B 1 25 ? -4.833 41.094 2.099 1 98.59 25 VAL B N 1
ATOM 2477 C CA . VAL B 1 25 ? -6.141 40.555 2.455 1 98.59 25 VAL B CA 1
ATOM 2478 C C . VAL B 1 25 ? -6.535 39.458 1.468 1 98.59 25 VAL B C 1
ATOM 2480 O O . VAL B 1 25 ? -7.042 38.407 1.867 1 98.59 25 VAL B O 1
ATOM 2483 N N . ALA B 1 26 ? -6.264 39.677 0.184 1 98.49 26 ALA B N 1
ATOM 2484 C CA . ALA B 1 26 ? -6.561 38.663 -0.825 1 98.49 26 ALA B CA 1
ATOM 2485 C C . ALA B 1 26 ? -5.761 37.388 -0.573 1 98.49 26 ALA B C 1
ATOM 2487 O O . ALA B 1 26 ? -6.278 36.28 -0.737 1 98.49 26 ALA B O 1
ATOM 2488 N N . THR B 1 27 ? -4.554 37.586 -0.194 1 98.62 27 THR B N 1
ATOM 2489 C CA . THR B 1 27 ? -3.713 36.437 0.126 1 98.62 27 THR B CA 1
ATOM 2490 C C . THR B 1 27 ? -4.275 35.672 1.321 1 98.62 27 THR B C 1
ATOM 2492 O O . THR B 1 27 ? -4.403 34.447 1.275 1 98.62 27 THR B O 1
ATOM 2495 N N . ALA B 1 28 ? -4.642 36.381 2.353 1 98.67 28 ALA B N 1
ATOM 2496 C CA . ALA B 1 28 ? -5.207 35.77 3.553 1 98.67 28 ALA B CA 1
ATOM 2497 C C . ALA B 1 28 ? -6.477 34.989 3.225 1 98.67 28 ALA B C 1
ATOM 2499 O O . ALA B 1 28 ? -6.654 33.858 3.685 1 98.67 28 ALA B O 1
ATOM 2500 N N . LYS B 1 29 ? -7.28 35.517 2.447 1 98.48 29 LYS B N 1
ATOM 2501 C CA . LYS B 1 29 ? -8.53 34.866 2.068 1 98.48 29 LYS B CA 1
ATOM 2502 C C . LYS B 1 29 ? -8.267 33.597 1.262 1 98.48 29 LYS B C 1
ATOM 2504 O O . LYS B 1 29 ? -8.97 32.597 1.421 1 98.48 29 LYS B O 1
ATOM 2509 N N . ALA B 1 30 ? -7.282 33.669 0.405 1 98.54 30 ALA B N 1
ATOM 2510 C CA . ALA B 1 30 ? -6.904 32.491 -0.372 1 98.54 30 ALA B CA 1
ATOM 2511 C C . ALA B 1 30 ? -6.419 31.366 0.537 1 98.54 30 ALA B C 1
ATOM 2513 O O . ALA B 1 30 ? -6.768 30.201 0.333 1 98.54 30 ALA B O 1
ATOM 2514 N N . LEU B 1 31 ? -5.598 31.704 1.512 1 98.35 31 LEU B N 1
ATOM 2515 C CA . LEU B 1 31 ? -5.119 30.722 2.478 1 98.35 31 LEU B CA 1
ATOM 2516 C C . LEU B 1 31 ? -6.281 30.11 3.253 1 98.35 31 LEU B C 1
ATOM 2518 O O . LEU B 1 31 ? -6.374 28.886 3.377 1 98.35 31 LEU B O 1
ATOM 2522 N N . LEU B 1 32 ? -7.169 30.931 3.717 1 97.07 32 LEU B N 1
ATOM 2523 C CA . LEU B 1 32 ? -8.334 30.471 4.465 1 97.07 32 LEU B CA 1
ATOM 2524 C C . LEU B 1 32 ? -9.182 29.524 3.622 1 97.07 32 LEU B C 1
ATOM 2526 O O . LEU B 1 32 ? -9.617 28.477 4.106 1 97.07 32 LEU B O 1
ATOM 2530 N N . ALA B 1 33 ? -9.332 29.874 2.394 1 96.18 33 ALA B N 1
ATOM 2531 C CA . ALA B 1 33 ? -10.119 29.045 1.485 1 96.18 33 ALA B CA 1
ATOM 2532 C C . ALA B 1 33 ? -9.456 27.687 1.269 1 96.18 33 ALA B C 1
ATOM 2534 O O . ALA B 1 33 ? -10.132 26.699 0.973 1 96.18 33 ALA B O 1
ATOM 2535 N N . GLY B 1 34 ? -8.204 27.692 1.411 1 95.51 34 GLY B N 1
ATOM 2536 C CA . GLY B 1 34 ? -7.457 26.45 1.283 1 95.51 34 GLY B CA 1
ATOM 2537 C C . GLY B 1 34 ? -7.375 25.667 2.58 1 95.51 34 GLY B C 1
ATOM 2538 O O . GLY B 1 34 ? -6.782 24.587 2.622 1 95.51 34 GLY B O 1
ATOM 2539 N N . GLY B 1 35 ? -7.908 26.235 3.649 1 93.18 35 GLY B N 1
ATOM 2540 C CA . GLY B 1 35 ? -7.969 25.542 4.926 1 93.18 35 GLY B CA 1
ATOM 2541 C C . GLY B 1 35 ? -6.811 25.884 5.845 1 93.18 35 GLY B C 1
ATOM 2542 O O . GLY B 1 35 ? -6.598 25.216 6.859 1 93.18 35 GLY B O 1
ATOM 2543 N N . VAL B 1 36 ? -6.052 26.889 5.481 1 96.1 36 VAL B N 1
ATOM 2544 C CA . VAL B 1 36 ? -4.928 27.338 6.296 1 96.1 36 VAL B CA 1
ATOM 2545 C C . VAL B 1 36 ? -5.278 28.657 6.979 1 96.1 36 VAL B C 1
ATOM 2547 O O . VAL B 1 36 ? -5.462 29.679 6.313 1 96.1 36 VAL B O 1
ATOM 2550 N N . ASP B 1 37 ? -5.309 28.626 8.281 1 96.4 37 ASP B N 1
ATOM 2551 C CA . ASP B 1 37 ? -5.837 29.796 8.974 1 96.4 37 ASP B CA 1
ATOM 2552 C C . ASP B 1 37 ? -4.747 30.492 9.787 1 96.4 37 ASP B C 1
ATOM 2554 O O . ASP B 1 37 ? -5.036 31.144 10.792 1 96.4 37 ASP B O 1
ATOM 2558 N N . VAL B 1 38 ? -3.537 30.314 9.362 1 97.54 38 VAL B N 1
ATOM 2559 C CA . VAL B 1 38 ? -2.393 31.009 9.942 1 97.54 38 VAL B CA 1
ATOM 2560 C C . VAL B 1 38 ? -1.522 31.59 8.83 1 97.54 38 VAL B C 1
ATOM 2562 O O . VAL B 1 38 ? -1.491 31.061 7.717 1 97.54 38 VAL B O 1
ATOM 2565 N N . MET B 1 39 ? -0.843 32.671 9.054 1 98.05 39 MET B N 1
ATOM 2566 C CA . MET B 1 39 ? 0.139 33.186 8.104 1 98.05 39 MET B CA 1
ATOM 2567 C C . MET B 1 39 ? 1.196 34.025 8.813 1 98.05 39 MET B C 1
ATOM 2569 O O . MET B 1 39 ? 0.887 34.744 9.765 1 98.05 39 MET B O 1
ATOM 2573 N N . GLU B 1 40 ? 2.323 33.871 8.413 1 98.06 40 GLU B N 1
ATOM 2574 C CA . GLU B 1 40 ? 3.489 34.621 8.867 1 98.06 40 GLU B CA 1
ATOM 2575 C C . GLU B 1 40 ? 3.939 35.633 7.817 1 98.06 40 GLU B C 1
ATOM 2577 O O . GLU B 1 40 ? 4.53 35.261 6.802 1 98.06 40 GLU B O 1
ATOM 2582 N N . ILE B 1 41 ? 3.729 36.894 8.061 1 98.59 41 ILE B N 1
ATOM 2583 C CA . ILE B 1 41 ? 4.138 37.935 7.124 1 98.59 41 ILE B CA 1
ATOM 2584 C C . ILE B 1 41 ? 5.545 38.416 7.469 1 98.59 41 ILE B C 1
ATOM 2586 O O . ILE B 1 41 ? 5.799 38.86 8.591 1 98.59 41 ILE B O 1
ATOM 2590 N N . THR B 1 42 ? 6.426 38.356 6.526 1 97.2 42 THR B N 1
ATOM 2591 C CA . THR B 1 42 ? 7.827 38.658 6.8 1 97.2 42 THR B CA 1
ATOM 2592 C C . THR B 1 42 ? 8.057 40.166 6.843 1 97.2 42 THR B C 1
ATOM 2594 O O . THR B 1 42 ? 7.47 40.911 6.056 1 97.2 42 THR B O 1
ATOM 2597 N N . PHE B 1 43 ? 8.866 40.574 7.749 1 94.3 43 PHE B N 1
ATOM 2598 C CA . PHE B 1 43 ? 9.298 41.963 7.852 1 94.3 43 PHE B CA 1
ATOM 2599 C C . PHE B 1 43 ? 10.505 42.223 6.96 1 94.3 43 PHE B C 1
ATOM 2601 O O . PHE B 1 43 ? 11.529 42.729 7.424 1 94.3 43 PHE B O 1
ATOM 2608 N N . ARG B 1 44 ? 10.356 41.923 5.696 1 90.28 44 ARG B N 1
ATOM 2609 C CA . ARG B 1 44 ? 11.434 42.094 4.727 1 90.28 44 ARG B CA 1
ATOM 2610 C C . ARG B 1 44 ? 11.093 43.183 3.716 1 90.28 44 ARG B C 1
ATOM 2612 O O . ARG B 1 44 ? 11.909 43.514 2.853 1 90.28 44 ARG B O 1
ATOM 2619 N N . THR B 1 45 ? 9.898 43.678 3.862 1 92.56 45 THR B N 1
ATOM 2620 C CA . THR B 1 45 ? 9.465 44.714 2.931 1 92.56 45 THR B CA 1
ATOM 2621 C C . THR B 1 45 ? 8.839 45.887 3.68 1 92.56 45 THR B C 1
ATOM 2623 O O . THR B 1 45 ? 8.426 45.745 4.833 1 92.56 45 THR B O 1
ATOM 2626 N N . ALA B 1 46 ? 8.702 46.929 2.948 1 94.53 46 ALA B N 1
ATOM 2627 C CA . ALA B 1 46 ? 8.117 48.128 3.542 1 94.53 46 ALA B CA 1
ATOM 2628 C C . ALA B 1 46 ? 6.621 47.946 3.784 1 94.53 46 ALA B C 1
ATOM 2630 O O . ALA B 1 46 ? 6.017 48.689 4.561 1 94.53 46 ALA B O 1
ATOM 2631 N N . ALA B 1 47 ? 6.075 47.025 3.214 1 96.31 47 ALA B N 1
ATOM 2632 C CA . ALA B 1 47 ? 4.628 46.833 3.267 1 96.31 47 ALA B CA 1
ATOM 2633 C C . ALA B 1 47 ? 4.234 45.953 4.45 1 96.31 47 ALA B C 1
ATOM 2635 O O . ALA B 1 47 ? 3.047 45.784 4.739 1 96.31 47 ALA B O 1
ATOM 2636 N N . ALA B 1 48 ? 5.192 45.415 5.172 1 97.25 48 ALA B N 1
ATOM 2637 C CA . ALA B 1 48 ? 4.947 44.361 6.153 1 97.25 48 ALA B CA 1
ATOM 2638 C C . ALA B 1 48 ? 3.97 44.828 7.229 1 97.25 48 ALA B C 1
ATOM 2640 O O . ALA B 1 48 ? 2.949 44.182 7.472 1 97.25 48 ALA B O 1
ATOM 2641 N N . ALA B 1 49 ? 4.233 45.923 7.839 1 97.83 49 ALA B N 1
ATOM 2642 C CA . ALA B 1 49 ? 3.416 46.426 8.94 1 97.83 49 ALA B CA 1
ATOM 2643 C C . ALA B 1 49 ? 1.99 46.712 8.479 1 97.83 49 ALA B C 1
ATOM 2645 O O . ALA B 1 49 ? 1.026 46.283 9.118 1 97.83 49 ALA B O 1
ATOM 2646 N N . ASP B 1 50 ? 1.864 47.38 7.389 1 98.3 50 ASP B N 1
ATOM 2647 C CA . ASP B 1 50 ? 0.55 47.703 6.842 1 98.3 50 ASP B CA 1
ATOM 2648 C C . ASP B 1 50 ? -0.208 46.437 6.448 1 98.3 50 ASP B C 1
ATOM 2650 O O . ASP B 1 50 ? -1.432 46.375 6.579 1 98.3 50 ASP B O 1
ATOM 2654 N N . SER B 1 51 ? 0.51 45.517 5.934 1 98.57 51 SER B N 1
ATOM 2655 C CA . SER B 1 51 ? -0.094 44.244 5.556 1 98.57 51 SER B CA 1
ATOM 2656 C C . SER B 1 51 ? -0.661 43.518 6.772 1 98.57 51 SER B C 1
ATOM 2658 O O . SER B 1 51 ? -1.784 43.012 6.731 1 98.57 51 SER B O 1
ATOM 2660 N N . ILE B 1 52 ? 0.11 43.47 7.858 1 98.63 52 ILE B N 1
ATOM 2661 C CA . ILE B 1 52 ? -0.327 42.818 9.087 1 98.63 52 ILE B CA 1
ATOM 2662 C C . ILE B 1 52 ? -1.586 43.502 9.615 1 98.63 52 ILE B C 1
ATOM 2664 O O . ILE B 1 52 ? -2.558 42.834 9.976 1 98.63 52 ILE B O 1
ATOM 2668 N N . LYS B 1 53 ? -1.555 44.768 9.618 1 98.38 53 LYS B N 1
ATOM 2669 C CA . LYS B 1 53 ? -2.701 45.534 10.099 1 98.38 53 LYS B CA 1
ATOM 2670 C C . LYS B 1 53 ? -3.944 45.246 9.262 1 98.38 53 LYS B C 1
ATOM 2672 O O . LYS B 1 53 ? -5.023 45.002 9.806 1 98.38 53 LYS B O 1
ATOM 2677 N N . ALA B 1 54 ? -3.793 45.253 7.955 1 98.52 54 ALA B N 1
ATOM 2678 C CA . ALA B 1 54 ? -4.909 45.006 7.047 1 98.52 54 ALA B CA 1
ATOM 2679 C C . ALA B 1 54 ? -5.524 43.631 7.294 1 98.52 54 ALA B C 1
ATOM 2681 O O . ALA B 1 54 ? -6.748 43.495 7.363 1 98.52 54 ALA B O 1
ATOM 2682 N N . VAL B 1 55 ? -4.708 42.628 7.461 1 98.59 55 VAL B N 1
ATOM 2683 C CA . VAL B 1 55 ? -5.188 41.265 7.663 1 98.59 55 VAL B CA 1
ATOM 2684 C C . VAL B 1 55 ? -5.866 41.153 9.026 1 98.59 55 VAL B C 1
ATOM 2686 O O . VAL B 1 55 ? -6.955 40.584 9.141 1 98.59 55 VAL B O 1
ATOM 2689 N N . ALA B 1 56 ? -5.225 41.691 10.067 1 97.9 56 ALA B N 1
ATOM 2690 C CA . ALA B 1 56 ? -5.768 41.631 11.422 1 97.9 56 ALA B CA 1
ATOM 2691 C C . ALA B 1 56 ? -7.16 42.252 11.483 1 97.9 56 ALA B C 1
ATOM 2693 O O . ALA B 1 56 ? -8.035 41.761 12.201 1 97.9 56 ALA B O 1
ATOM 2694 N N . GLU B 1 57 ? -7.383 43.238 10.706 1 97.62 57 GLU B N 1
ATOM 2695 C CA . GLU B 1 57 ? -8.647 43.967 10.733 1 97.62 57 GLU B CA 1
ATOM 2696 C C . GLU B 1 57 ? -9.683 43.309 9.826 1 97.62 57 GLU B C 1
ATOM 2698 O O . GLU B 1 57 ? -10.863 43.232 10.176 1 97.62 57 GLU B O 1
ATOM 2703 N N . SER B 1 58 ? -9.29 42.801 8.737 1 97.95 58 SER B N 1
ATOM 2704 C CA . SER B 1 58 ? -10.233 42.397 7.7 1 97.95 58 SER B CA 1
ATOM 2705 C C . SER B 1 58 ? -10.481 40.892 7.734 1 97.95 58 SER B C 1
ATOM 2707 O O . SER B 1 58 ? -11.452 40.405 7.153 1 97.95 58 SER B O 1
ATOM 2709 N N . CYS B 1 59 ? -9.6 40.155 8.315 1 97.49 59 CYS B N 1
ATOM 2710 C CA . CYS B 1 59 ? -9.709 38.701 8.352 1 97.49 59 CYS B CA 1
ATOM 2711 C C . CYS B 1 59 ? -9.571 38.18 9.778 1 97.49 59 CYS B C 1
ATOM 2713 O O . CYS B 1 59 ? -8.584 37.522 10.11 1 97.49 59 CYS B O 1
ATOM 2715 N N . PRO B 1 60 ? -10.533 38.318 10.584 1 94.94 60 PRO B N 1
ATOM 2716 C CA . PRO B 1 60 ? -10.44 37.938 11.995 1 94.94 60 PRO B CA 1
ATOM 2717 C C . PRO B 1 60 ? -10.194 36.444 12.189 1 94.94 60 PRO B C 1
ATOM 2719 O O . PRO B 1 60 ? -9.688 36.028 13.235 1 94.94 60 PRO B O 1
ATOM 2722 N N . ASP B 1 61 ? -10.528 35.646 11.226 1 95.29 61 ASP B N 1
ATOM 2723 C CA . ASP B 1 61 ? -10.35 34.201 11.338 1 95.29 61 ASP B CA 1
ATOM 2724 C C . ASP B 1 61 ? -8.903 33.803 11.052 1 95.29 61 ASP B C 1
ATOM 2726 O O . ASP B 1 61 ? -8.516 32.653 11.273 1 95.29 61 ASP B O 1
ATOM 2730 N N . MET B 1 62 ? -8.107 34.712 10.561 1 97.58 62 MET B N 1
ATOM 2731 C CA . MET B 1 62 ? -6.7 34.454 10.269 1 97.58 62 MET B CA 1
ATOM 2732 C C . MET B 1 62 ? -5.825 34.785 11.474 1 97.58 62 MET B C 1
ATOM 2734 O O . MET B 1 62 ? -5.932 35.872 12.044 1 97.58 62 MET B O 1
ATOM 2738 N N . LEU B 1 63 ? -5.133 33.856 11.895 1 98.09 63 LEU B N 1
ATOM 2739 C CA . LEU B 1 63 ? -4.075 34.139 12.858 1 98.09 63 LEU B CA 1
ATOM 2740 C C . LEU B 1 63 ? -2.839 34.695 12.159 1 98.09 63 LEU B C 1
ATOM 2742 O O . LEU B 1 63 ? -2.098 33.951 11.513 1 98.09 63 LEU B O 1
ATOM 2746 N N . VAL B 1 64 ? -2.619 35.936 12.278 1 98.64 64 VAL B N 1
ATOM 2747 C CA . VAL B 1 64 ? -1.538 36.578 11.536 1 98.64 64 VAL B CA 1
ATOM 2748 C C . VAL B 1 64 ? -0.364 36.856 12.471 1 98.64 64 VAL B C 1
ATOM 2750 O O . VAL B 1 64 ? -0.556 37.303 13.604 1 98.64 64 VAL B O 1
ATOM 2753 N N . GLY B 1 65 ? 0.777 36.5 12.06 1 98.57 65 GLY B N 1
ATOM 2754 C CA . GLY B 1 65 ? 2.019 36.784 12.761 1 98.57 65 GLY B CA 1
ATOM 2755 C C . GLY B 1 65 ? 3.04 37.503 11.9 1 98.57 65 GLY B C 1
ATOM 2756 O O . GLY B 1 65 ? 2.779 37.793 10.731 1 98.57 65 GLY B O 1
ATOM 2757 N N . ALA B 1 66 ? 4.155 37.871 12.544 1 98.53 66 ALA B N 1
ATOM 2758 C CA . ALA B 1 66 ? 5.257 38.546 11.863 1 98.53 66 ALA B CA 1
ATOM 2759 C C . ALA B 1 66 ? 6.509 37.674 11.849 1 98.53 66 ALA B C 1
ATOM 2761 O O . ALA B 1 66 ? 6.93 37.164 12.89 1 98.53 66 ALA B O 1
ATOM 2762 N N . GLY B 1 67 ? 7.004 37.502 10.665 1 97.45 67 GLY B N 1
ATOM 2763 C CA . GLY B 1 67 ? 8.239 36.754 10.492 1 97.45 67 GLY B CA 1
ATOM 2764 C C . GLY B 1 67 ? 9.426 37.634 10.146 1 97.45 67 GLY B C 1
ATOM 2765 O O . GLY B 1 67 ? 9.256 38.794 9.765 1 97.45 67 GLY B O 1
ATOM 2766 N N . THR B 1 68 ? 10.584 37.052 10.278 1 95.78 68 THR B N 1
ATOM 2767 C CA . THR B 1 68 ? 11.852 37.728 10.028 1 95.78 68 THR B CA 1
ATOM 2768 C C . THR B 1 68 ? 11.983 38.972 10.902 1 95.78 68 THR B C 1
ATOM 2770 O O . THR B 1 68 ? 12.374 40.038 10.42 1 95.78 68 THR B O 1
ATOM 2773 N N . VAL B 1 69 ? 11.533 38.82 12.062 1 96.76 69 VAL B N 1
ATOM 2774 C CA . VAL B 1 69 ? 11.717 39.884 13.044 1 96.76 69 VAL B CA 1
ATOM 2775 C C . VAL B 1 69 ? 13.099 39.766 13.682 1 96.76 69 VAL B C 1
ATOM 2777 O O . VAL B 1 69 ? 13.396 38.777 14.357 1 96.76 69 VAL B O 1
ATOM 2780 N N . ILE B 1 70 ? 13.916 40.758 13.545 1 94.84 70 ILE B N 1
ATOM 2781 C CA . ILE B 1 70 ? 15.302 40.599 13.972 1 94.84 70 ILE B CA 1
ATOM 2782 C C . ILE B 1 70 ? 15.644 41.656 15.019 1 94.84 70 ILE B C 1
ATOM 2784 O O . ILE B 1 70 ? 16.744 41.654 15.576 1 94.84 70 ILE B O 1
ATOM 2788 N N . THR B 1 71 ? 14.676 42.611 15.268 1 95.93 71 THR B N 1
ATOM 2789 C CA . THR B 1 71 ? 14.933 43.63 16.279 1 95.93 71 THR B CA 1
ATOM 2790 C C . THR B 1 71 ? 13.717 43.815 17.182 1 95.93 71 THR B C 1
ATOM 2792 O O . THR B 1 71 ? 12.596 43.472 16.801 1 95.93 71 THR B O 1
ATOM 2795 N N . LEU B 1 72 ? 14.017 44.396 18.327 1 97.33 72 LEU B N 1
ATOM 2796 C CA . LEU B 1 72 ? 12.945 44.697 19.269 1 97.33 72 LEU B CA 1
ATOM 2797 C C . LEU B 1 72 ? 11.98 45.723 18.684 1 97.33 72 LEU B C 1
ATOM 2799 O O . LEU B 1 72 ? 10.767 45.625 18.883 1 97.33 72 LEU B O 1
ATOM 2803 N N . GLU B 1 73 ? 12.498 46.672 17.982 1 97.04 73 GLU B N 1
ATOM 2804 C CA . GLU B 1 73 ? 11.664 47.688 17.347 1 97.04 73 GLU B CA 1
ATOM 2805 C C . GLU B 1 73 ? 10.681 47.059 16.364 1 97.04 73 GLU B C 1
ATOM 2807 O O . GLU B 1 73 ? 9.495 47.395 16.363 1 97.04 73 GLU B O 1
ATOM 2812 N N . GLN B 1 74 ? 11.166 46.213 15.573 1 96.61 74 GLN B N 1
ATOM 2813 C CA . GLN B 1 74 ? 10.308 45.496 14.634 1 96.61 74 GLN B CA 1
ATOM 2814 C C . GLN B 1 74 ? 9.248 44.681 15.37 1 96.61 74 GLN B C 1
ATOM 2816 O O . GLN B 1 74 ? 8.089 44.64 14.953 1 96.61 74 GLN B O 1
ATOM 2821 N N . CYS B 1 75 ? 9.689 44.093 16.42 1 97.39 75 CYS B N 1
ATOM 2822 C CA . CYS B 1 75 ? 8.805 43.278 17.246 1 97.39 75 CYS B CA 1
ATOM 2823 C C . CYS B 1 75 ? 7.643 44.106 17.782 1 97.39 75 CYS B C 1
ATOM 2825 O O . CYS B 1 75 ? 6.481 43.73 17.619 1 97.39 75 CYS B O 1
ATOM 2827 N N . LYS B 1 76 ? 7.945 45.171 18.364 1 97.93 76 LYS B N 1
ATOM 2828 C CA . LYS B 1 76 ? 6.93 46.057 18.927 1 97.93 76 LYS B CA 1
ATOM 2829 C C . LYS B 1 76 ? 5.996 46.583 17.84 1 97.93 76 LYS B C 1
ATOM 2831 O O . LYS B 1 76 ? 4.776 46.589 18.013 1 97.93 76 LYS B O 1
ATOM 2836 N N . LYS B 1 77 ? 6.592 46.978 16.75 1 97.85 77 LYS B N 1
ATOM 2837 C CA . LYS B 1 77 ? 5.805 47.497 15.635 1 97.85 77 LYS B CA 1
ATOM 2838 C C . LYS B 1 77 ? 4.831 46.445 15.112 1 97.85 77 LYS B C 1
ATOM 2840 O O . LYS B 1 77 ? 3.657 46.74 14.879 1 97.85 77 LYS B O 1
ATOM 2845 N N . ALA B 1 78 ? 5.317 45.263 14.928 1 97.89 78 ALA B N 1
ATOM 2846 C CA . ALA B 1 78 ? 4.485 44.172 14.427 1 97.89 78 ALA B CA 1
ATOM 2847 C C . ALA B 1 78 ? 3.306 43.909 15.36 1 97.89 78 ALA B C 1
ATOM 2849 O O . ALA B 1 78 ? 2.169 43.761 14.906 1 97.89 78 ALA B O 1
ATOM 2850 N N . THR B 1 79 ? 3.572 43.842 16.653 1 98.08 79 THR B N 1
ATOM 2851 C CA . THR B 1 79 ? 2.542 43.571 17.65 1 98.08 79 THR B CA 1
ATOM 2852 C C . THR B 1 79 ? 1.51 44.695 17.681 1 98.08 79 THR B C 1
ATOM 2854 O O . THR B 1 79 ? 0.308 44.44 17.781 1 98.08 79 THR B O 1
ATOM 2857 N N . GLU B 1 80 ? 1.972 45.862 17.557 1 97.8 80 GLU B N 1
ATOM 2858 C CA . GLU B 1 80 ? 1.086 47.021 17.52 1 97.8 80 GLU B CA 1
ATOM 2859 C C . GLU B 1 80 ? 0.156 46.967 16.311 1 97.8 80 GLU B C 1
ATOM 2861 O O . GLU B 1 80 ? -0.979 47.444 16.372 1 97.8 80 GLU B O 1
ATOM 2866 N N . CYS B 1 81 ? 0.62 46.4 15.266 1 97.94 81 CYS B N 1
ATOM 2867 C CA . CYS B 1 81 ? -0.136 46.346 14.02 1 97.94 81 CYS B CA 1
ATOM 2868 C C . CYS B 1 81 ? -1.086 45.154 14.01 1 97.94 81 CYS B C 1
ATOM 2870 O O . CYS B 1 81 ? -1.857 44.977 13.065 1 97.94 81 CYS B O 1
ATOM 2872 N N . GLY B 1 82 ? -0.971 44.325 15.053 1 97.84 82 GLY B N 1
ATOM 2873 C CA . GLY B 1 82 ? -1.985 43.29 15.174 1 97.84 82 GLY B CA 1
ATOM 2874 C C . GLY B 1 82 ? -1.419 41.885 15.075 1 97.84 82 GLY B C 1
ATOM 2875 O O . GLY B 1 82 ? -2.165 40.905 15.122 1 97.84 82 GLY B O 1
ATOM 2876 N N . ALA B 1 83 ? -0.099 41.723 14.939 1 98.22 83 ALA B N 1
ATOM 2877 C CA . ALA B 1 83 ? 0.508 40.394 14.923 1 98.22 83 ALA B CA 1
ATOM 2878 C C . ALA B 1 83 ? 0.268 39.665 16.241 1 98.22 83 ALA B C 1
ATOM 2880 O O . ALA B 1 83 ? 0.457 40.237 17.318 1 98.22 83 ALA B O 1
ATOM 2881 N N . LYS B 1 84 ? -0.102 38.421 16.126 1 97.84 84 LYS B N 1
ATOM 2882 C CA . LYS B 1 84 ? -0.42 37.639 17.316 1 97.84 84 LYS B CA 1
ATOM 2883 C C . LYS B 1 84 ? 0.741 36.727 17.702 1 97.84 84 LYS B C 1
ATOM 2885 O O . LYS B 1 84 ? 0.763 36.173 18.803 1 97.84 84 LYS B O 1
ATOM 2890 N N . PHE B 1 85 ? 1.634 36.552 16.821 1 98.38 85 PHE B N 1
ATOM 2891 C CA . PHE B 1 85 ? 2.847 35.804 17.13 1 98.38 85 PHE B CA 1
ATOM 2892 C C . PHE B 1 85 ? 4.032 36.344 16.339 1 98.38 85 PHE B C 1
ATOM 2894 O O . PHE B 1 85 ? 3.852 37.005 15.314 1 98.38 85 PHE B O 1
ATOM 2901 N N . ILE B 1 86 ? 5.257 36.08 16.888 1 98.53 86 ILE B N 1
ATOM 2902 C CA . ILE B 1 86 ? 6.514 36.568 16.33 1 98.53 86 ILE B CA 1
ATOM 2903 C C . ILE B 1 86 ? 7.418 35.387 15.986 1 98.53 86 ILE B C 1
ATOM 2905 O O . ILE B 1 86 ? 7.524 34.432 16.759 1 98.53 86 ILE B O 1
ATOM 2909 N N . VAL B 1 87 ? 7.981 35.411 14.792 1 98.22 87 VAL B N 1
ATOM 2910 C CA . VAL B 1 87 ? 8.98 34.429 14.385 1 98.22 87 VAL B CA 1
ATOM 2911 C C . VAL B 1 87 ? 10.276 35.139 13.999 1 98.22 87 VAL B C 1
ATOM 2913 O O . VAL B 1 87 ? 10.258 36.095 13.22 1 98.22 87 VAL B O 1
ATOM 2916 N N . SER B 1 88 ? 11.343 34.757 14.58 1 97.51 88 SER B N 1
ATOM 2917 C CA . SER B 1 88 ? 12.656 35.287 14.229 1 97.51 88 SER B CA 1
ATOM 2918 C C . SER B 1 88 ? 13.528 34.218 13.579 1 97.51 88 SER B C 1
ATOM 2920 O O . SER B 1 88 ? 13.404 33.032 13.894 1 97.51 88 SER B O 1
ATOM 2922 N N . PRO B 1 89 ? 14.409 34.61 12.608 1 94.56 89 PRO B N 1
ATOM 2923 C CA . PRO B 1 89 ? 15.269 33.611 11.968 1 94.56 89 PRO B CA 1
ATOM 2924 C C . PRO B 1 89 ? 16.351 33.077 12.903 1 94.56 89 PRO B C 1
ATOM 2926 O O . PRO B 1 89 ? 16.905 32.001 12.663 1 94.56 89 PRO B O 1
ATOM 2929 N N . GLY B 1 90 ? 16.588 33.817 13.914 1 95.15 90 GLY B N 1
ATOM 2930 C CA . GLY B 1 90 ? 17.548 33.431 14.936 1 95.15 90 GLY B CA 1
ATOM 2931 C C . GLY B 1 90 ? 17.1 33.788 16.341 1 95.15 90 GLY B C 1
ATOM 2932 O O . GLY B 1 90 ? 16.02 34.352 16.529 1 95.15 90 GLY B O 1
ATOM 2933 N N . PHE B 1 91 ? 17.951 33.459 17.241 1 96.41 91 PHE B N 1
ATOM 2934 C CA . PHE B 1 91 ? 17.629 33.742 18.635 1 96.41 91 PHE B CA 1
ATOM 2935 C C . PHE B 1 91 ? 18.2 35.089 19.061 1 96.41 91 PHE B C 1
ATOM 2937 O O . PHE B 1 91 ? 19.416 35.292 19.026 1 96.41 91 PHE B O 1
ATOM 2944 N N . ASP B 1 92 ? 17.347 35.964 19.336 1 95.98 92 ASP B N 1
ATOM 2945 C CA . ASP B 1 92 ? 17.691 37.238 19.961 1 95.98 92 ASP B CA 1
ATOM 2946 C C . ASP B 1 92 ? 17.02 37.38 21.325 1 95.98 92 ASP B C 1
ATOM 2948 O O . ASP B 1 92 ? 15.793 37.464 21.413 1 95.98 92 ASP B O 1
ATOM 2952 N N . GLU B 1 93 ? 17.829 37.434 22.302 1 95.76 93 GLU B N 1
ATOM 2953 C CA . GLU B 1 93 ? 17.317 37.387 23.668 1 95.76 93 GLU B CA 1
ATOM 2954 C C . GLU B 1 93 ? 16.398 38.571 23.955 1 95.76 93 GLU B C 1
ATOM 2956 O O . GLU B 1 93 ? 15.397 38.43 24.66 1 95.76 93 GLU B O 1
ATOM 2961 N N . GLU B 1 94 ? 16.736 39.725 23.511 1 96.83 94 GLU B N 1
ATOM 2962 C CA . GLU B 1 94 ? 15.923 40.914 23.747 1 96.83 94 GLU B CA 1
ATOM 2963 C C . GLU B 1 94 ? 14.533 40.762 23.136 1 96.83 94 GLU B C 1
ATOM 2965 O O . GLU B 1 94 ? 13.528 41.066 23.783 1 96.83 94 GLU B O 1
ATOM 2970 N N . VAL B 1 95 ? 14.509 40.307 21.971 1 96.53 95 VAL B N 1
ATOM 2971 C CA . VAL B 1 95 ? 13.248 40.108 21.265 1 96.53 95 VAL B CA 1
ATOM 2972 C C . VAL B 1 95 ? 12.416 39.047 21.982 1 96.53 95 VAL B C 1
ATOM 2974 O O . VAL B 1 95 ? 11.243 39.273 22.289 1 96.53 95 VAL B O 1
ATOM 2977 N N . VAL B 1 96 ? 13.029 37.935 22.352 1 97.95 96 VAL B N 1
ATOM 2978 C CA . VAL B 1 96 ? 12.323 36.807 22.949 1 97.95 96 VAL B CA 1
ATOM 2979 C C . VAL B 1 96 ? 11.829 37.186 24.344 1 97.95 96 VAL B C 1
ATOM 2981 O O . VAL B 1 96 ? 10.672 36.936 24.689 1 97.95 96 VAL B O 1
ATOM 2984 N N . ARG B 1 97 ? 12.664 37.82 25.088 1 97.31 97 ARG B N 1
ATOM 2985 C CA . ARG B 1 97 ? 12.295 38.219 26.442 1 97.31 97 ARG B CA 1
ATOM 2986 C C . ARG B 1 97 ? 11.117 39.189 26.425 1 97.31 97 ARG B C 1
ATOM 2988 O O . ARG B 1 97 ? 10.185 39.055 27.22 1 97.31 97 ARG B O 1
ATOM 2995 N N . TRP B 1 98 ? 11.198 40.135 25.562 1 97.88 98 TRP B N 1
ATOM 2996 C CA . TRP B 1 98 ? 10.092 41.082 25.462 1 97.88 98 TRP B CA 1
ATOM 2997 C C . TRP B 1 98 ? 8.785 40.362 25.15 1 97.88 98 TRP B C 1
ATOM 2999 O O . TRP B 1 98 ? 7.75 40.65 25.757 1 97.88 98 TRP B O 1
ATOM 3009 N N . CYS B 1 99 ? 8.802 39.446 24.212 1 97.92 99 CYS B N 1
ATOM 3010 C CA . CYS B 1 99 ? 7.61 38.698 23.828 1 97.92 99 CYS B CA 1
ATOM 3011 C C . CYS B 1 99 ? 7.046 37.925 25.014 1 97.92 99 CYS B C 1
ATOM 3013 O O . CYS B 1 99 ? 5.85 38.002 25.299 1 97.92 99 CYS B O 1
ATOM 3015 N N . VAL B 1 100 ? 7.928 37.227 25.712 1 96.89 100 VAL B N 1
ATOM 3016 C CA . VAL B 1 100 ? 7.515 36.404 26.844 1 96.89 100 VAL B CA 1
ATOM 3017 C C . VAL B 1 100 ? 6.908 37.288 27.931 1 96.89 100 VAL B C 1
ATOM 3019 O O . VAL B 1 100 ? 5.831 36.989 28.453 1 96.89 100 VAL B O 1
ATOM 3022 N N . GLU B 1 101 ? 7.51 38.375 28.185 1 96.93 101 GLU B N 1
ATOM 3023 C CA . GLU B 1 101 ? 7.073 39.276 29.247 1 96.93 101 GLU B CA 1
ATOM 3024 C C . GLU B 1 101 ? 5.755 39.955 28.887 1 96.93 101 GLU B C 1
ATOM 3026 O O . GLU B 1 101 ? 5.007 40.379 29.77 1 96.93 101 GLU B O 1
ATOM 3031 N N . ASN B 1 102 ? 5.492 40.057 27.645 1 96.84 102 ASN B N 1
ATOM 3032 C CA . ASN B 1 102 ? 4.291 40.762 27.212 1 96.84 102 ASN B CA 1
ATOM 3033 C C . ASN B 1 102 ? 3.223 39.794 26.711 1 96.84 102 ASN B C 1
ATOM 3035 O O . ASN B 1 102 ? 2.242 40.211 26.091 1 96.84 102 ASN B O 1
ATOM 3039 N N . GLY B 1 103 ? 3.474 38.516 26.886 1 95.72 103 GLY B N 1
ATOM 3040 C CA . GLY B 1 103 ? 2.477 37.511 26.553 1 95.72 103 GLY B CA 1
ATOM 3041 C C . GLY B 1 103 ? 2.301 37.317 25.059 1 95.72 103 GLY B C 1
ATOM 3042 O O . GLY B 1 103 ? 1.217 36.954 24.598 1 95.72 103 GLY B O 1
ATOM 3043 N N . VAL B 1 104 ? 3.268 37.677 24.255 1 96.37 104 VAL B N 1
ATOM 3044 C CA . VAL B 1 104 ? 3.247 37.477 22.81 1 96.37 104 VAL B CA 1
ATOM 3045 C C . VAL B 1 104 ? 3.925 36.154 22.462 1 96.37 104 VAL B C 1
ATOM 3047 O O . VAL B 1 104 ? 5.045 35.888 22.904 1 96.37 104 VAL B O 1
ATOM 3050 N N . ALA B 1 105 ? 3.207 35.281 21.749 1 97.68 105 ALA B N 1
ATOM 3051 C CA . ALA B 1 105 ? 3.805 34.019 21.32 1 97.68 105 ALA B CA 1
ATOM 3052 C C . ALA B 1 105 ? 5.016 34.263 20.424 1 97.68 105 ALA B C 1
ATOM 3054 O O . ALA B 1 105 ? 4.996 35.154 19.572 1 97.68 105 ALA B O 1
ATOM 3055 N N . VAL B 1 106 ? 6.084 33.525 20.692 1 98.2 106 VAL B N 1
ATOM 3056 C CA . VAL B 1 106 ? 7.308 33.737 19.926 1 98.2 106 VAL B CA 1
ATOM 3057 C C . VAL B 1 106 ? 7.964 32.393 19.619 1 98.2 106 VAL B C 1
ATOM 3059 O O . VAL B 1 106 ? 7.998 31.502 20.471 1 98.2 106 VAL B O 1
ATOM 3062 N N . THR B 1 107 ? 8.403 32.225 18.393 1 98.17 107 THR B N 1
ATOM 3063 C CA . THR B 1 107 ? 9.165 31.068 17.935 1 98.17 107 THR B CA 1
ATOM 3064 C C . THR B 1 107 ? 10.488 31.505 17.312 1 98.17 107 THR B C 1
ATOM 3066 O O . THR B 1 107 ? 10.557 31.766 16.109 1 98.17 107 THR B O 1
ATOM 3069 N N . PRO B 1 108 ? 11.543 31.532 18.113 1 98.3 108 PRO B N 1
ATOM 3070 C CA . PRO B 1 108 ? 12.85 31.955 17.604 1 98.3 108 PRO B CA 1
ATOM 3071 C C . PRO B 1 108 ? 13.589 30.837 16.873 1 98.3 108 PRO B C 1
ATOM 3073 O O . PRO B 1 108 ? 13.38 29.658 17.169 1 98.3 108 PRO B O 1
ATOM 3076 N N . GLY B 1 109 ? 14.421 31.221 15.94 1 97.75 109 GLY B N 1
ATOM 3077 C CA . GLY B 1 109 ? 15.289 30.253 15.287 1 97.75 109 GLY B CA 1
ATOM 3078 C C . GLY B 1 109 ? 16.354 29.69 16.209 1 97.75 109 GLY B C 1
ATOM 3079 O O . GLY B 1 109 ? 17.095 30.444 16.844 1 97.75 109 GLY B O 1
ATOM 3080 N N . CYS B 1 110 ? 16.382 28.428 16.313 1 96.89 110 CYS B N 1
ATOM 3081 C CA . CYS B 1 110 ? 17.364 27.711 17.118 1 96.89 110 CYS B CA 1
ATOM 3082 C C . CYS B 1 110 ? 17.783 26.412 16.439 1 96.89 110 CYS B C 1
ATOM 3084 O O . CYS B 1 110 ? 16.986 25.479 16.331 1 96.89 110 CYS B O 1
ATOM 3086 N N . VAL B 1 111 ? 19.085 26.26 16.026 1 94.74 111 VAL B N 1
ATOM 3087 C CA . VAL B 1 111 ? 19.499 25.055 15.315 1 94.74 111 VAL B CA 1
ATOM 3088 C C . VAL B 1 111 ? 20.624 24.363 16.081 1 94.74 111 VAL B C 1
ATOM 3090 O O . VAL B 1 111 ? 21.044 23.261 15.719 1 94.74 111 VAL B O 1
ATOM 3093 N N . THR B 1 112 ? 21.099 25.03 17.195 1 93.25 112 THR B N 1
ATOM 3094 C CA . THR B 1 112 ? 22.151 24.436 18.013 1 93.25 112 THR B CA 1
ATOM 3095 C C . THR B 1 112 ? 21.646 24.163 19.428 1 93.25 112 THR B C 1
ATOM 3097 O O . THR B 1 112 ? 20.677 24.779 19.876 1 93.25 112 THR B O 1
ATOM 3100 N N . PRO B 1 113 ? 22.354 23.229 20.138 1 92.04 113 PRO B N 1
ATOM 3101 C CA . PRO B 1 113 ? 21.982 22.981 21.533 1 92.04 113 PRO B CA 1
ATOM 3102 C C . PRO B 1 113 ? 22.017 24.247 22.387 1 92.04 113 PRO B C 1
ATOM 3104 O O . PRO B 1 113 ? 21.152 24.442 23.244 1 92.04 113 PRO B O 1
ATOM 3107 N N . THR B 1 114 ? 22.924 25.145 22.102 1 94.08 114 THR B N 1
ATOM 3108 C CA . THR B 1 114 ? 23.068 26.384 22.859 1 94.08 114 THR B CA 1
ATOM 3109 C C . THR B 1 114 ? 21.84 27.272 22.682 1 94.08 114 THR B C 1
ATOM 3111 O O . THR B 1 114 ? 21.295 27.789 23.659 1 94.08 114 THR B O 1
ATOM 3114 N N . GLU B 1 115 ? 21.44 27.407 21.491 1 96.5 115 GLU B N 1
ATOM 3115 C CA . GLU B 1 115 ? 20.282 28.243 21.192 1 96.5 115 GLU B CA 1
ATOM 3116 C C . GLU B 1 115 ? 19.007 27.655 21.789 1 96.5 115 GLU B C 1
ATOM 3118 O O . GLU B 1 115 ? 18.161 28.388 22.305 1 96.5 115 GLU B O 1
ATOM 3123 N N . ILE B 1 116 ? 18.891 26.363 21.763 1 96.42 116 ILE B N 1
ATOM 3124 C CA . ILE B 1 116 ? 17.725 25.679 22.31 1 96.42 116 ILE B CA 1
ATOM 3125 C C . ILE B 1 116 ? 17.679 25.867 23.824 1 96.42 116 ILE B C 1
ATOM 3127 O O . ILE B 1 116 ? 16.624 26.174 24.386 1 96.42 116 ILE B O 1
ATOM 3131 N N . MET B 1 117 ? 18.811 25.74 24.443 1 95.03 117 MET B N 1
ATOM 3132 C CA . MET B 1 117 ? 18.884 25.952 25.886 1 95.03 117 MET B CA 1
ATOM 3133 C C . MET B 1 117 ? 18.476 27.376 26.248 1 95.03 117 MET B C 1
ATOM 3135 O O . MET B 1 117 ? 17.77 27.592 27.234 1 95.03 117 MET B O 1
ATOM 3139 N N . ALA B 1 118 ? 18.947 28.337 25.501 1 96.13 118 ALA B N 1
ATOM 3140 C CA . ALA B 1 118 ? 18.59 29.733 25.741 1 96.13 118 ALA B CA 1
ATOM 3141 C C . ALA B 1 118 ? 17.083 29.942 25.623 1 96.13 118 ALA B C 1
ATOM 3143 O O . ALA B 1 118 ? 16.481 30.641 26.441 1 96.13 118 ALA B O 1
ATOM 3144 N N . ALA B 1 119 ? 16.471 29.338 24.641 1 96.8 119 ALA B N 1
ATOM 3145 C CA . ALA B 1 119 ? 15.026 29.433 24.452 1 96.8 119 ALA B CA 1
ATOM 3146 C C . ALA B 1 119 ? 14.277 28.785 25.612 1 96.8 119 ALA B C 1
ATOM 3148 O O . ALA B 1 119 ? 13.326 29.361 26.146 1 96.8 119 ALA B O 1
ATOM 3149 N N . MET B 1 120 ? 14.758 27.63 26.033 1 95.15 120 MET B N 1
ATOM 3150 C CA . MET B 1 120 ? 14.108 26.888 27.111 1 95.15 120 MET B CA 1
ATOM 3151 C C . MET B 1 120 ? 14.188 27.657 28.425 1 95.15 120 MET B C 1
ATOM 3153 O O . MET B 1 120 ? 13.252 27.625 29.226 1 95.15 120 MET B O 1
ATOM 3157 N N . LYS B 1 121 ? 15.315 28.308 28.636 1 94.95 121 LYS B N 1
ATOM 3158 C CA . LYS B 1 121 ? 15.49 29.12 29.836 1 94.95 121 LYS B CA 1
ATOM 3159 C C . LYS B 1 121 ? 14.413 30.197 29.934 1 94.95 121 LYS B C 1
ATOM 3161 O O . LYS B 1 121 ? 14.031 30.602 31.034 1 94.95 121 LYS B O 1
ATOM 3166 N N . LEU B 1 122 ? 13.929 30.603 28.802 1 96.23 122 LEU B N 1
ATOM 3167 C CA . LEU B 1 122 ? 12.905 31.641 28.772 1 96.23 122 LEU B CA 1
ATOM 3168 C C . LEU B 1 122 ? 11.512 31.027 28.685 1 96.23 122 LEU B C 1
ATOM 3170 O O . LEU B 1 122 ? 10.535 31.729 28.413 1 96.23 122 LEU B O 1
ATOM 3174 N N . GLY B 1 123 ? 11.462 29.708 28.785 1 95.33 123 GLY B N 1
ATOM 3175 C CA . GLY B 1 123 ? 10.186 29.023 28.916 1 95.33 123 GLY B CA 1
ATOM 3176 C C . GLY B 1 123 ? 9.611 28.572 27.587 1 95.33 123 GLY B C 1
ATOM 3177 O O . GLY B 1 123 ? 8.437 28.206 27.505 1 95.33 123 GLY B O 1
ATOM 3178 N N . LEU B 1 124 ? 10.387 28.599 26.567 1 96.39 124 LEU B N 1
ATOM 3179 C CA . LEU B 1 124 ? 9.896 28.195 25.254 1 96.39 124 LEU B CA 1
ATOM 3180 C C . LEU B 1 124 ? 10.169 26.716 25.003 1 96.39 124 LEU B C 1
ATOM 3182 O O . LEU B 1 124 ? 11.231 26.205 25.368 1 96.39 124 LEU B O 1
ATOM 3186 N N . ASN B 1 125 ? 9.221 26.068 24.387 1 95.3 125 ASN B N 1
ATOM 3187 C CA . ASN B 1 125 ? 9.402 24.662 24.041 1 95.3 125 ASN B CA 1
ATOM 3188 C C . ASN B 1 125 ? 9.139 24.411 22.559 1 95.3 125 ASN B C 1
ATOM 3190 O O . ASN B 1 125 ? 9.172 23.267 22.103 1 95.3 125 ASN B O 1
ATOM 3194 N N . VAL B 1 126 ? 8.787 25.414 21.817 1 97.7 126 VAL B N 1
ATOM 3195 C CA . VAL B 1 126 ? 8.653 25.347 20.366 1 97.7 126 VAL B CA 1
ATOM 3196 C C . VAL B 1 126 ? 9.581 26.369 19.713 1 97.7 126 VAL B C 1
ATOM 3198 O O . VAL B 1 126 ? 9.537 27.556 20.043 1 97.7 126 VAL B O 1
ATOM 3201 N N . VAL B 1 127 ? 10.458 25.917 18.808 1 98.38 127 VAL B N 1
ATOM 3202 C CA . VAL B 1 127 ? 11.41 26.816 18.164 1 98.38 127 VAL B CA 1
ATOM 3203 C C . VAL B 1 127 ? 11.395 26.589 16.654 1 98.38 127 VAL B C 1
ATOM 3205 O O . VAL B 1 127 ? 10.972 25.531 16.183 1 98.38 127 VAL B O 1
ATOM 3208 N N . LYS B 1 128 ? 11.832 27.565 15.916 1 97.91 128 LYS B N 1
ATOM 3209 C CA . LYS B 1 128 ? 12.05 27.449 14.477 1 97.91 128 LYS B CA 1
ATOM 3210 C C . LYS B 1 128 ? 13.397 26.8 14.175 1 97.91 128 LYS B C 1
ATOM 3212 O O . LYS B 1 128 ? 14.396 27.094 14.836 1 97.91 128 LYS B O 1
ATOM 3217 N N . PHE B 1 129 ? 13.4 25.927 13.251 1 97.74 129 PHE B N 1
ATOM 3218 C CA . PHE B 1 129 ? 14.631 25.318 12.762 1 97.74 129 PHE B CA 1
ATOM 3219 C C . PHE B 1 129 ? 14.912 25.744 11.326 1 97.74 129 PHE B C 1
ATOM 3221 O O . PHE B 1 129 ? 14.303 25.225 10.388 1 97.74 129 PHE B O 1
ATOM 3228 N N . PHE B 1 130 ? 15.891 26.663 11.268 1 95.08 130 PHE B N 1
ATOM 3229 C CA . PHE B 1 130 ? 16.087 27.342 9.992 1 95.08 130 PHE B CA 1
ATOM 3230 C C . PHE B 1 130 ? 17.563 27.635 9.756 1 95.08 130 PHE B C 1
ATOM 3232 O O . PHE B 1 130 ? 18.26 28.106 10.657 1 95.08 130 PHE B O 1
ATOM 3239 N N . PRO B 1 131 ? 17.926 27.296 8.479 1 94.47 131 PRO B N 1
ATOM 3240 C CA . PRO B 1 131 ? 17.274 26.568 7.388 1 94.47 131 PRO B CA 1
ATOM 3241 C C . PRO B 1 131 ? 17.348 25.053 7.562 1 94.47 131 PRO B C 1
ATOM 3243 O O . PRO B 1 131 ? 18.443 24.487 7.614 1 94.47 131 PRO B O 1
ATOM 3246 N N . ALA B 1 132 ? 16.245 24.421 7.533 1 94.41 132 ALA B N 1
ATOM 3247 C CA . ALA B 1 132 ? 16.142 23.026 7.954 1 94.41 132 ALA B CA 1
ATOM 3248 C C . ALA B 1 132 ? 16.95 22.115 7.034 1 94.41 132 ALA B C 1
ATOM 3250 O O . ALA B 1 132 ? 17.701 21.257 7.504 1 94.41 132 ALA B O 1
ATOM 3251 N N . GLY B 1 133 ? 16.815 22.274 5.709 1 90.31 133 GLY B N 1
ATOM 3252 C CA . GLY B 1 133 ? 17.478 21.416 4.74 1 90.31 133 GLY B CA 1
ATOM 3253 C C . GLY B 1 133 ? 18.99 21.449 4.85 1 90.31 133 GLY B C 1
ATOM 3254 O O . GLY B 1 133 ? 19.658 20.441 4.608 1 90.31 133 GLY B O 1
ATOM 3255 N N . VAL B 1 134 ? 19.49 22.587 5.246 1 89.59 134 VAL B N 1
ATOM 3256 C CA . VAL B 1 134 ? 20.932 22.807 5.301 1 89.59 134 VAL B CA 1
ATOM 3257 C C . VAL B 1 134 ? 21.483 22.29 6.628 1 89.59 134 VAL B C 1
ATOM 3259 O O . VAL B 1 134 ? 22.61 21.792 6.687 1 89.59 134 VAL B O 1
ATOM 3262 N N . TYR B 1 135 ? 20.704 22.402 7.684 1 92.29 135 TYR B N 1
ATOM 3263 C CA . TYR B 1 135 ? 21.182 22.071 9.022 1 92.29 135 TYR B CA 1
ATOM 3264 C C . TYR B 1 135 ? 20.763 20.66 9.417 1 92.29 135 TYR B C 1
ATOM 3266 O O . TYR B 1 135 ? 20.404 20.412 10.571 1 92.29 135 TYR B O 1
ATOM 3274 N N . GLY B 1 136 ? 20.65 19.692 8.446 1 89.82 136 GLY B N 1
ATOM 3275 C CA . GLY B 1 136 ? 20.528 18.273 8.739 1 89.82 136 GLY B CA 1
ATOM 3276 C C . GLY B 1 136 ? 19.09 17.792 8.778 1 89.82 136 GLY B C 1
ATOM 3277 O O . GLY B 1 136 ? 18.833 16.599 8.949 1 89.82 136 GLY B O 1
ATOM 3278 N N . GLY B 1 137 ? 18.231 18.696 8.635 1 93.68 137 GLY B N 1
ATOM 3279 C CA . GLY B 1 137 ? 16.838 18.318 8.456 1 93.68 137 GLY B CA 1
ATOM 3280 C C . GLY B 1 137 ? 16.294 17.486 9.601 1 93.68 137 GLY B C 1
ATOM 3281 O O . GLY B 1 137 ? 16.597 17.751 10.766 1 93.68 137 GLY B O 1
ATOM 3282 N N . LEU B 1 138 ? 15.491 16.55 9.316 1 94.05 138 LEU B N 1
ATOM 3283 C CA . LEU B 1 138 ? 14.794 15.708 10.282 1 94.05 138 LEU B CA 1
ATOM 3284 C C . LEU B 1 138 ? 15.786 14.975 11.179 1 94.05 138 LEU B C 1
ATOM 3286 O O . LEU B 1 138 ? 15.557 14.837 12.383 1 94.05 138 LEU B O 1
ATOM 3290 N N . SER B 1 139 ? 16.857 14.516 10.602 1 92.52 139 SER B N 1
ATOM 3291 C CA . SER B 1 139 ? 17.852 13.773 11.37 1 92.52 139 SER B CA 1
ATOM 3292 C C . SER B 1 139 ? 18.439 14.628 12.487 1 92.52 139 SER B C 1
ATOM 3294 O O . SER B 1 139 ? 18.598 14.16 13.616 1 92.52 139 SER B O 1
ATOM 3296 N N . ALA B 1 140 ? 18.706 15.868 12.189 1 92.71 140 ALA B N 1
ATOM 3297 C CA . ALA B 1 140 ? 19.258 16.782 13.186 1 92.71 140 ALA B CA 1
ATOM 3298 C C . ALA B 1 140 ? 18.241 17.072 14.287 1 92.71 140 ALA B C 1
ATOM 3300 O O . ALA B 1 140 ? 18.575 17.037 15.473 1 92.71 140 ALA B O 1
ATOM 3301 N N . MET B 1 141 ? 17.043 17.324 13.906 1 96.02 141 MET B N 1
ATOM 3302 C CA . MET B 1 141 ? 16.007 17.651 14.882 1 96.02 141 MET B CA 1
ATOM 3303 C C . MET B 1 141 ? 15.717 16.46 15.788 1 96.02 141 MET B C 1
ATOM 3305 O O . MET B 1 141 ? 15.462 16.63 16.981 1 96.02 141 MET B O 1
ATOM 3309 N N . LYS B 1 142 ? 15.773 15.215 15.212 1 92.35 142 LYS B N 1
ATOM 3310 C CA . LYS B 1 142 ? 15.616 14.005 16.014 1 92.35 142 LYS B CA 1
ATOM 3311 C C . LYS B 1 142 ? 16.714 13.899 17.068 1 92.35 142 LYS B C 1
ATOM 3313 O O . LYS B 1 142 ? 16.435 13.62 18.237 1 92.35 142 LYS B O 1
ATOM 3318 N N . ALA B 1 143 ? 17.892 14.158 16.638 1 90.47 143 ALA B N 1
ATOM 3319 C CA . ALA B 1 143 ? 19.028 14.089 17.553 1 90.47 143 ALA B CA 1
ATOM 3320 C C . ALA B 1 143 ? 18.897 15.122 18.668 1 90.47 143 ALA B C 1
ATOM 3322 O O . ALA B 1 143 ? 19.226 14.843 19.824 1 90.47 143 ALA B O 1
ATOM 3323 N N . LEU B 1 144 ? 18.406 16.294 18.335 1 92.38 144 LEU B N 1
ATOM 3324 C CA . LEU B 1 144 ? 18.279 17.383 19.297 1 92.38 144 LEU B CA 1
ATOM 3325 C C . LEU B 1 144 ? 17.112 17.137 20.246 1 92.38 144 LEU B C 1
ATOM 3327 O O . LEU B 1 144 ? 17.148 17.559 21.404 1 92.38 144 LEU B O 1
ATOM 3331 N N . SER B 1 145 ? 16.092 16.52 19.743 1 92.21 145 SER B N 1
ATOM 3332 C CA . SER B 1 145 ? 14.91 16.296 20.569 1 92.21 145 SER B CA 1
ATOM 3333 C C . SER B 1 145 ? 15.207 15.328 21.709 1 92.21 145 SER B C 1
ATOM 3335 O O . SER B 1 145 ? 14.519 15.335 22.732 1 92.21 145 SER B O 1
ATOM 3337 N N . GLY B 1 146 ? 16.212 14.489 21.597 1 86.49 146 GLY B N 1
ATOM 3338 C CA . GLY B 1 146 ? 16.586 13.529 22.623 1 86.49 146 GLY B CA 1
ATOM 3339 C C . GLY B 1 146 ? 16.951 14.18 23.944 1 86.49 146 GLY B C 1
ATOM 3340 O O . GLY B 1 146 ? 16.222 14.047 24.929 1 86.49 146 GLY B O 1
ATOM 3341 N N . PRO B 1 147 ? 17.978 14.96 23.893 1 87.99 147 PRO B N 1
ATOM 3342 C CA . PRO B 1 147 ? 18.449 15.561 25.143 1 87.99 147 PRO B CA 1
ATOM 3343 C C . PRO B 1 147 ? 17.507 16.641 25.67 1 87.99 147 PRO B C 1
ATOM 3345 O O . PRO B 1 147 ? 17.515 16.941 26.867 1 87.99 147 PRO B O 1
ATOM 3348 N N . PHE B 1 148 ? 16.76 17.243 24.879 1 87.74 148 PHE B N 1
ATOM 3349 C CA . PHE B 1 148 ? 15.868 18.323 25.282 1 87.74 148 PHE B CA 1
ATOM 3350 C C . PHE B 1 148 ? 14.418 17.854 25.289 1 87.74 148 PHE B C 1
ATOM 3352 O O . PHE B 1 148 ? 13.579 18.404 24.572 1 87.74 148 PHE B O 1
ATOM 3359 N N . GLY B 1 149 ? 14.131 16.856 25.892 1 80.35 149 GLY B N 1
ATOM 3360 C CA . GLY B 1 149 ? 12.788 16.301 25.948 1 80.35 149 GLY B CA 1
ATOM 3361 C C . GLY B 1 149 ? 11.704 17.362 25.963 1 80.35 149 GLY B C 1
ATOM 3362 O O . GLY B 1 149 ? 11.837 18.383 26.64 1 80.35 149 GLY B O 1
ATOM 3363 N N . GLY B 1 150 ? 10.775 17.283 25.02 1 86.18 150 GLY B N 1
ATOM 3364 C CA . GLY B 1 150 ? 9.618 18.165 25.012 1 86.18 150 GLY B CA 1
ATOM 3365 C C . GLY B 1 150 ? 9.731 19.288 23.999 1 86.18 150 GLY B C 1
ATOM 3366 O O . GLY B 1 150 ? 8.738 19.944 23.678 1 86.18 150 GLY B O 1
ATOM 3367 N N . ILE B 1 151 ? 10.977 19.504 23.55 1 93.18 151 ILE B N 1
ATOM 3368 C CA . ILE B 1 151 ? 11.126 20.564 22.559 1 93.18 151 ILE B CA 1
ATOM 3369 C C . ILE B 1 151 ? 10.485 20.133 21.242 1 93.18 151 ILE B C 1
ATOM 3371 O O . ILE B 1 151 ? 10.59 18.971 20.844 1 93.18 151 ILE B O 1
ATOM 3375 N N . LYS B 1 152 ? 9.856 21.05 20.591 1 96.73 152 LYS B N 1
ATOM 3376 C CA . LYS B 1 152 ? 9.279 20.837 19.267 1 96.73 152 LYS B CA 1
ATOM 3377 C C . LYS B 1 152 ? 9.815 21.855 18.264 1 96.73 152 LYS B C 1
ATOM 3379 O O . LYS B 1 152 ? 10.273 22.933 18.649 1 96.73 152 LYS B O 1
ATOM 3384 N N . PHE B 1 153 ? 9.767 21.464 17.043 1 98 153 PHE B N 1
ATOM 3385 C CA . PHE B 1 153 ? 10.38 22.291 16.011 1 98 153 PHE B CA 1
ATOM 3386 C C . PHE B 1 153 ? 9.36 22.667 14.943 1 98 153 PHE B C 1
ATOM 3388 O O . PHE B 1 153 ? 8.445 21.894 14.651 1 98 153 PHE B O 1
ATOM 3395 N N . ILE B 1 154 ? 9.568 23.801 14.392 1 98.33 154 ILE B N 1
ATOM 3396 C CA . ILE B 1 154 ? 8.954 24.207 13.132 1 98.33 154 ILE B CA 1
ATOM 3397 C C . ILE B 1 154 ? 10.033 24.396 12.069 1 98.33 154 ILE B C 1
ATOM 3399 O O . ILE B 1 154 ? 10.654 25.458 11.987 1 98.33 154 ILE B O 1
ATOM 3403 N N . PRO B 1 155 ? 10.24 23.357 11.315 1 98.17 155 PRO B N 1
ATOM 3404 C CA . PRO B 1 155 ? 11.241 23.47 10.251 1 98.17 155 PRO B CA 1
ATOM 3405 C C . PRO B 1 155 ? 10.796 24.391 9.117 1 98.17 155 PRO B C 1
ATOM 3407 O O . PRO B 1 155 ? 9.64 24.338 8.692 1 98.17 155 PRO B O 1
ATOM 3410 N N . THR B 1 156 ? 11.699 25.226 8.7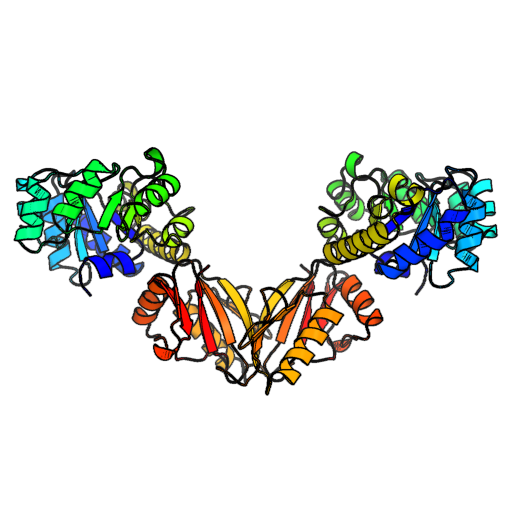59 1 95.68 156 THR B N 1
ATOM 3411 C CA . THR B 1 156 ? 11.525 26.133 7.63 1 95.68 156 THR B CA 1
ATOM 3412 C C . THR B 1 156 ? 12.764 26.132 6.74 1 95.68 156 THR B C 1
ATOM 3414 O O . THR B 1 156 ? 13.892 26.125 7.237 1 95.68 156 THR B O 1
ATOM 3417 N N . GLY B 1 157 ? 12.535 26.127 5.443 1 92.93 157 GLY B N 1
ATOM 3418 C CA . GLY B 1 157 ? 13.648 26.049 4.51 1 92.93 157 GLY B CA 1
ATOM 3419 C C . GLY B 1 157 ? 13.973 24.629 4.087 1 92.93 157 GLY B C 1
ATOM 3420 O O . GLY B 1 157 ? 14.713 23.924 4.776 1 92.93 157 GLY B O 1
ATOM 3421 N N . GLY B 1 158 ? 13.426 24.18 3.005 1 90.95 158 GLY B N 1
ATOM 3422 C CA . GLY B 1 158 ? 13.662 22.829 2.521 1 90.95 158 GLY B CA 1
ATOM 3423 C C . GLY B 1 158 ? 12.455 21.922 2.672 1 90.95 158 GLY B C 1
ATOM 3424 O O . GLY B 1 158 ? 12.517 20.737 2.335 1 90.95 158 GLY B O 1
ATOM 3425 N N . VAL B 1 159 ? 11.427 22.427 3.188 1 93.98 159 VAL B N 1
ATOM 3426 C CA . VAL B 1 159 ? 10.182 21.673 3.3 1 93.98 159 VAL B CA 1
ATOM 3427 C C . VAL B 1 159 ? 9.248 22.044 2.151 1 93.98 159 VAL B C 1
ATOM 3429 O O . VAL B 1 159 ? 9.183 23.207 1.746 1 93.98 159 VAL B O 1
ATOM 3432 N N . ASN B 1 160 ? 8.603 21.091 1.586 1 94.42 160 ASN B N 1
ATOM 3433 C CA . ASN B 1 160 ? 7.672 21.311 0.485 1 94.42 160 ASN B CA 1
ATOM 3434 C C . ASN B 1 160 ? 6.599 20.227 0.432 1 94.42 160 ASN B C 1
ATOM 3436 O O . ASN B 1 160 ? 6.487 19.414 1.351 1 94.42 160 ASN B O 1
ATOM 3440 N N . GLY B 1 161 ? 5.832 20.347 -0.584 1 93.45 161 GLY B N 1
ATOM 3441 C CA . GLY B 1 161 ? 4.706 19.437 -0.712 1 93.45 161 GLY B CA 1
ATOM 3442 C C . GLY B 1 161 ? 5.124 17.984 -0.839 1 93.45 161 GLY B C 1
ATOM 3443 O O . GLY B 1 161 ? 4.355 17.08 -0.509 1 93.45 161 GLY B O 1
ATOM 3444 N N . GLN B 1 162 ? 6.318 17.663 -1.259 1 92.75 162 GLN B N 1
ATOM 3445 C CA . GLN B 1 162 ? 6.787 16.305 -1.516 1 92.75 162 GLN B CA 1
ATOM 3446 C C . GLN B 1 162 ? 7.271 15.638 -0.231 1 92.75 162 GLN B C 1
ATOM 3448 O O . GLN B 1 162 ? 7.244 14.411 -0.115 1 92.75 162 GLN B O 1
ATOM 3453 N N . ASN B 1 163 ? 7.733 16.473 0.765 1 94.41 163 ASN B N 1
ATOM 3454 C CA . ASN B 1 163 ? 8.341 15.854 1.938 1 94.41 163 ASN B CA 1
ATOM 3455 C C . ASN B 1 163 ? 7.603 16.234 3.219 1 94.41 163 ASN B C 1
ATOM 3457 O O . ASN B 1 163 ? 7.951 15.764 4.303 1 94.41 163 ASN B O 1
ATOM 3461 N N . ILE B 1 164 ? 6.539 17.042 3.155 1 96.62 164 ILE B N 1
ATOM 3462 C CA . ILE B 1 164 ? 5.818 17.542 4.32 1 96.62 164 ILE B CA 1
ATOM 3463 C C . ILE B 1 164 ? 5.296 16.368 5.146 1 96.62 164 ILE B C 1
ATOM 3465 O O . ILE B 1 164 ? 5.286 16.423 6.378 1 96.62 164 ILE B O 1
ATOM 3469 N N . GLY B 1 165 ? 4.875 15.351 4.588 1 95.56 165 GLY B N 1
ATOM 3470 C CA . GLY B 1 165 ? 4.361 14.192 5.301 1 95.56 165 GLY B CA 1
ATOM 3471 C C . GLY B 1 165 ? 5.364 13.592 6.268 1 95.56 165 GLY B C 1
ATOM 3472 O O . GLY B 1 165 ? 5.013 13.241 7.396 1 95.56 165 GLY B O 1
ATOM 3473 N N . GLU B 1 166 ? 6.579 13.422 5.831 1 94.56 166 GLU B N 1
ATOM 3474 C CA . GLU B 1 166 ? 7.635 12.875 6.677 1 94.56 166 GLU B CA 1
ATOM 3475 C C . GLU B 1 166 ? 7.871 13.752 7.903 1 94.56 166 GLU B C 1
ATOM 3477 O O . GLU B 1 166 ? 8.096 13.243 9.003 1 94.56 166 GLU B O 1
ATOM 3482 N N . PHE B 1 167 ? 7.794 15 7.687 1 96.47 167 PHE B N 1
ATOM 3483 C CA . PHE B 1 167 ? 7.994 15.923 8.797 1 96.47 167 PHE B CA 1
ATOM 3484 C C . PHE B 1 167 ? 6.841 15.833 9.79 1 96.47 167 PHE B C 1
ATOM 3486 O O . PHE B 1 167 ? 7.062 15.666 10.992 1 96.47 167 PHE B O 1
ATOM 3493 N N . ILE B 1 168 ? 5.645 15.867 9.255 1 96.11 168 ILE B N 1
ATOM 3494 C CA . ILE B 1 168 ? 4.464 15.901 10.11 1 96.11 168 ILE B CA 1
ATOM 3495 C C . ILE B 1 168 ? 4.362 14.599 10.901 1 96.11 168 ILE B C 1
ATOM 3497 O O . ILE B 1 168 ? 3.884 14.592 12.038 1 96.11 168 ILE B O 1
ATOM 3501 N N . ALA B 1 169 ? 4.883 13.545 10.387 1 94.49 169 ALA B N 1
ATOM 3502 C CA . ALA B 1 169 ? 4.826 12.24 11.042 1 94.49 169 ALA B CA 1
ATOM 3503 C C . ALA B 1 169 ? 5.766 12.187 12.243 1 94.49 169 ALA B C 1
ATOM 3505 O O . ALA B 1 169 ? 5.587 11.364 13.144 1 94.49 169 ALA B O 1
ATOM 3506 N N . ALA B 1 170 ? 6.809 13.02 12.296 1 93.8 170 ALA B N 1
ATOM 3507 C CA . ALA B 1 170 ? 7.784 13.013 13.384 1 93.8 170 ALA B CA 1
ATOM 3508 C C . ALA B 1 170 ? 7.203 13.648 14.644 1 93.8 170 ALA B C 1
ATOM 3510 O O . ALA B 1 170 ? 6.63 14.738 14.59 1 93.8 170 ALA B O 1
ATOM 3511 N N . PRO B 1 171 ? 7.354 13.016 15.799 1 92.62 171 PRO B N 1
ATOM 3512 C CA . PRO B 1 171 ? 6.7 13.48 17.025 1 92.62 171 PRO B CA 1
ATOM 3513 C C . PRO B 1 171 ? 7.276 14.798 17.538 1 92.62 171 PRO B C 1
ATOM 3515 O O . PRO B 1 171 ? 6.657 15.463 18.373 1 92.62 171 PRO B O 1
ATOM 3518 N N . PHE B 1 172 ? 8.406 15.216 17.014 1 94.68 172 PHE B N 1
ATOM 3519 C CA . PHE B 1 172 ? 9.058 16.428 17.495 1 94.68 172 PHE B CA 1
ATOM 3520 C C . PHE B 1 172 ? 8.822 17.587 16.534 1 94.68 172 PHE B C 1
ATOM 3522 O O . PHE B 1 172 ? 9.409 18.66 16.692 1 94.68 172 PHE B O 1
ATOM 3529 N N . ILE 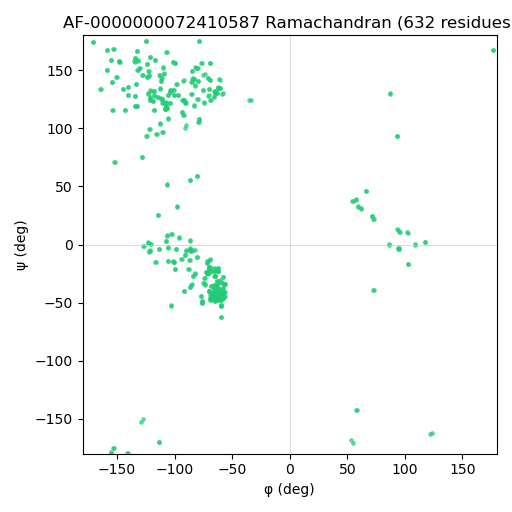B 1 173 ? 7.982 17.39 15.599 1 96.53 173 ILE B N 1
ATOM 3530 C CA . ILE B 1 173 ? 7.604 18.463 14.686 1 96.53 173 ILE B CA 1
ATOM 3531 C C . ILE B 1 173 ? 6.257 19.047 15.105 1 96.53 173 ILE B C 1
ATOM 3533 O O . ILE B 1 173 ? 5.289 18.31 15.306 1 96.53 173 ILE B O 1
ATOM 3537 N N . HIS B 1 174 ? 6.233 20.288 15.232 1 96.18 174 HIS B N 1
ATOM 3538 C CA . HIS B 1 174 ? 5.044 21.003 15.682 1 96.18 174 HIS B CA 1
ATOM 3539 C C . HIS B 1 174 ? 4.188 21.448 14.501 1 96.18 174 HIS B C 1
ATOM 3541 O O . HIS B 1 174 ? 2.958 21.398 14.566 1 96.18 174 HIS B O 1
ATOM 3547 N N . ALA B 1 175 ? 4.783 21.897 13.463 1 96.86 175 ALA B N 1
ATOM 3548 C CA . ALA B 1 175 ? 4.283 22.361 12.172 1 96.86 175 ALA B CA 1
ATOM 3549 C C . ALA B 1 175 ? 5.429 22.584 11.188 1 96.86 175 ALA B C 1
ATOM 3551 O O . ALA B 1 175 ? 6.598 22.405 11.537 1 96.86 175 ALA B O 1
ATOM 3552 N N . VAL B 1 176 ? 5.067 22.891 9.968 1 97.84 176 VAL B N 1
ATOM 3553 C CA . VAL B 1 176 ? 6.125 23.19 9.008 1 97.84 176 VAL B CA 1
ATOM 3554 C C . VAL B 1 176 ? 5.896 24.573 8.402 1 97.84 176 VAL B C 1
ATOM 3556 O O . VAL B 1 176 ? 4.753 24.982 8.188 1 97.84 176 VAL B O 1
ATOM 3559 N N . GLY B 1 177 ? 7.037 25.227 8.175 1 96.7 177 GLY B N 1
ATOM 3560 C CA . GLY B 1 177 ? 6.963 26.533 7.539 1 96.7 177 GLY B CA 1
ATOM 3561 C C . GLY B 1 177 ? 7.475 26.532 6.111 1 96.7 177 GLY B C 1
ATOM 3562 O O . GLY B 1 177 ? 8.414 25.803 5.784 1 96.7 177 GLY B O 1
ATOM 3563 N N . GLY B 1 178 ? 6.845 27.383 5.329 1 94.14 178 GLY B N 1
ATOM 3564 C CA . GLY B 1 178 ? 7.377 27.532 3.984 1 94.14 178 GLY B CA 1
ATOM 3565 C C . GLY B 1 178 ? 6.555 28.467 3.117 1 94.14 178 GLY B C 1
ATOM 3566 O O . GLY B 1 178 ? 5.439 28.84 3.483 1 94.14 178 GLY B O 1
ATOM 3567 N N . SER B 1 179 ? 7.142 28.834 1.988 1 94.1 179 SER B N 1
ATOM 3568 C CA . SER B 1 179 ? 6.499 29.807 1.112 1 94.1 179 SER B CA 1
ATOM 3569 C C . SER B 1 179 ? 5.952 29.142 -0.147 1 94.1 179 SER B C 1
ATOM 3571 O O . SER B 1 179 ? 5.359 29.806 -0.999 1 94.1 179 SER B O 1
ATOM 3573 N N . TRP B 1 180 ? 6.069 27.82 -0.237 1 94.85 180 TRP B N 1
ATOM 3574 C CA . TRP B 1 180 ? 5.766 27.157 -1.501 1 94.85 180 TRP B CA 1
ATOM 3575 C C . TRP B 1 180 ? 4.27 27.196 -1.792 1 94.85 180 TRP B C 1
ATOM 3577 O O . TRP B 1 180 ? 3.851 27.071 -2.945 1 94.85 180 TRP B O 1
ATOM 3587 N N . VAL B 1 181 ? 3.45 27.404 -0.755 1 97.2 181 VAL B N 1
ATOM 3588 C CA . VAL B 1 181 ? 2.005 27.406 -0.964 1 97.2 181 VAL B CA 1
ATOM 3589 C C . VAL B 1 181 ? 1.542 28.805 -1.362 1 97.2 181 VAL B C 1
ATOM 3591 O O . VAL B 1 181 ? 0.403 28.988 -1.797 1 97.2 181 VAL B O 1
ATOM 3594 N N . CYS B 1 182 ? 2.397 29.839 -1.201 1 97.12 182 CYS B N 1
ATOM 3595 C CA . CYS B 1 182 ? 2.051 31.225 -1.496 1 97.12 182 CYS B CA 1
ATOM 3596 C C . CYS B 1 182 ? 3.288 32.027 -1.881 1 97.12 182 CYS B C 1
ATOM 3598 O O . CYS B 1 182 ? 3.653 32.982 -1.193 1 97.12 182 CYS B O 1
ATOM 3600 N N . SER B 1 183 ? 3.786 31.745 -3.006 1 96.27 183 SER B N 1
ATOM 3601 C CA . SER B 1 183 ? 5.03 32.38 -3.428 1 96.27 183 SER B CA 1
ATOM 3602 C C . SER B 1 183 ? 4.827 33.867 -3.702 1 96.27 183 SER B C 1
ATOM 3604 O O . SER B 1 183 ? 3.727 34.292 -4.06 1 96.27 183 SER B O 1
ATOM 3606 N N . LYS B 1 184 ? 5.931 34.545 -3.594 1 95.16 184 LYS B N 1
ATOM 3607 C CA . LYS B 1 184 ? 5.917 35.97 -3.91 1 95.16 184 LYS B CA 1
ATOM 3608 C C . LYS B 1 184 ? 5.437 36.211 -5.339 1 95.16 184 LYS B C 1
ATOM 3610 O O . LYS B 1 184 ? 4.642 37.12 -5.586 1 95.16 184 LYS B O 1
ATOM 3615 N N . ALA B 1 185 ? 5.884 35.36 -6.18 1 96.11 185 ALA B N 1
ATOM 3616 C CA . ALA B 1 185 ? 5.527 35.48 -7.591 1 96.11 185 ALA B CA 1
ATOM 3617 C C . ALA B 1 185 ? 4.03 35.27 -7.797 1 96.11 185 ALA B C 1
ATOM 3619 O O . ALA B 1 185 ? 3.386 36.022 -8.533 1 96.11 185 ALA B O 1
ATOM 3620 N N . ASP B 1 186 ? 3.452 34.302 -7.176 1 97.71 186 ASP B N 1
ATOM 3621 C CA . ASP B 1 186 ? 2.024 34.031 -7.309 1 97.71 186 ASP B CA 1
ATOM 3622 C C . ASP B 1 186 ? 1.192 35.176 -6.736 1 97.71 186 ASP B C 1
ATOM 3624 O O . ASP B 1 186 ? 0.177 35.565 -7.318 1 97.71 186 ASP B O 1
ATOM 3628 N N . ILE B 1 187 ? 1.605 35.791 -5.652 1 97.48 187 ILE B N 1
ATOM 3629 C CA . ILE B 1 187 ? 0.893 36.902 -5.03 1 97.48 187 ILE B CA 1
ATOM 3630 C C . ILE B 1 187 ? 0.932 38.12 -5.949 1 97.48 187 ILE B C 1
ATOM 3632 O O . ILE B 1 187 ? -0.104 38.728 -6.229 1 97.48 187 ILE B O 1
ATOM 3636 N N . ALA B 1 188 ? 2.063 38.384 -6.454 1 95.89 188 ALA B N 1
ATOM 3637 C CA . ALA B 1 188 ? 2.232 39.547 -7.322 1 95.89 188 ALA B CA 1
ATOM 3638 C C . ALA B 1 188 ? 1.39 39.414 -8.588 1 95.89 188 ALA B C 1
ATOM 3640 O O . ALA B 1 188 ? 0.884 40.409 -9.112 1 95.89 188 ALA B O 1
ATOM 3641 N N . ALA B 1 189 ? 1.252 38.183 -9.02 1 97.4 189 ALA B N 1
ATOM 3642 C CA . ALA B 1 189 ? 0.521 37.913 -10.255 1 97.4 189 ALA B CA 1
ATOM 3643 C C . ALA B 1 189 ? -0.975 37.77 -9.987 1 97.4 189 ALA B C 1
ATOM 3645 O O . ALA B 1 189 ? -1.764 37.593 -10.917 1 97.4 189 ALA B O 1
ATOM 3646 N N . GLY B 1 190 ? -1.37 37.818 -8.675 1 97.36 190 GLY B N 1
ATOM 3647 C CA . GLY B 1 190 ? -2.773 37.672 -8.324 1 97.36 190 GLY B CA 1
ATOM 3648 C C . GLY B 1 190 ? -3.291 36.258 -8.511 1 97.36 190 GLY B C 1
ATOM 3649 O O . GLY B 1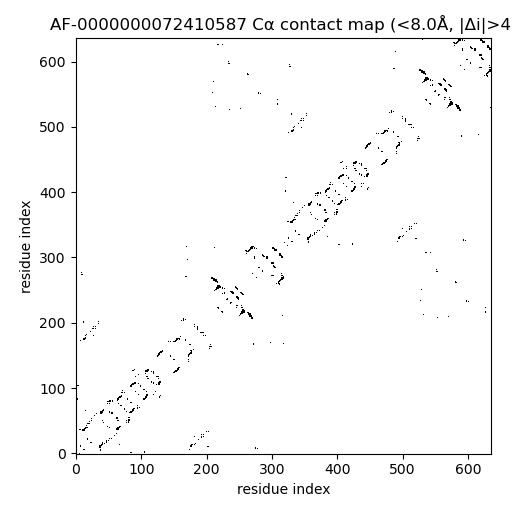 190 ? -4.47 36.058 -8.809 1 97.36 190 GLY B O 1
ATOM 3650 N N . ASN B 1 191 ? -2.429 35.296 -8.464 1 98.17 191 ASN B N 1
ATOM 3651 C CA . ASN B 1 191 ? -2.816 33.9 -8.638 1 98.17 191 ASN B CA 1
ATOM 3652 C C . ASN B 1 191 ? -3.386 33.311 -7.351 1 98.17 191 ASN B C 1
ATOM 3654 O O . ASN B 1 191 ? -2.938 32.258 -6.893 1 98.17 191 ASN B O 1
ATOM 3658 N N . PHE B 1 192 ? -4.44 33.883 -6.827 1 98.37 192 PHE B N 1
ATOM 3659 C CA . PHE B 1 192 ? -4.974 33.527 -5.518 1 98.37 192 PHE B CA 1
ATOM 3660 C C . PHE B 1 192 ? -5.684 32.179 -5.572 1 98.37 192 PHE B C 1
ATOM 3662 O O . PHE B 1 192 ? -5.674 31.427 -4.595 1 98.37 192 PHE B O 1
ATOM 3669 N N . GLU B 1 193 ? -6.225 31.819 -6.698 1 98.28 193 GLU B N 1
ATOM 3670 C CA . GLU B 1 193 ? -6.815 30.493 -6.853 1 98.28 193 GLU B CA 1
ATOM 3671 C C . GLU B 1 193 ? -5.753 29.401 -6.761 1 98.28 193 GLU B C 1
ATOM 3673 O O . GLU B 1 193 ? -5.989 28.346 -6.169 1 98.28 193 GLU B O 1
ATOM 3678 N N . LYS B 1 194 ? -4.667 29.625 -7.446 1 98.14 194 LYS B N 1
ATOM 3679 C CA . LYS B 1 194 ? -3.548 28.691 -7.366 1 98.14 194 LYS B CA 1
ATOM 3680 C C . LYS B 1 194 ? -3.085 28.51 -5.924 1 98.14 194 LYS B C 1
ATOM 3682 O O . LYS B 1 194 ? -2.808 27.39 -5.491 1 98.14 194 LYS B O 1
ATOM 3687 N N . ILE B 1 195 ? -3.027 29.597 -5.147 1 98.48 195 ILE B N 1
ATOM 3688 C CA . ILE B 1 195 ? -2.626 29.559 -3.745 1 98.48 195 ILE B CA 1
ATOM 3689 C C . ILE B 1 195 ? -3.606 28.698 -2.951 1 98.48 195 ILE B C 1
ATOM 3691 O O . ILE B 1 195 ? -3.194 27.855 -2.151 1 98.48 195 ILE B O 1
ATOM 3695 N N . THR B 1 196 ? -4.861 28.861 -3.149 1 98.16 196 THR B N 1
ATOM 3696 C CA . THR B 1 196 ? -5.881 28.048 -2.496 1 98.16 196 THR B CA 1
ATOM 3697 C C . THR B 1 196 ? -5.659 26.567 -2.786 1 98.16 196 THR B C 1
ATOM 3699 O O . THR B 1 196 ? -5.669 25.741 -1.871 1 98.16 196 THR B O 1
ATOM 3702 N N . LYS B 1 197 ? -5.381 26.258 -4.049 1 97.5 197 LYS B N 1
ATOM 3703 C CA . LYS B 1 197 ? -5.16 24.877 -4.471 1 97.5 197 LYS B CA 1
ATOM 3704 C C . LYS B 1 197 ? -3.924 24.288 -3.797 1 97.5 197 LYS B C 1
ATOM 3706 O O . LYS B 1 197 ? -3.959 23.161 -3.299 1 97.5 197 LYS B O 1
ATOM 3711 N N . LEU B 1 198 ? -2.871 24.999 -3.768 1 97.47 198 LEU B N 1
ATOM 3712 C CA . LEU B 1 198 ? -1.623 24.531 -3.177 1 97.47 198 LEU B CA 1
ATOM 3713 C C . LEU B 1 198 ? -1.789 24.282 -1.682 1 97.47 198 LEU B C 1
ATOM 3715 O O . LEU B 1 198 ? -1.211 23.338 -1.137 1 97.47 198 LEU B O 1
ATOM 3719 N N . CYS B 1 199 ? -2.567 25.093 -1.017 1 96.93 199 CYS B N 1
ATOM 3720 C CA . CYS B 1 199 ? -2.83 24.906 0.406 1 96.93 199 CYS B CA 1
ATOM 3721 C C . CYS B 1 199 ? -3.604 23.616 0.653 1 96.93 199 CYS B C 1
ATOM 3723 O O . CYS B 1 199 ? -3.276 22.856 1.565 1 96.93 199 CYS B O 1
ATOM 3725 N N . LYS B 1 200 ? -4.576 23.39 -0.178 1 94.49 200 LYS B N 1
ATOM 3726 C CA . LYS B 1 200 ? -5.341 22.152 -0.06 1 94.49 200 LYS B CA 1
ATOM 3727 C C . LYS B 1 200 ? -4.444 20.931 -0.246 1 94.49 200 LYS B C 1
ATOM 3729 O O . LYS B 1 200 ? -4.525 19.971 0.524 1 94.49 200 LYS B O 1
ATOM 3734 N N . GLU B 1 201 ? -3.603 20.994 -1.221 1 95.78 201 GLU B N 1
ATOM 3735 C CA . GLU B 1 201 ? -2.671 19.907 -1.506 1 95.78 201 GLU B CA 1
ATOM 3736 C C . GLU B 1 201 ? -1.696 19.699 -0.35 1 95.78 201 GLU B C 1
ATOM 3738 O O . GLU B 1 201 ? -1.391 18.562 0.014 1 95.78 201 GLU B O 1
ATOM 3743 N N . ALA B 1 202 ? -1.244 20.751 0.174 1 96.18 202 ALA B N 1
ATOM 3744 C CA . ALA B 1 202 ? -0.296 20.676 1.283 1 96.18 202 ALA B CA 1
ATOM 3745 C C . ALA B 1 202 ? -0.937 20.033 2.51 1 96.18 202 ALA B C 1
ATOM 3747 O O . ALA B 1 202 ? -0.322 19.193 3.171 1 96.18 202 ALA B O 1
ATOM 3748 N N . ARG B 1 203 ? -2.097 20.426 2.811 1 94.28 203 ARG B N 1
ATOM 3749 C CA . ARG B 1 203 ? -2.798 19.857 3.957 1 94.28 203 ARG B CA 1
ATOM 3750 C C . ARG B 1 203 ? -3.056 18.368 3.757 1 94.28 203 ARG B C 1
ATOM 3752 O O . ARG B 1 203 ? -2.865 17.57 4.678 1 94.28 203 ARG B O 1
ATOM 3759 N N . ALA B 1 204 ? -3.447 18.046 2.592 1 93.7 204 ALA B N 1
ATOM 3760 C CA . ALA B 1 204 ? -3.673 16.639 2.273 1 93.7 204 ALA B CA 1
ATOM 3761 C C . ALA B 1 204 ? -2.385 15.832 2.412 1 93.7 204 ALA B C 1
ATOM 3763 O O . ALA B 1 204 ? -2.387 14.741 2.986 1 93.7 204 ALA B O 1
ATOM 3764 N N . ALA B 1 205 ? -1.362 16.366 1.904 1 95.12 205 ALA B N 1
ATOM 3765 C CA . ALA B 1 205 ? -0.067 15.696 1.973 1 95.12 205 ALA B CA 1
ATOM 3766 C C . ALA B 1 205 ? 0.419 15.586 3.415 1 95.12 205 ALA B C 1
ATOM 3768 O O . ALA B 1 205 ? 1.022 14.582 3.8 1 95.12 205 ALA B O 1
ATOM 3769 N N . ALA B 1 206 ? 0.141 16.581 4.157 1 95.54 206 ALA B N 1
ATOM 3770 C CA . ALA B 1 206 ? 0.526 16.584 5.566 1 95.54 206 ALA B CA 1
ATOM 3771 C C . ALA B 1 206 ? -0.196 15.479 6.333 1 95.54 206 ALA B C 1
ATOM 3773 O O . ALA B 1 206 ? 0.411 14.786 7.153 1 95.54 206 ALA B O 1
ATOM 3774 N N . LEU B 1 207 ? -1.413 15.331 6.092 1 95.4 207 LEU B N 1
ATOM 3775 C CA . LEU B 1 207 ? -2.202 14.321 6.788 1 95.4 207 LEU B CA 1
ATOM 3776 C C . LEU B 1 207 ? -1.911 12.929 6.237 1 95.4 207 LEU B C 1
ATOM 3778 O O . LEU B 1 207 ? -1.699 11.986 7.002 1 95.4 207 LEU B O 1
ATOM 3782 N N . GLY B 1 208 ? -1.954 12.824 4.857 1 95.42 208 GLY B N 1
ATOM 3783 C CA . GLY B 1 208 ? -1.6 11.578 4.197 1 95.42 208 GLY B CA 1
ATOM 3784 C C . GLY B 1 208 ? -2.572 10.45 4.489 1 95.42 208 GLY B C 1
ATOM 3785 O O . GLY B 1 208 ? -2.158 9.324 4.77 1 95.42 208 GLY B O 1
ATOM 3786 N N . PHE B 1 209 ? -3.826 10.664 4.423 1 95.68 209 PHE B N 1
ATOM 3787 C CA . PHE B 1 209 ? -4.842 9.665 4.73 1 95.68 209 PHE B CA 1
ATOM 3788 C C . PHE B 1 209 ? -4.741 8.479 3.778 1 95.68 209 PHE B C 1
ATOM 3790 O O . PHE B 1 209 ? -4.598 8.659 2.567 1 95.68 209 PHE B O 1
ATOM 3797 N N . GLU B 1 210 ? -4.807 7.266 4.315 1 94.53 210 GLU B N 1
ATOM 3798 C CA . GLU B 1 210 ? -4.863 6.02 3.556 1 94.53 210 GLU B CA 1
ATOM 3799 C C . GLU B 1 210 ? -5.63 4.943 4.318 1 94.53 210 GLU B C 1
ATOM 3801 O O . GLU B 1 210 ? -5.507 4.833 5.54 1 94.53 210 GLU B O 1
ATOM 3806 N N . VAL B 1 211 ? -6.332 4.141 3.675 1 95.12 211 VAL B N 1
ATOM 3807 C CA . VAL B 1 211 ? -6.996 3.017 4.327 1 95.12 211 VAL B CA 1
ATOM 3808 C C . VAL B 1 211 ? -5.959 1.979 4.751 1 95.12 211 VAL B C 1
ATOM 3810 O O . VAL B 1 211 ? -5.15 1.531 3.936 1 95.12 211 VAL B O 1
ATOM 3813 N N . ALA B 1 212 ? -6.006 1.6 5.981 1 95.65 212 ALA B N 1
ATOM 3814 C CA . ALA B 1 212 ? -4.974 0.729 6.539 1 95.65 212 ALA B CA 1
ATOM 3815 C C . ALA B 1 212 ? -5.473 -0.708 6.655 1 95.65 212 ALA B C 1
ATOM 3817 O O . ALA B 1 212 ? -4.781 -1.646 6.252 1 95.65 212 ALA B O 1
ATOM 3818 N N . HIS B 1 213 ? -6.612 -0.845 7.298 1 96.8 213 HIS B N 1
ATOM 3819 C CA . HIS B 1 213 ? -7.135 -2.194 7.483 1 96.8 213 HIS B CA 1
ATOM 3820 C C . HIS B 1 213 ? -8.637 -2.171 7.744 1 96.8 213 HIS B C 1
ATOM 3822 O O . HIS B 1 213 ? -9.216 -1.106 7.971 1 96.8 213 HIS B O 1
ATOM 3828 N N . VAL B 1 214 ? -9.228 -3.312 7.668 1 97.23 214 VAL B N 1
ATOM 3829 C CA . VAL B 1 214 ? -10.625 -3.534 8.026 1 97.23 214 VAL B CA 1
ATOM 3830 C C . VAL B 1 214 ? -10.706 -4.407 9.276 1 97.23 214 VAL B C 1
ATOM 3832 O O . VAL B 1 214 ? -9.91 -5.334 9.446 1 97.23 214 VAL B O 1
ATOM 3835 N N . GLY B 1 215 ? -11.6 -4.065 10.078 1 97.26 215 GLY B N 1
ATOM 3836 C CA . GLY B 1 215 ? -11.837 -4.833 11.29 1 97.26 215 GLY B CA 1
ATOM 3837 C C . GLY B 1 215 ? -13.033 -5.76 11.184 1 97.26 215 GLY B C 1
ATOM 3838 O O . GLY B 1 215 ? -14.107 -5.348 10.74 1 97.26 215 GLY B O 1
ATOM 3839 N N . VAL B 1 216 ? -12.85 -6.985 11.603 1 97.35 216 VAL B N 1
ATOM 3840 C CA . VAL B 1 216 ? -13.886 -8.013 11.633 1 97.35 216 VAL B CA 1
ATOM 3841 C C . VAL B 1 216 ? -14.291 -8.295 13.078 1 97.35 216 VAL B C 1
ATOM 3843 O O . VAL B 1 216 ? -13.456 -8.68 13.9 1 97.35 216 VAL B O 1
ATOM 3846 N N . ASN B 1 217 ? -15.526 -8.106 13.335 1 96.58 217 ASN B N 1
ATOM 3847 C CA . ASN B 1 217 ? -16.033 -8.399 14.671 1 96.58 217 ASN B CA 1
ATOM 3848 C C . ASN B 1 217 ? -16.42 -9.869 14.814 1 96.58 217 ASN B C 1
ATOM 3850 O O . ASN B 1 217 ? -17.142 -10.409 13.974 1 96.58 217 ASN B O 1
ATOM 3854 N N . CYS B 1 218 ? -15.916 -10.452 15.862 1 96.25 218 CYS B N 1
ATOM 3855 C CA . CYS B 1 218 ? -16.329 -11.814 16.181 1 96.25 218 CYS B CA 1
ATOM 3856 C C . CYS B 1 218 ? -16.94 -11.886 17.576 1 96.25 218 CYS B C 1
ATOM 3858 O O . CYS B 1 218 ? -16.703 -11.009 18.408 1 96.25 218 CYS B O 1
ATOM 3860 N N . GLU B 1 219 ? -17.682 -12.933 17.85 1 95.17 219 GLU B N 1
ATOM 3861 C CA . GLU B 1 219 ? -18.414 -13.079 19.105 1 95.17 219 GLU B CA 1
ATOM 3862 C C . GLU B 1 219 ? -17.461 -13.304 20.276 1 95.17 219 GLU B C 1
ATOM 3864 O O . GLU B 1 219 ? -17.713 -12.833 21.387 1 95.17 219 GLU B O 1
ATOM 3869 N N . ASP B 1 220 ? -16.424 -14.113 19.991 1 95.65 220 ASP B N 1
ATOM 3870 C CA . ASP B 1 220 ? -15.456 -14.442 21.033 1 95.65 220 ASP B CA 1
ATOM 3871 C C . ASP B 1 220 ? -14.109 -14.829 20.429 1 95.65 220 ASP B C 1
ATOM 3873 O O . ASP B 1 220 ? -13.93 -14.775 19.21 1 95.65 220 ASP B O 1
ATOM 3877 N N . ALA B 1 221 ? -13.226 -15.147 21.237 1 96.13 221 ALA B N 1
ATOM 3878 C CA . ALA B 1 221 ? -11.849 -15.43 20.838 1 96.13 221 ALA B CA 1
ATOM 3879 C C . ALA B 1 221 ? -11.781 -16.665 19.944 1 96.13 221 ALA B C 1
ATOM 3881 O O . ALA B 1 221 ? -10.963 -16.728 19.023 1 96.13 221 ALA B O 1
ATOM 3882 N N . ASP B 1 222 ? -12.598 -17.63 20.193 1 96.93 222 ASP B N 1
ATOM 3883 C CA . ASP B 1 222 ? -12.606 -18.845 19.384 1 96.93 222 ASP B CA 1
ATOM 3884 C C . ASP B 1 222 ? -13.064 -18.553 17.957 1 96.93 222 ASP B C 1
ATOM 3886 O O . ASP B 1 222 ? -12.472 -19.049 16.996 1 96.93 222 ASP B O 1
ATOM 3890 N N . ALA B 1 223 ? -14.078 -17.763 17.906 1 96.77 223 ALA B N 1
ATOM 3891 C CA . ALA B 1 223 ? -14.563 -17.364 16.587 1 96.77 223 ALA B CA 1
ATOM 3892 C C . ALA B 1 223 ? -13.499 -16.576 15.827 1 96.77 223 ALA B C 1
ATOM 3894 O O . ALA B 1 223 ? -13.32 -16.766 14.622 1 96.77 223 ALA B O 1
ATOM 3895 N N . ALA B 1 224 ? -12.867 -15.708 16.514 1 97.13 224 ALA B N 1
ATOM 3896 C CA . ALA B 1 224 ? -11.801 -14.916 15.906 1 97.13 224 ALA B CA 1
ATOM 3897 C C . ALA B 1 224 ? -10.675 -15.811 15.395 1 97.13 224 ALA B C 1
ATOM 3899 O O . ALA B 1 224 ? -10.18 -15.622 14.282 1 97.13 224 ALA B O 1
ATOM 3900 N N . SER B 1 225 ? -10.333 -16.727 16.164 1 96.86 225 SER B N 1
ATOM 3901 C CA . SER B 1 225 ? -9.287 -17.669 15.779 1 96.86 225 SER B CA 1
ATOM 3902 C C . SER B 1 225 ? -9.68 -18.452 14.531 1 96.86 225 SER B C 1
ATOM 3904 O O . SER B 1 225 ? -8.852 -18.678 13.646 1 96.86 225 SER B O 1
ATOM 3906 N N . ALA B 1 226 ? -10.925 -18.854 14.507 1 97.37 226 ALA B N 1
ATOM 3907 C CA . ALA B 1 226 ? -11.414 -19.605 13.354 1 97.37 226 ALA B CA 1
ATOM 3908 C C . ALA B 1 226 ? -11.31 -18.777 12.076 1 97.37 226 ALA B C 1
ATOM 3910 O O . ALA B 1 226 ? -10.923 -19.293 11.025 1 97.37 226 ALA B O 1
ATOM 3911 N N . VAL B 1 227 ? -11.631 -17.527 12.194 1 97.17 227 VAL B N 1
ATOM 3912 C CA . VAL B 1 227 ? -11.551 -16.636 11.041 1 97.17 227 VAL B CA 1
ATOM 3913 C C . VAL B 1 227 ? -10.095 -16.484 10.606 1 97.17 227 VAL B C 1
ATOM 3915 O O . VAL B 1 227 ? -9.781 -16.59 9.418 1 97.17 227 VAL B O 1
ATOM 3918 N N . CYS B 1 228 ? -9.233 -16.248 11.509 1 97.19 228 CYS B N 1
ATOM 3919 C CA . CYS B 1 228 ? -7.815 -16.073 11.214 1 97.19 228 CYS B CA 1
ATOM 3920 C C . CYS B 1 228 ? -7.224 -17.338 10.606 1 97.19 228 CYS B C 1
ATOM 3922 O O . CYS B 1 228 ? -6.424 -17.268 9.67 1 97.19 228 CYS B O 1
ATOM 3924 N N . GLU B 1 229 ? -7.595 -18.459 11.131 1 96.18 229 GLU B N 1
ATOM 3925 C CA . GLU B 1 229 ? -7.121 -19.729 10.589 1 96.18 229 GLU B CA 1
ATOM 3926 C C . GLU B 1 229 ? -7.583 -19.921 9.148 1 96.18 229 GLU B C 1
ATOM 3928 O O . GLU B 1 229 ? -6.823 -20.404 8.306 1 96.18 229 GLU B O 1
ATOM 3933 N N . LYS B 1 230 ? -8.824 -19.617 8.961 1 96.61 230 LYS B N 1
ATOM 3934 C CA . LYS B 1 230 ? -9.372 -19.72 7.611 1 96.61 230 LYS B CA 1
ATOM 3935 C C . LYS B 1 230 ? -8.625 -18.806 6.643 1 96.61 230 LYS B C 1
ATOM 3937 O O . LYS B 1 230 ? -8.287 -19.215 5.531 1 96.61 230 LYS B O 1
ATOM 3942 N N . LEU B 1 231 ? -8.311 -17.573 7.06 1 96.38 231 LEU B N 1
ATOM 3943 C CA . LEU B 1 231 ? -7.569 -16.611 6.252 1 96.38 231 LEU B CA 1
ATOM 3944 C C . LEU B 1 231 ? -6.144 -17.093 6.005 1 96.38 231 LEU B C 1
ATOM 3946 O O . LEU B 1 231 ? -5.624 -16.964 4.894 1 96.38 231 LEU B O 1
ATOM 3950 N N . ASN B 1 232 ? -5.548 -17.56 7.016 1 95.05 232 ASN B N 1
ATOM 3951 C CA . ASN B 1 232 ? -4.201 -18.107 6.884 1 95.05 232 ASN B CA 1
ATOM 3952 C C . ASN B 1 232 ? -4.169 -19.294 5.926 1 95.05 232 ASN B C 1
ATOM 3954 O O . ASN B 1 232 ? -3.298 -19.374 5.059 1 95.05 232 ASN B O 1
ATOM 3958 N N . LYS B 1 233 ? -5.089 -20.223 6.074 1 94.28 233 LYS B N 1
ATOM 3959 C CA . LYS B 1 233 ? -5.16 -21.405 5.219 1 94.28 233 LYS B CA 1
ATOM 3960 C C . LYS B 1 233 ? -5.36 -21.014 3.758 1 94.28 233 LYS B C 1
ATOM 3962 O O . LYS B 1 233 ? -4.713 -21.57 2.867 1 94.28 233 LYS B O 1
ATOM 3967 N N . ALA B 1 234 ? -6.208 -20.04 3.536 1 94.54 234 ALA B N 1
ATOM 3968 C CA . ALA B 1 234 ? -6.566 -19.654 2.174 1 94.54 234 ALA B CA 1
ATOM 3969 C C . ALA B 1 234 ? -5.456 -18.83 1.527 1 94.54 234 ALA B C 1
ATOM 3971 O O . ALA B 1 234 ? -5.036 -19.117 0.404 1 94.54 234 ALA B O 1
ATOM 3972 N N . PHE B 1 235 ? -4.907 -17.861 2.28 1 94.89 235 PHE B N 1
ATOM 3973 C CA . PHE B 1 235 ? -4.083 -16.848 1.631 1 94.89 235 PHE B CA 1
ATOM 3974 C C . PHE B 1 235 ? -2.69 -16.807 2.247 1 94.89 235 PHE B C 1
ATOM 3976 O O . PHE B 1 235 ? -1.874 -15.952 1.894 1 94.89 235 PHE B O 1
ATOM 3983 N N . ASP B 1 236 ? -2.446 -1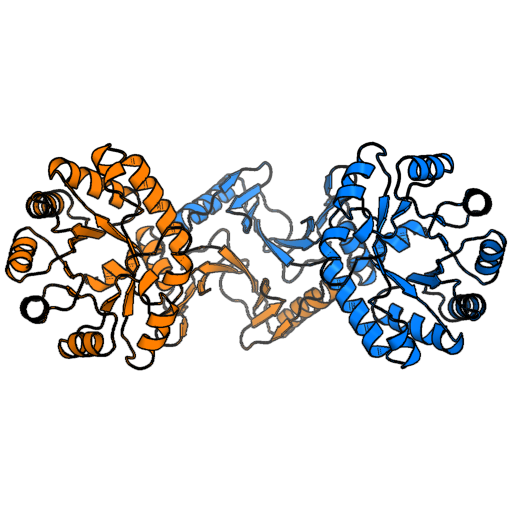7.653 3.181 1 91.14 236 ASP B N 1
ATOM 3984 C CA . ASP B 1 236 ? -1.151 -17.713 3.852 1 91.14 236 ASP B CA 1
ATOM 3985 C C . ASP B 1 236 ? -0.816 -16.381 4.519 1 91.14 236 ASP B C 1
ATOM 3987 O O . ASP B 1 236 ? 0.337 -15.944 4.5 1 91.14 236 ASP B O 1
ATOM 3991 N N . LEU B 1 237 ? -1.864 -15.721 4.975 1 91.14 237 LEU B N 1
ATOM 3992 C CA . LEU B 1 237 ? -1.647 -14.489 5.725 1 91.14 237 LEU B CA 1
ATOM 3993 C C . LEU B 1 237 ? -1.145 -14.793 7.133 1 91.14 237 LEU B C 1
ATOM 3995 O O . LEU B 1 237 ? -1.791 -15.528 7.882 1 91.14 237 LEU B O 1
ATOM 3999 N N . PRO B 1 238 ? -0.004 -14.244 7.381 1 91.9 238 PRO B N 1
ATOM 4000 C CA . PRO B 1 238 ? 0.489 -14.465 8.742 1 91.9 238 PRO B CA 1
ATOM 4001 C C . PRO B 1 238 ? -0.448 -13.901 9.808 1 91.9 238 PRO B C 1
ATOM 4003 O O . PRO B 1 238 ? -1.043 -12.839 9.612 1 91.9 238 PRO B O 1
ATOM 4006 N N . VAL B 1 239 ? -0.585 -14.629 10.923 1 95.48 239 VAL B N 1
ATOM 4007 C CA . VAL B 1 239 ? -1.487 -14.223 11.996 1 95.48 239 VAL B CA 1
ATOM 4008 C C . VAL B 1 239 ? -0.678 -13.804 13.221 1 95.48 239 VAL B C 1
ATOM 4010 O O . VAL B 1 239 ? 0.244 -14.51 13.635 1 95.48 239 VAL B O 1
ATOM 4013 N N . LYS B 1 240 ? -0.885 -12.734 13.665 1 96.04 240 LYS B N 1
ATOM 4014 C CA . LYS B 1 240 ? -0.35 -12.246 14.932 1 96.04 240 LYS B CA 1
ATOM 4015 C C . LYS B 1 240 ? -1.444 -12.158 15.993 1 96.04 240 LYS B C 1
ATOM 4017 O O . LYS B 1 240 ? -2.435 -11.448 15.812 1 96.04 240 LYS B O 1
ATOM 4022 N N . ASP B 1 241 ? -1.266 -12.809 17.039 1 95.18 241 ASP B N 1
ATOM 4023 C CA . ASP B 1 241 ? -2.253 -12.87 18.113 1 95.18 241 ASP B CA 1
ATOM 4024 C C . ASP B 1 241 ? -2.02 -11.762 19.136 1 95.18 241 ASP B C 1
ATOM 4026 O O . ASP B 1 241 ? -0.917 -11.624 19.669 1 95.18 241 ASP B O 1
ATOM 4030 N N . GLY B 1 242 ? -3.001 -10.944 19.362 1 92.8 242 GLY B N 1
ATOM 4031 C CA . GLY B 1 242 ? -2.931 -9.9 20.372 1 92.8 242 GLY B CA 1
ATOM 4032 C C . GLY B 1 242 ? -3.9 -10.114 21.519 1 92.8 242 GLY B C 1
ATOM 4033 O O . GLY B 1 242 ? -4.493 -11.187 21.646 1 92.8 242 GLY B O 1
ATOM 4034 N N . ASN B 1 243 ? -4.06 -9.152 22.364 1 91.07 243 ASN B N 1
ATOM 4035 C CA . ASN B 1 243 ? -4.892 -9.262 23.558 1 91.07 243 ASN B CA 1
ATOM 4036 C C . ASN B 1 243 ? -6.377 -9.181 23.216 1 91.07 243 ASN B C 1
ATOM 4038 O O . ASN B 1 243 ? -7.148 -10.076 23.567 1 91.07 243 ASN B O 1
ATOM 4042 N N . SER B 1 244 ? -6.756 -8.17 22.458 1 93.72 244 SER B N 1
ATOM 4043 C CA . SER B 1 244 ? -8.169 -7.924 22.189 1 93.72 244 SER B CA 1
ATOM 4044 C C . SER B 1 244 ? -8.539 -8.323 20.765 1 93.72 244 SER B C 1
ATOM 4046 O O . SER B 1 244 ? -9.721 -8.422 20.429 1 93.72 244 SER B O 1
ATOM 4048 N N . SER B 1 245 ? -7.416 -8.52 19.994 1 95.74 245 SER B N 1
ATOM 4049 C CA . SER B 1 245 ? -7.645 -8.826 18.585 1 95.74 245 SER B CA 1
ATOM 4050 C C . SER B 1 245 ? -6.494 -9.64 18.003 1 95.74 245 SER B C 1
ATOM 4052 O O . SER B 1 245 ? -5.479 -9.854 18.668 1 95.74 245 SER B O 1
ATOM 4054 N N . MET B 1 246 ? -6.769 -10.147 16.796 1 96.53 246 MET B N 1
ATOM 4055 C CA . MET B 1 246 ? -5.767 -10.809 15.965 1 96.53 246 MET B CA 1
ATOM 4056 C C . MET B 1 246 ? -5.638 -10.116 14.613 1 96.53 246 MET B C 1
ATOM 4058 O O . MET B 1 246 ? -6.626 -9.617 14.069 1 96.53 246 MET B O 1
ATOM 4062 N N . PHE B 1 247 ? -4.458 -10.126 14.157 1 95.22 247 PHE B N 1
ATOM 4063 C CA . PHE B 1 247 ? -4.254 -9.551 12.833 1 95.22 247 PHE B CA 1
ATOM 4064 C C . PHE B 1 247 ? -3.91 -10.636 11.819 1 95.22 247 PHE B C 1
ATOM 4066 O O . PHE B 1 247 ? -2.997 -11.434 12.042 1 95.22 247 PHE B O 1
ATOM 4073 N N . ALA B 1 248 ? -4.694 -10.725 10.834 1 93.41 248 ALA B N 1
ATOM 4074 C CA . ALA B 1 248 ? -4.301 -11.453 9.63 1 93.41 248 ALA B CA 1
ATOM 4075 C C . ALA B 1 248 ? -3.617 -10.528 8.628 1 93.41 248 ALA B C 1
ATOM 4077 O O . ALA B 1 248 ? -4.284 -9.819 7.872 1 93.41 248 ALA B O 1
ATOM 4078 N N . SER B 1 249 ? -2.368 -10.631 8.588 1 90.19 249 SER B N 1
ATOM 4079 C CA . SER B 1 249 ? -1.56 -9.604 7.94 1 90.19 249 SER B CA 1
ATOM 4080 C C . SER B 1 249 ? -1.885 -8.218 8.488 1 90.19 249 SER B C 1
ATOM 4082 O O . SER B 1 249 ? -2.52 -8.093 9.537 1 90.19 249 SER B O 1
ATOM 4084 N N . SER B 1 250 ? -1.421 -7.232 7.84 1 90.13 250 SER B N 1
ATOM 4085 C CA . SER B 1 250 ? -1.663 -5.874 8.314 1 90.13 250 SER B CA 1
ATOM 4086 C C . SER B 1 250 ? -3.015 -5.354 7.838 1 90.13 250 SER B C 1
ATOM 4088 O O . SER B 1 250 ? -3.497 -4.328 8.32 1 90.13 250 SER B O 1
ATOM 4090 N N . GLY B 1 251 ? -3.673 -6.073 7.067 1 94.77 251 GLY B N 1
ATOM 4091 C CA . GLY B 1 251 ? -4.83 -5.506 6.393 1 94.77 251 GLY B CA 1
ATOM 4092 C C . GLY B 1 251 ? -6.148 -5.91 7.027 1 94.77 251 GLY B C 1
ATOM 4093 O O . GLY B 1 251 ? -7.189 -5.316 6.74 1 94.77 251 GLY B O 1
ATOM 4094 N N . ILE B 1 252 ? -6.1 -6.969 7.913 1 97.16 252 ILE B N 1
ATOM 4095 C CA . ILE B 1 252 ? -7.339 -7.435 8.526 1 97.16 252 ILE B CA 1
ATOM 4096 C C . ILE B 1 252 ? -7.14 -7.601 10.031 1 97.16 252 ILE B C 1
ATOM 4098 O O . ILE B 1 252 ? -6.306 -8.398 10.468 1 97.16 252 ILE B O 1
ATOM 4102 N N . GLU B 1 253 ? -7.846 -6.923 10.772 1 96.92 253 GLU B N 1
ATOM 4103 C CA . GLU B 1 253 ? -7.884 -7.063 12.224 1 96.92 253 GLU B CA 1
ATOM 4104 C C . GLU B 1 253 ? -9.142 -7.801 12.675 1 96.92 253 GLU B C 1
ATOM 4106 O O . GLU B 1 253 ? -10.259 -7.354 12.409 1 96.92 253 GLU B O 1
ATOM 4111 N N . VAL B 1 254 ? -8.993 -8.88 13.352 1 97.78 254 VAL B N 1
ATOM 4112 C CA . VAL B 1 254 ? -10.112 -9.705 13.796 1 97.78 254 VAL B CA 1
ATOM 4113 C C . VAL B 1 254 ? -10.296 -9.558 15.305 1 97.78 254 VAL B C 1
ATOM 4115 O O . VAL B 1 254 ? -9.441 -9.984 16.085 1 97.78 254 VAL B O 1
ATOM 4118 N N . MET B 1 255 ? -11.399 -9.047 15.674 1 96.86 255 MET B N 1
ATOM 4119 C CA . MET B 1 255 ? -11.67 -8.75 17.078 1 96.86 255 MET B CA 1
ATOM 4120 C C . MET B 1 255 ? -12.168 -9.992 17.81 1 96.86 255 MET B C 1
ATOM 4122 O O . MET B 1 255 ? -12.964 -10.76 17.268 1 96.86 255 MET B O 1
ATOM 4126 N N . LYS B 1 256 ? -11.758 -10.171 19.063 1 96 256 LYS B N 1
ATOM 4127 C CA . LYS B 1 256 ? -12.098 -11.335 19.878 1 96 256 LYS B CA 1
ATOM 4128 C C . LYS B 1 256 ? -13.427 -11.132 20.598 1 96 256 LYS B C 1
ATOM 4130 O O . LYS B 1 256 ? -13.794 -11.923 21.47 1 96 256 LYS B O 1
ATOM 4135 N N . SER B 1 257 ? -14.059 -10.036 20.322 1 94.53 257 SER B N 1
ATOM 4136 C CA . SER B 1 257 ? -15.388 -9.688 20.813 1 94.53 257 SER B CA 1
ATOM 4137 C C . SER B 1 257 ? -16.079 -8.697 19.881 1 94.53 257 SER B C 1
ATOM 4139 O O . SER B 1 257 ? -15.429 -8.066 19.046 1 94.53 257 SER B O 1
ATOM 4141 N N . MET B 1 258 ? -17.362 -8.702 20.029 1 91.96 258 MET B N 1
ATOM 4142 C CA . MET B 1 258 ? -18.054 -7.639 19.307 1 91.96 258 MET B CA 1
ATOM 4143 C C . MET B 1 258 ? -17.557 -6.267 19.751 1 91.96 258 MET B C 1
ATOM 4145 O O . MET B 1 258 ? -17.45 -5.999 20.949 1 91.96 258 MET B O 1
ATOM 4149 N N . PHE B 1 259 ? -17.221 -5.506 18.789 1 91.09 259 PHE B N 1
ATOM 4150 C CA . PHE B 1 259 ? -16.598 -4.216 19.06 1 91.09 259 PHE B CA 1
ATOM 4151 C C . PHE B 1 259 ? -17.335 -3.096 18.337 1 91.09 259 PHE B C 1
ATOM 4153 O O . PHE B 1 259 ? -18.555 -3.158 18.165 1 91.09 259 PHE B O 1
ATOM 4160 N N . LYS B 1 260 ? -16.73 -2.053 17.958 1 91.75 260 LYS B N 1
ATOM 4161 C CA . LYS B 1 260 ? -17.351 -0.877 17.355 1 91.75 260 LYS B CA 1
ATOM 4162 C C . LYS B 1 260 ? -17.737 -1.144 15.903 1 91.75 260 LYS B C 1
ATOM 4164 O O . LYS B 1 260 ? -17.057 -1.896 15.202 1 91.75 260 LYS B O 1
ATOM 4169 N N . GLY B 1 261 ? -18.889 -0.506 15.463 1 93.78 261 GLY B N 1
ATOM 4170 C CA . GLY B 1 261 ? -19.391 -0.642 14.105 1 93.78 261 GLY B CA 1
ATOM 4171 C C . GLY B 1 261 ? -20.309 -1.836 13.926 1 93.78 261 GLY B C 1
ATOM 4172 O O . GLY B 1 261 ? -19.987 -2.945 14.359 1 93.78 261 GLY B O 1
ATOM 4173 N N . LYS B 1 262 ? -21.36 -1.64 13.387 1 93.15 262 LYS B N 1
ATOM 4174 C CA . LYS B 1 262 ? -22.31 -2.711 13.099 1 93.15 262 LYS B CA 1
ATOM 4175 C C . LYS B 1 262 ? -21.675 -3.788 12.225 1 93.15 262 LYS B C 1
ATOM 4177 O O . LYS B 1 262 ? -21.824 -4.982 12.495 1 93.15 262 LYS B O 1
ATOM 4182 N N . ASN B 1 263 ? -20.939 -3.367 11.238 1 95.6 263 ASN B N 1
ATOM 4183 C CA . ASN B 1 263 ? -20.374 -4.282 10.251 1 95.6 263 ASN B CA 1
ATOM 4184 C C . ASN B 1 263 ? -18.877 -4.484 10.468 1 95.6 263 ASN B C 1
ATOM 4186 O O . ASN B 1 263 ? -18.241 -5.259 9.751 1 95.6 263 ASN B O 1
ATOM 4190 N N . GLY B 1 264 ? -18.309 -3.782 11.431 1 96.59 264 GLY B N 1
ATOM 4191 C CA . GLY B 1 264 ? -16.875 -3.762 11.669 1 96.59 264 GLY B CA 1
ATOM 4192 C C . GLY B 1 264 ? -16.283 -2.366 11.633 1 96.59 264 GLY B C 1
ATOM 4193 O O . GLY B 1 264 ? -16.997 -1.379 11.818 1 96.59 264 GLY B O 1
ATOM 4194 N N . HIS B 1 265 ? -14.979 -2.328 11.479 1 97.76 265 HIS B N 1
ATOM 4195 C CA . HIS B 1 265 ? -14.389 -0.994 11.458 1 97.76 265 HIS B CA 1
ATOM 4196 C C . HIS B 1 265 ? -13.375 -0.858 10.327 1 97.76 265 HIS B C 1
ATOM 4198 O O . HIS B 1 265 ? -12.943 -1.859 9.75 1 97.76 265 HIS B O 1
ATOM 4204 N N . ILE B 1 266 ? -13.129 0.358 9.926 1 97.81 266 ILE B N 1
ATOM 4205 C CA . ILE B 1 266 ? -12.122 0.734 8.94 1 97.81 266 ILE B CA 1
ATOM 4206 C C . ILE B 1 266 ? -11.082 1.646 9.585 1 97.81 266 ILE B C 1
ATOM 4208 O O . ILE B 1 266 ? -11.432 2.626 10.248 1 97.81 266 ILE B O 1
ATOM 4212 N N . ALA B 1 267 ? -9.873 1.268 9.404 1 97.63 267 ALA B N 1
ATOM 4213 C CA . ALA B 1 267 ? -8.785 2.104 9.905 1 97.63 267 ALA B CA 1
ATOM 4214 C C . ALA B 1 267 ? -8.227 2.998 8.802 1 97.63 267 ALA B C 1
ATOM 4216 O O . ALA B 1 267 ? -7.894 2.52 7.715 1 97.63 267 ALA B O 1
ATOM 4217 N N . ILE B 1 268 ? -8.148 4.242 9.093 1 97.44 268 ILE B N 1
ATOM 4218 C CA . ILE B 1 268 ? -7.495 5.21 8.219 1 97.44 268 ILE B CA 1
ATOM 4219 C C . ILE B 1 268 ? -6.176 5.661 8.843 1 97.44 268 ILE B C 1
ATOM 4221 O O . ILE B 1 268 ? -6.163 6.243 9.93 1 97.44 268 ILE B O 1
ATOM 4225 N N . ARG B 1 269 ? -5.118 5.373 8.174 1 97.14 269 ARG B N 1
ATOM 4226 C CA . ARG B 1 269 ? -3.824 5.804 8.693 1 97.14 269 ARG B CA 1
ATOM 4227 C C . ARG B 1 269 ? -3.512 7.234 8.266 1 97.14 269 ARG B C 1
ATOM 4229 O O . ARG B 1 269 ? -3.979 7.692 7.221 1 97.14 269 ARG B O 1
ATOM 4236 N N . THR B 1 270 ? -2.789 7.909 9.095 1 96.83 270 THR B N 1
ATOM 4237 C CA . THR B 1 270 ? -2.427 9.307 8.888 1 96.8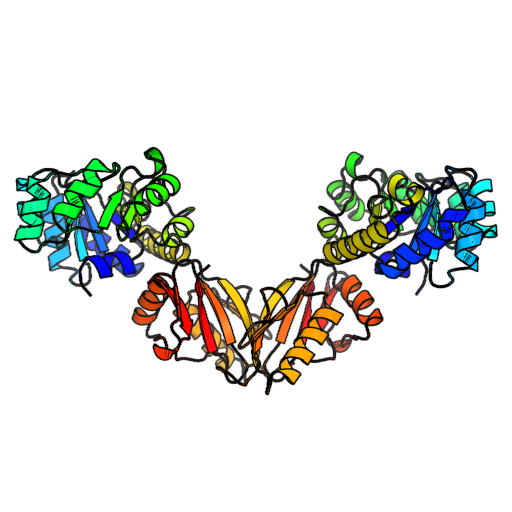3 270 THR B CA 1
ATOM 4238 C C . THR B 1 270 ? -1.058 9.606 9.491 1 96.83 270 THR B C 1
ATOM 4240 O O . THR B 1 270 ? -0.608 8.907 10.401 1 96.83 270 THR B O 1
ATOM 4243 N N . ASN B 1 271 ? -0.458 10.646 8.982 1 95.98 271 ASN B N 1
ATOM 4244 C CA . ASN B 1 271 ? 0.853 11.047 9.479 1 95.98 271 ASN B CA 1
ATOM 4245 C C . ASN B 1 271 ? 0.767 11.624 10.889 1 95.98 271 ASN B C 1
ATOM 4247 O O . ASN B 1 271 ? 1.762 11.655 11.614 1 95.98 271 ASN B O 1
ATOM 4251 N N . SER B 1 272 ? -0.415 12.099 11.289 1 94.65 272 SER B N 1
ATOM 4252 C CA . SER B 1 272 ? -0.649 12.633 12.627 1 94.65 272 SER B CA 1
ATOM 4253 C C . SER B 1 272 ? -2.115 12.502 13.026 1 94.65 272 SER B C 1
ATOM 4255 O O . SER B 1 272 ? -2.98 13.178 12.465 1 94.65 272 SER B O 1
ATOM 4257 N N . VAL B 1 273 ? -2.356 11.746 14.004 1 96.01 273 VAL B N 1
ATOM 4258 C CA . VAL B 1 273 ? -3.723 11.559 14.479 1 96.01 273 VAL B CA 1
ATOM 4259 C C . VAL B 1 273 ? -4.23 12.851 15.115 1 96.01 273 VAL B C 1
ATOM 4261 O O . VAL B 1 273 ? -5.386 13.235 14.918 1 96.01 273 VAL B O 1
ATOM 4264 N N . GLU B 1 274 ? -3.347 13.547 15.773 1 92.23 274 GLU B N 1
ATOM 4265 C CA . GLU B 1 274 ? -3.725 14.798 16.424 1 92.23 274 GLU B CA 1
ATOM 4266 C C . GLU B 1 274 ? -4.156 15.844 15.4 1 92.23 274 GLU B C 1
ATOM 4268 O O . GLU B 1 274 ? -5.186 16.5 15.569 1 92.23 274 GLU B O 1
ATOM 4273 N N . LEU B 1 275 ? -3.372 15.945 14.417 1 93.14 275 LEU B N 1
ATOM 4274 C CA . LEU B 1 275 ? -3.707 16.887 13.355 1 93.14 275 LEU B CA 1
ATOM 4275 C C . LEU B 1 275 ? -5.012 16.493 12.67 1 93.14 275 LEU B C 1
ATOM 4277 O O . LEU B 1 275 ? -5.835 17.354 12.35 1 93.14 275 LEU B O 1
ATOM 4281 N N . ALA B 1 276 ? -5.144 15.209 12.498 1 95.77 276 ALA B N 1
ATOM 4282 C CA . ALA B 1 276 ? -6.352 14.712 11.844 1 95.77 276 ALA B CA 1
ATOM 4283 C C . ALA B 1 276 ? -7.592 15.018 12.678 1 95.77 276 ALA B C 1
ATOM 4285 O O . ALA B 1 276 ? -8.599 15.497 12.151 1 95.77 276 ALA B O 1
ATOM 4286 N N . VAL B 1 277 ? -7.491 14.764 13.916 1 94.64 277 VAL B N 1
ATOM 4287 C CA . VAL B 1 277 ? -8.614 15.004 14.817 1 94.64 277 VAL B CA 1
ATOM 4288 C C . VAL B 1 277 ? -8.977 16.487 14.807 1 94.64 277 VAL B C 1
ATOM 4290 O O . VAL B 1 277 ? -10.155 16.844 14.721 1 94.64 277 VAL B O 1
ATOM 4293 N N . ALA B 1 278 ? -7.995 17.327 14.846 1 89.31 278 ALA B N 1
ATOM 4294 C CA . ALA B 1 278 ? -8.228 18.769 14.824 1 89.31 278 ALA B CA 1
ATOM 4295 C C . ALA B 1 278 ? -8.9 19.196 13.522 1 89.31 278 ALA B C 1
ATOM 4297 O O . ALA B 1 278 ? -9.846 19.987 13.534 1 89.31 278 ALA B O 1
ATOM 4298 N N . GLY B 1 279 ? -8.41 18.699 12.502 1 90.93 279 GLY B N 1
ATOM 4299 C CA . GLY B 1 279 ? -8.992 19.018 11.209 1 90.93 279 GLY B CA 1
ATOM 4300 C C . GLY B 1 279 ? -10.413 18.51 11.052 1 90.93 279 GLY B C 1
ATOM 4301 O O . GLY B 1 279 ? -11.27 19.205 10.502 1 90.93 279 GLY B O 1
ATOM 4302 N N . LEU B 1 280 ? -10.658 17.336 11.495 1 94.27 280 LEU B N 1
ATOM 4303 C CA . LEU B 1 280 ? -11.975 16.72 11.388 1 94.27 280 LEU B CA 1
ATOM 4304 C C . LEU B 1 280 ? -12.997 17.47 12.236 1 94.27 280 LEU B C 1
ATOM 4306 O O . LEU B 1 280 ? -14.157 17.608 11.841 1 94.27 280 LEU B O 1
ATOM 4310 N N . ALA B 1 281 ? -12.513 17.95 13.317 1 91.2 281 ALA B N 1
ATOM 4311 C CA . ALA B 1 281 ? -13.402 18.732 14.173 1 91.2 281 ALA B CA 1
ATOM 4312 C C . ALA B 1 281 ? -13.93 19.961 13.438 1 91.2 281 ALA B C 1
ATOM 4314 O O . ALA B 1 281 ? -15.109 20.303 13.556 1 91.2 281 ALA B O 1
ATOM 4315 N N . LYS B 1 282 ? -13.132 20.586 12.698 1 86.85 282 LYS B N 1
ATOM 4316 C CA . LYS B 1 282 ? -13.52 21.767 11.932 1 86.85 282 LYS B CA 1
ATOM 4317 C C . LYS B 1 282 ? -14.548 21.415 10.861 1 86.85 282 LYS B C 1
ATOM 4319 O O . LYS B 1 282 ? -15.262 22.289 10.367 1 86.85 282 LYS B O 1
ATOM 4324 N N . LYS B 1 283 ? -14.581 20.185 10.541 1 91.88 283 LYS B N 1
ATOM 4325 C CA . LYS B 1 283 ? -15.496 19.72 9.503 1 91.88 283 LYS B CA 1
ATOM 4326 C C . LYS B 1 283 ? -16.753 19.106 10.112 1 91.88 283 LYS B C 1
ATOM 4328 O O . LYS B 1 283 ? -17.585 18.543 9.397 1 91.88 283 LYS B O 1
ATOM 4333 N N . GLY B 1 284 ? -16.758 19.039 11.435 1 93.28 284 GLY B N 1
ATOM 4334 C CA . GLY B 1 284 ? -17.963 18.577 12.105 1 93.28 284 GLY B CA 1
ATOM 4335 C C . GLY B 1 284 ? -17.872 17.136 12.57 1 93.28 284 GLY B C 1
ATOM 4336 O O . GLY B 1 284 ? -18.881 16.535 12.945 1 93.28 284 GLY B O 1
ATOM 4337 N N . PHE B 1 285 ? -16.716 16.561 12.523 1 96.07 285 PHE B N 1
ATOM 4338 C CA . PHE B 1 285 ? -16.528 15.19 12.98 1 96.07 285 PHE B CA 1
ATOM 4339 C C . PHE B 1 285 ? -15.794 15.16 14.315 1 96.07 285 PHE B C 1
ATOM 4341 O O . PHE B 1 285 ? -14.712 15.737 14.447 1 96.07 285 PHE B O 1
ATOM 4348 N N . ALA B 1 286 ? -16.356 14.463 15.244 1 96.39 286 ALA B N 1
ATOM 4349 C CA . ALA B 1 286 ? -15.742 14.339 16.563 1 96.39 286 ALA B CA 1
ATOM 4350 C C . ALA B 1 286 ? -15.215 12.925 16.791 1 96.39 286 ALA B C 1
ATOM 4352 O O . ALA B 1 286 ? -15.73 11.963 16.216 1 96.39 286 ALA B O 1
ATOM 4353 N N . TYR B 1 287 ? -14.243 12.836 17.586 1 95.95 287 TYR B N 1
ATOM 4354 C CA . TYR B 1 287 ? -13.777 11.504 17.955 1 95.95 287 TYR B CA 1
ATOM 4355 C C . TYR B 1 287 ? -14.282 11.114 19.339 1 95.95 287 TYR B C 1
ATOM 4357 O O . TYR B 1 287 ? -14.689 11.974 20.124 1 95.95 287 TYR B O 1
ATOM 4365 N N . ASP B 1 288 ? -14.341 9.896 19.595 1 96.51 288 ASP B N 1
ATOM 4366 C CA . ASP B 1 288 ? -14.674 9.335 20.901 1 96.51 288 ASP B CA 1
ATOM 4367 C C . ASP B 1 288 ? -13.473 9.382 21.842 1 96.51 288 ASP B C 1
ATOM 4369 O O . ASP B 1 288 ? -12.545 8.581 21.714 1 96.51 288 ASP B O 1
ATOM 4373 N N . GLU B 1 289 ? -13.478 10.214 22.792 1 95.11 289 GLU B N 1
ATOM 4374 C CA . GLU B 1 289 ? -12.353 10.448 23.693 1 95.11 289 GLU B CA 1
ATOM 4375 C C . GLU B 1 289 ? -11.956 9.169 24.424 1 95.11 289 GLU B C 1
ATOM 4377 O O . GLU B 1 289 ? -10.777 8.954 24.713 1 95.11 289 GLU B O 1
ATOM 4382 N N . SER B 1 290 ? -12.901 8.37 24.699 1 95.36 290 SER B N 1
ATOM 4383 C CA . SER B 1 290 ? -12.629 7.143 25.44 1 95.36 290 SER B CA 1
ATOM 4384 C C . SER B 1 290 ? -11.864 6.139 24.584 1 95.36 290 SER B C 1
ATOM 4386 O O . SER B 1 290 ? -11.3 5.174 25.105 1 95.36 290 SER B O 1
ATOM 4388 N N . SER B 1 291 ? -11.812 6.352 23.296 1 95.79 291 SER B N 1
ATOM 4389 C CA . SER B 1 291 ? -11.156 5.416 22.388 1 95.79 291 SER B CA 1
ATOM 4390 C C . SER B 1 291 ? -9.708 5.819 22.13 1 95.79 291 SER B C 1
ATOM 4392 O O . SER B 1 291 ? -8.945 5.06 21.529 1 95.79 291 SER B O 1
ATOM 4394 N N . ALA B 1 292 ? -9.354 7.012 22.522 1 96.85 292 ALA B N 1
ATOM 4395 C CA . ALA B 1 292 ? -8.042 7.564 22.197 1 96.85 292 ALA B CA 1
ATOM 4396 C C . ALA B 1 292 ? -6.929 6.759 22.862 1 96.85 292 ALA B C 1
ATOM 4398 O O . ALA B 1 292 ? -7.019 6.424 24.046 1 96.85 292 ALA B O 1
ATOM 4399 N N . LYS B 1 293 ? -6.013 6.409 22.138 1 95.89 293 LYS B N 1
ATOM 4400 C CA . LYS B 1 293 ? -4.796 5.763 22.622 1 95.89 293 LYS B CA 1
ATOM 4401 C C . LYS B 1 293 ? -3.588 6.684 22.472 1 95.89 293 LYS B C 1
ATOM 4403 O O . LYS B 1 293 ? -3.483 7.425 21.493 1 95.89 293 LYS B O 1
ATOM 4408 N N . TYR B 1 294 ? -2.732 6.609 23.428 1 94.62 294 TYR B N 1
ATOM 4409 C CA . TYR B 1 294 ? -1.56 7.477 23.454 1 94.62 294 TYR B CA 1
ATOM 4410 C C . TYR B 1 294 ? -0.282 6.665 23.625 1 94.62 294 TYR B C 1
ATOM 4412 O O . TYR B 1 294 ? -0.279 5.639 24.309 1 94.62 294 TYR B O 1
ATOM 4420 N N . LYS B 1 295 ? 0.688 7.1 23.051 1 92.44 295 LYS B N 1
ATOM 4421 C CA . LYS B 1 295 ? 2.049 6.6 23.222 1 92.44 295 LYS B CA 1
ATOM 4422 C C . LYS B 1 295 ? 3.042 7.748 23.376 1 92.44 295 LYS B C 1
ATOM 4424 O O . LYS B 1 295 ? 3.141 8.612 22.502 1 92.44 295 LYS B O 1
ATOM 4429 N N . ASN B 1 296 ? 3.691 7.792 24.445 1 84.78 296 ASN B N 1
ATOM 4430 C CA . ASN B 1 296 ? 4.662 8.838 24.748 1 84.78 296 ASN B CA 1
ATOM 4431 C C . ASN B 1 296 ? 4.048 10.229 24.613 1 84.78 296 ASN B C 1
ATOM 4433 O O . ASN B 1 296 ? 4.635 11.112 23.986 1 84.78 296 ASN B O 1
ATOM 4437 N N . GLY B 1 297 ? 2.726 10.322 25.044 1 84.6 297 GLY B N 1
ATOM 4438 C CA . GLY B 1 297 ? 2.061 11.615 25.09 1 84.6 297 GLY B CA 1
ATOM 4439 C C . GLY B 1 297 ? 1.424 12.006 23.77 1 84.6 297 GLY B C 1
ATOM 4440 O O . GLY B 1 297 ? 0.801 13.064 23.665 1 84.6 297 GLY B O 1
ATOM 4441 N N . ARG B 1 298 ? 1.543 11.174 22.795 1 89.73 298 ARG B N 1
ATOM 4442 C CA . ARG B 1 298 ? 0.988 11.47 21.479 1 89.73 298 ARG B CA 1
ATOM 4443 C C . ARG B 1 298 ? -0.17 10.534 21.149 1 89.73 298 ARG B C 1
ATOM 4445 O O . ARG B 1 298 ? -0.084 9.327 21.38 1 89.73 298 ARG B O 1
ATOM 4452 N N . MET B 1 299 ? -1.149 11.111 20.684 1 93.53 299 MET B N 1
ATOM 4453 C CA . MET B 1 299 ? -2.289 10.306 20.257 1 93.53 299 MET B CA 1
ATOM 4454 C C . MET B 1 299 ? -1.923 9.436 19.059 1 93.53 299 MET B C 1
ATOM 4456 O O . MET B 1 299 ? -1.414 9.937 18.055 1 93.53 299 MET B O 1
ATOM 4460 N N . THR B 1 300 ? -2.17 8.107 19.13 1 96.26 300 THR B N 1
ATOM 4461 C CA . THR B 1 300 ? -1.76 7.207 18.057 1 96.26 300 THR B CA 1
ATOM 4462 C C . THR B 1 300 ? -2.976 6.556 17.404 1 96.26 300 THR B C 1
ATOM 4464 O O . THR B 1 300 ? -2.868 5.972 16.324 1 96.26 300 THR B O 1
ATOM 4467 N N . ALA B 1 301 ? -4.132 6.648 18.071 1 97.53 301 ALA B N 1
ATOM 4468 C CA . ALA B 1 301 ? -5.37 6.12 17.504 1 97.53 301 ALA B CA 1
ATOM 4469 C C . ALA B 1 301 ? -6.59 6.777 18.144 1 97.53 301 ALA B C 1
ATOM 4471 O O . ALA B 1 301 ? -6.54 7.201 19.301 1 97.53 301 ALA B O 1
ATOM 4472 N N . ALA B 1 302 ? -7.631 6.868 17.39 1 97.81 302 ALA B N 1
ATOM 4473 C CA . ALA B 1 302 ? -8.902 7.369 17.906 1 97.81 302 ALA B CA 1
ATOM 4474 C C . ALA B 1 302 ? -10.051 7.023 16.964 1 97.81 302 ALA B C 1
ATOM 4476 O O . ALA B 1 302 ? -9.947 7.216 15.75 1 97.81 302 ALA B O 1
ATOM 4477 N N . TYR B 1 303 ? -11.132 6.531 17.5 1 98.11 303 TYR B N 1
ATOM 4478 C CA . TYR B 1 303 ? -12.331 6.28 16.709 1 98.11 303 TYR B CA 1
ATOM 4479 C C . TYR B 1 303 ? -13.173 7.544 16.578 1 98.11 303 TYR B C 1
ATOM 4481 O O . TYR B 1 303 ? -13.303 8.312 17.533 1 98.11 303 TYR B O 1
ATOM 4489 N N . LEU B 1 304 ? -13.716 7.678 15.486 1 97.8 304 LEU B N 1
ATOM 4490 C CA . LEU B 1 304 ? -14.727 8.718 15.323 1 97.8 304 LEU B CA 1
ATOM 4491 C C . LEU B 1 304 ? -16.05 8.292 15.95 1 97.8 304 LEU B C 1
ATOM 4493 O O . LEU B 1 304 ? -16.32 7.097 16.089 1 97.8 304 LEU B O 1
ATOM 4497 N N . LYS B 1 305 ? -16.842 9.237 16.288 1 96.76 305 LYS B N 1
ATOM 4498 C CA . LYS B 1 305 ? -18.144 8.945 16.88 1 96.76 305 LYS B CA 1
ATOM 4499 C C . LYS B 1 305 ? -19.119 8.418 15.831 1 96.76 305 LYS B C 1
ATOM 4501 O O . LYS B 1 305 ? -19.922 7.527 16.114 1 96.76 305 LYS B O 1
ATOM 4506 N N . ASP B 1 306 ? -18.945 8.957 14.677 1 94.24 306 ASP B N 1
ATOM 4507 C CA . ASP B 1 306 ? -19.854 8.594 13.594 1 94.24 306 ASP B CA 1
ATOM 4508 C C . ASP B 1 306 ? -19.462 7.255 12.973 1 94.24 306 ASP B C 1
ATOM 4510 O O . ASP B 1 306 ? -18.281 6.903 12.938 1 94.24 306 ASP B O 1
ATOM 4514 N N . GLU B 1 307 ? -20.456 6.584 12.456 1 96.03 307 GLU B N 1
ATOM 4515 C CA . GLU B 1 307 ? -20.219 5.443 11.577 1 96.03 307 GLU B CA 1
ATOM 4516 C C . GLU B 1 307 ? -20.361 5.838 10.11 1 96.03 307 GLU B C 1
ATOM 4518 O O . GLU B 1 307 ? -21.043 6.813 9.787 1 96.03 307 GLU B O 1
ATOM 4523 N N . PHE B 1 308 ? -19.787 5.168 9.312 1 96.05 308 PHE B N 1
ATOM 4524 C CA . PHE B 1 308 ? -19.823 5.329 7.863 1 96.05 308 PHE B CA 1
ATOM 4525 C C . PHE B 1 308 ? -20.328 4.058 7.19 1 96.05 308 PHE B C 1
ATOM 4527 O O . PHE B 1 308 ? -19.574 3.098 7.02 1 96.05 308 PHE B O 1
ATOM 4534 N N . GLY B 1 309 ? -21.609 4.017 6.82 1 95.02 309 GLY B N 1
ATOM 4535 C CA . GLY B 1 309 ? -22.188 2.828 6.216 1 95.02 309 GLY B CA 1
ATOM 4536 C C . GLY B 1 309 ? -22.152 1.617 7.129 1 95.02 309 GLY B C 1
ATOM 4537 O O . GLY B 1 309 ? -21.899 0.499 6.676 1 95.02 309 GLY B O 1
ATOM 4538 N N . GLY B 1 310 ? -22.217 1.83 8.361 1 95.98 310 GLY B N 1
ATOM 4539 C CA . GLY B 1 310 ? -22.234 0.744 9.328 1 95.98 310 GLY B CA 1
ATOM 4540 C C . GLY B 1 310 ? -20.862 0.42 9.887 1 95.98 310 GLY B C 1
ATOM 4541 O O . GLY B 1 310 ? -20.729 -0.437 10.763 1 95.98 310 GLY B O 1
ATOM 4542 N N . PHE B 1 311 ? -19.87 1.097 9.402 1 97.75 311 PHE B N 1
ATOM 4543 C CA . PHE B 1 311 ? -18.513 0.861 9.88 1 97.75 311 PHE B CA 1
ATOM 4544 C C . PHE B 1 311 ? -18.068 1.976 10.819 1 97.75 311 PHE B C 1
ATOM 4546 O O . PHE B 1 311 ? -18.278 3.157 10.533 1 97.75 311 PHE B O 1
ATOM 4553 N N . ALA B 1 312 ? -17.509 1.547 11.936 1 98.05 312 ALA B N 1
ATOM 4554 C CA . ALA B 1 312 ? -16.75 2.526 12.711 1 98.05 312 ALA B CA 1
ATOM 4555 C C . ALA B 1 312 ? -15.448 2.894 12.005 1 98.05 312 ALA B C 1
ATOM 4557 O O . ALA B 1 312 ? -14.817 2.045 11.372 1 98.05 312 ALA B O 1
ATOM 4558 N N . VAL B 1 313 ? -15.076 4.08 12.084 1 98.1 313 VAL B N 1
ATOM 4559 C CA . VAL B 1 313 ? -13.83 4.519 11.465 1 98.1 313 VAL B CA 1
ATOM 4560 C C . VAL B 1 313 ? -12.874 5.037 12.537 1 98.1 313 VAL B C 1
ATOM 4562 O O . VAL B 1 313 ? -13.28 5.783 13.432 1 98.1 313 VAL B O 1
ATOM 4565 N N . HIS B 1 314 ? -11.66 4.579 12.46 1 97.56 314 HIS B N 1
ATOM 4566 C CA . HIS B 1 314 ? -10.695 5.149 13.394 1 97.56 314 HIS B CA 1
ATOM 4567 C C . HIS B 1 314 ? -9.42 5.577 12.675 1 97.56 314 HIS B C 1
ATOM 4569 O O . HIS B 1 314 ? -9.114 5.073 11.592 1 97.56 314 HIS B O 1
ATOM 4575 N N . LEU B 1 315 ? -8.815 6.54 13.262 1 97.94 315 LEU B N 1
ATOM 4576 C CA . LEU B 1 315 ? -7.515 7.048 12.838 1 97.94 315 LEU B CA 1
ATOM 4577 C C . LEU B 1 315 ? -6.384 6.232 13.456 1 97.94 315 LEU B C 1
ATOM 4579 O O . LEU B 1 315 ? -6.474 5.815 14.613 1 97.94 315 LEU B O 1
ATOM 4583 N N . LEU B 1 316 ? -5.398 6.022 12.617 1 97.23 316 LEU B N 1
ATOM 4584 C CA . LEU B 1 316 ? -4.231 5.255 13.039 1 97.23 316 LEU B CA 1
ATOM 4585 C C . LEU B 1 316 ? -2.941 5.943 12.604 1 97.23 316 LEU B C 1
ATOM 4587 O O . LEU B 1 316 ? -2.792 6.309 11.436 1 97.23 316 LEU B O 1
ATOM 4591 N N . GLN B 1 317 ? -2.086 6.12 13.565 1 96.18 317 GLN B N 1
ATOM 4592 C CA . GLN B 1 317 ? -0.804 6.75 13.268 1 96.18 317 GLN B CA 1
ATOM 4593 C C . GLN B 1 317 ? 0.038 5.875 12.343 1 96.18 317 GLN B C 1
ATOM 4595 O O . GLN B 1 317 ? 0.142 4.664 12.55 1 96.18 317 GLN B O 1
ATOM 4600 N N . LYS B 1 318 ? 0.589 6.457 11.307 1 93.47 318 LYS B N 1
ATOM 4601 C CA . LYS B 1 318 ? 1.521 5.745 10.436 1 93.47 318 LYS B CA 1
ATOM 4602 C C . LYS B 1 318 ? 2.792 5.362 11.188 1 93.47 318 LYS B C 1
ATOM 4604 O O . LYS B 1 318 ? 3.195 6.051 12.128 1 93.47 318 LYS B O 1
#

Radius of gyration: 32.13 Å; Cα contacts (8 Å, |Δi|>4): 1467; chains: 2; bounding box: 54×93×67 Å

Solvent-accessible surface area (backbone atoms only — not comparable to full-atom values): 31002 Å² total; per-residue (Å²): 129,56,70,69,56,50,48,32,51,39,45,46,38,39,42,34,60,46,83,44,42,85,49,33,50,57,48,50,51,19,33,43,74,19,67,28,45,44,35,26,39,28,56,83,40,92,20,27,53,58,19,41,29,49,28,47,71,73,35,75,77,44,46,42,23,31,20,57,39,85,42,53,67,52,45,54,50,34,46,72,31,48,31,60,31,41,29,20,67,45,74,48,67,68,44,51,49,52,26,58,75,67,72,36,50,64,29,38,13,33,83,45,73,67,46,45,50,57,41,39,74,70,69,44,47,51,30,21,24,56,49,19,58,79,65,51,33,68,64,40,52,55,59,51,34,60,83,41,68,77,39,25,28,29,39,26,46,78,56,42,72,89,51,35,28,66,49,48,45,36,90,48,40,45,30,36,26,34,34,84,43,48,36,54,67,40,59,76,69,62,40,42,67,59,27,17,52,39,34,39,52,38,51,48,36,30,35,45,72,42,72,52,30,39,33,34,49,19,81,29,55,68,54,23,48,51,39,44,48,51,45,22,69,65,64,66,35,56,71,48,84,55,92,65,33,32,27,42,40,80,38,31,36,28,21,30,31,74,63,65,35,85,43,9,28,38,32,34,24,19,28,32,33,59,42,46,50,50,50,25,43,78,70,72,43,53,63,36,74,88,54,50,36,68,57,96,88,35,55,38,31,35,30,39,67,58,61,56,67,43,20,20,37,27,39,29,47,106,128,55,71,69,58,48,49,32,51,39,45,46,40,37,43,34,61,46,84,46,43,85,49,34,49,56,48,51,52,21,34,43,74,19,68,28,45,44,36,27,40,28,56,83,39,91,20,27,54,58,18,40,30,50,29,46,70,74,34,76,77,44,47,41,24,31,20,57,39,86,43,53,66,52,44,53,51,33,44,74,31,47,30,60,32,41,29,21,68,44,73,46,69,68,43,52,50,52,27,57,76,66,72,37,49,62,29,36,12,35,84,45,73,68,47,46,50,57,42,39,76,71,70,44,46,50,30,21,23,55,49,18,59,79,64,52,31,69,64,39,53,54,61,53,34,61,84,41,68,79,39,27,28,30,41,25,45,79,57,45,72,89,51,35,30,66,48,46,44,37,92,47,38,45,30,36,27,34,33,85,43,46,36,52,66,41,59,76,69,63,40,40,67,59,26,18,50,38,34,39,51,38,49,48,36,29,35,46,73,41,71,50,28,39,33,33,48,19,82,30,55,68,54,24,48,51,39,45,49,51,44,23,69,65,63,66,35,56,71,48,84,55,90,65,35,31,28,42,42,82,37,30,37,29,20,30,32,72,61,67,36,86,43,10,28,39,33,33,25,18,28,31,33,59,42,47,50,50,51,25,44,78,70,72,44,54,64,36,75,89,54,51,36,68,56,95,87,35,55,39,29,34,29,38,67,58,63,56,66,42,21,21,36,27,38,29,46,108

Organism: NCBI:txid2714355

pLDDT: mean 95.49, std 2.99, range [72.08, 98.67]

Secondary structure (DSSP, 8-state):
--HHHHHHHHSEEEEE--S-GGGHHHHHHHHHHTT--EEEEETTSTTHHHHHHHHHHH-TTSEEEEES--SHHHHHHHHHTT-SEEEESS--HHHHHHHHHTT-EEEEB--SHHHHHHHHHTT--EEEETTTTTTTHHHHHHHHHTTTTT-EEEEBSS--TTTHHHHHHSTTB--EEESTTS-HHHHHTT-HHHHHHHHHHHHHHHH--EEEEEEEE-SSHHHHHHHHHHHHHHH---EEE-SSEEEETTTEEEESS--SSSSEEEEEEES-HHHHHHHHHHTT--B-GGG-EEETTEEEEEEEEEEETTEEEEEEE-/--HHHHHHHHSEEEEE--S-GGGHHHHHHHHHHTT--EEEEETTSTTHHHHHHHHHHH-TTSEEEEES--SHHHHHHHHHTT-SEEEESS--HHHHHHHHHTT-EEEEB--SHHHHHHHHHTT--EEEETTTTTTTHHHHHHHHHTTTTT-EEEEBSS--TTTHHHHHHSTTB--EEESTTS-HHHHHTT-HHHHHHHHHHHHHHHH--EEEEEEEE-SSHHHHHHHHHHHHHHH---EEE-SSEEEETTTEEEESS--SSSSEEEEEEES-HHHHHHHHHHTT--B-GGG-EEETTEEEEEEEEEEETTEEEEEEE-